Protein AF-0000000084908579 (afdb_homodimer)

Organism: Salpingoeca rosetta (strain ATCC 50818 / BSB-021) (NCBI:txid946362)

Foldseek 3Di:
DPPAAEEEEEVLQADLNLLLLVVCVVLVGAYAYEYADDDNQQNPLRDDPVSVVRYHYDHHALLPLVVLLVVCLVRVGLAYEAEWADDQVVCQVPVPVRCSRLQSSLVSNLVSQLVNCVVVVDAGQEYEYEQALQLAFFPVVDDDPPAEQPDRHDGPTSNSVSSVNSLVVQQVCCVPPVHEYEYEHEKLEEFRRQQDDLSHLLNLLLLCLLVLAADERAEWDKAAYHYSNLVSLLSVLLSQFDDGGYGYAYPLHHIDIPVVLLVLLCVLRVSSVVRYHYHHYYDRGDRGHDHVVSVVRSVVGPDDPPVPDDPPDDSSVSSNVRNVSSNVCVVVVSHDNPSGPDGD/DPPAAEEEEEVLQADLNLLLLVVCVVLVGAYAYEYADDDNQQNPLRDDPVSVVRYHYDHHALLPLVVLLVVCLVRVGLAYEAEWADDQVVCQVPVPVRCSRLQSSLVSNLVSQLVNCVVVVDAGQEYEYEQALQLAFFPVVDDDPPAEQPDRHDGPGSNSVSSVNSLVVQQVCCVPPVHEYEYEHEKLEEFRRQQDDLSHLLNLLLLCLLVLAADERAEWDKAAYHYSNLVSLLSVLLSQFDDRGYGYAYPLHHIDIPVVLLVLLCVLRVSSVVRYHYHHYYDRGDRGHDHVVSVVRSVVGPDDPPVPDDPPDDSSVSSNVRNVSSNVCVVVVSHDNPSGPDGD

InterPro domains:
  IPR001509 NAD-dependent epimerase/dehydratase [PF01370] (7-251)
  IPR036291 NAD(P)-binding domain superfamily [SSF51735] (2-329)

Secondary structure (DSSP, 8-state):
-----EEEEETTTSHHHHHHHHHHHHTT-EEEEEESS---HHHHHHS-HHHHTT-EEEE--TT-HHHHHHHHHHH--SEEEE-----HHHHHH-HHHHHIIIIIHHHHHHHHHHHHHHHH-SPPPEEEEE--GGGS--GGG-SSSSBPSS-----SSHHHHHHHHHHHHHHHHHHHH---EEEEEE-EEESTT--SSGGGHHHHHHHHHHHT--EEE--BSEEEEEEHHHHHHHHHHHHTS--SS--EEEE--EEEEHHHHHHHHHHH-TTHHHHEEE--PBP-S---B--HHHHHHHHHS---GGGGS-SSPPHHHHHHHHHHHHHHHHHTT----TTSPPP-/-----EEEEETTTSHHHHHHHHHHHHTT-EEEEEESS---HHHHHHS-HHHHTT-EEEE--TT-HHHHHHHHHHH--SEEEE-----HHHHHH-HHHHHIIIIIHHHHHHHHHHHHHHHH-SPPPEEEEE--GGGS--GGG-SSSSBPSS-----SSHHHHHHHHHHHHHHHHHHHH---EEEEEE-EEESTT--SSGGGHHHHHHHHHHHT--EEE--BSEEEEEEHHHHHHHHHHHHTS--SS--EEEE--EEEEHHHHHHHHHHH-TTHHHHEEE--PBP-S---B--HHHHHHHHTS---GGGGS-SSPPHHHHHHHHHHHHHHHHHTT----TTSPPP-

Sequence (688 aa):
MMASERVLVTGGQGFIGAWVVKQLLDEGVHPIIFDLKENNGILEQVLQPQQMLKLERHYGDISDTEHVRSLVLECKPTAIIHLAGLQIPTCKVNPVLGAQVNVIGTLNVFEAAKALREVTGGKPPMIVYASSAAVLGPPSAYTETPVPDDYYHKPGTIYGVFKLCNEGCARLYWQDHQMPSVGLRPLTCFGVGREIGLTSAPTKAIKATVLGRKYTVTCSGTTGFSYVEDVARIFVGCMRASVEGAPAFNIRGVVDTSEHFVEILKQVLPEAGQLIDIKGPSIPIMADTDESALTALLKSVPAPHDLKEPFPLPLDECIRRTAEHFKRLADEGRLHSNDLPPLEMMASERVLVTGGQGFIGAWVVKQLLDEGVHPIIFDLKENNGILEQVLQPQQMLKLERHYGDISDTEHVRSLVLECKPTAIIHLAGLQIPTCKVNPVLGAQVNVIGTLNVFEAAKALREVTGGKPPMIVYASSAAVLGPPSAYTETPVPDDYYHKPGTIYGVFKLCNEGCARLYWQDHQMPSVGLRPLTCFGVGREIGLTSAPTKAIKATVLGRKYTVTCSGTTGFSYVEDVARIFVGCMRASVEGAPAFNIRGVVDTSEHFVEILKQVLPEAGQLIDIKGPSIPIMADTDESALTALLKSVPAPHDLKEPFPLPLDECIRRTAEHFKRLADEGRLHSNDLPPLE

Solvent-accessible surface area (backbone atoms only — not comparable to full-atom values): 35584 Å² total; per-residue (Å²): 121,78,78,77,63,30,33,33,24,30,21,25,45,37,49,65,23,21,44,33,48,44,54,34,50,76,70,72,33,49,52,37,29,33,27,66,59,95,53,57,70,38,32,64,70,70,40,52,75,76,56,61,74,66,61,43,76,45,70,42,56,59,51,36,52,65,60,42,29,50,49,40,58,69,66,58,41,57,22,35,41,43,54,53,61,60,54,55,72,56,15,68,77,38,49,57,60,26,40,40,37,40,39,41,14,48,44,27,52,55,52,20,39,51,50,40,20,66,75,68,70,53,79,58,39,32,36,27,33,61,44,37,39,44,28,37,23,37,56,88,78,52,91,64,76,57,35,54,53,90,59,84,60,61,41,81,41,58,38,13,30,42,35,46,34,46,50,48,41,40,37,38,39,15,75,77,66,67,42,41,37,38,35,36,17,51,39,41,48,30,35,84,54,40,62,66,68,69,60,15,31,68,28,45,46,48,50,23,39,75,70,74,35,73,38,66,27,51,45,25,46,53,35,7,46,22,48,39,66,60,52,20,50,50,53,59,40,55,45,67,41,88,66,91,41,33,56,50,34,39,37,30,47,51,71,44,37,42,64,55,51,52,51,46,46,25,69,77,38,58,72,24,66,84,25,52,47,76,60,51,58,61,54,68,38,55,32,64,43,33,40,62,70,50,51,54,49,52,67,71,21,83,65,56,85,74,70,68,53,71,83,68,67,54,65,63,58,52,51,49,54,39,42,52,52,48,47,52,28,48,73,68,72,61,57,81,64,83,74,46,79,77,84,129,122,80,76,78,62,29,34,35,24,30,20,24,46,38,50,64,22,22,42,33,46,45,52,34,50,77,70,72,34,50,54,36,30,34,28,66,59,94,53,58,72,36,31,65,70,69,40,54,72,75,56,61,72,68,62,42,79,46,69,43,56,59,54,36,53,67,59,43,29,52,49,41,58,70,66,59,40,58,24,34,41,43,54,53,61,60,56,55,71,56,15,68,77,36,50,57,61,26,40,40,36,40,38,42,15,49,45,28,52,54,51,20,38,51,49,41,19,66,74,68,69,54,79,57,39,32,36,26,33,61,42,38,38,45,27,37,23,36,56,88,77,53,93,64,76,57,35,54,54,89,61,83,62,59,41,79,42,58,39,13,30,40,36,46,34,46,50,47,41,40,36,38,40,16,73,77,67,67,44,40,35,38,34,36,17,51,37,41,49,30,36,84,54,40,62,66,67,71,60,15,30,68,27,45,47,46,51,23,39,73,69,73,35,73,40,66,27,52,46,26,46,53,35,9,46,22,47,39,68,60,52,19,52,49,53,60,42,54,44,66,39,89,66,92,42,33,55,51,33,40,38,29,48,50,72,44,36,42,64,56,52,51,50,44,44,25,68,78,38,59,71,24,65,84,26,54,46,76,57,53,59,61,55,68,38,55,32,64,45,33,40,63,70,49,52,53,50,53,68,69,21,82,66,54,87,73,69,72,53,70,84,69,67,55,65,62,58,50,51,49,54,39,41,52,51,50,48,52,29,48,74,68,73,62,58,82,65,83,73,46,77,78,83,128

Structure (mmCIF, N/CA/C/O backbone):
data_AF-0000000084908579-model_v1
#
loop_
_entity.id
_entity.type
_entity.pdbx_description
1 polymer 'NAD-dependent epimerase/dehydratase'
#
loop_
_atom_site.group_PDB
_atom_site.id
_atom_site.type_symbol
_atom_site.label_atom_id
_atom_site.label_alt_id
_atom_site.label_comp_id
_atom_site.label_asym_id
_atom_site.label_entity_id
_atom_site.label_seq_id
_atom_site.pdbx_PDB_ins_code
_atom_site.Cartn_x
_atom_site.Cartn_y
_atom_site.Cartn_z
_atom_site.occupancy
_atom_site.B_iso_or_equiv
_atom_site.auth_seq_id
_atom_site.auth_comp_id
_atom_site.auth_asym_id
_atom_site.auth_atom_id
_atom_site.pdbx_PDB_model_num
ATOM 1 N N . MET A 1 1 ? -27.453 -25.703 -19.281 1 29.66 1 MET A N 1
ATOM 2 C CA . MET A 1 1 ? -26.031 -25.984 -19.531 1 29.66 1 MET A CA 1
ATOM 3 C C . MET A 1 1 ? -25.156 -25.203 -18.562 1 29.66 1 MET A C 1
ATOM 5 O O . MET A 1 1 ? -25.422 -24.031 -18.266 1 29.66 1 MET A O 1
ATOM 9 N N . MET A 1 2 ? -24.656 -25.734 -17.547 1 40.19 2 MET A N 1
ATOM 10 C CA . MET A 1 2 ? -23.938 -24.969 -16.516 1 40.19 2 MET A CA 1
ATOM 11 C C . MET A 1 2 ? -23.07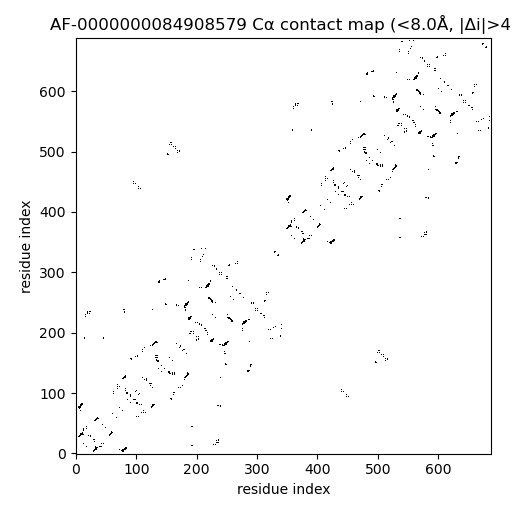8 -23.875 -17.156 1 40.19 2 MET A C 1
ATOM 13 O O . MET A 1 2 ? -22.422 -24.109 -18.172 1 40.19 2 MET A O 1
ATOM 17 N N . ALA A 1 3 ? -23.484 -22.766 -17.016 1 49.75 3 ALA A N 1
ATOM 18 C CA . ALA A 1 3 ? -22.766 -21.672 -17.688 1 49.75 3 ALA A CA 1
ATOM 19 C C . ALA A 1 3 ? -21.266 -21.969 -17.734 1 49.75 3 ALA A C 1
ATOM 21 O O . ALA A 1 3 ? -20.672 -22.391 -16.734 1 49.75 3 ALA A O 1
ATOM 22 N N . SER A 1 4 ? -20.688 -22.25 -18.859 1 76.81 4 SER A N 1
ATOM 23 C CA . SER A 1 4 ? -19.297 -22.594 -19.125 1 76.81 4 SER A CA 1
ATOM 24 C C . SER A 1 4 ? -18.344 -21.656 -18.406 1 76.81 4 SER A C 1
ATOM 26 O O . SER A 1 4 ? -18.578 -20.438 -18.359 1 76.81 4 SER A O 1
ATOM 28 N N . GLU A 1 5 ? -17.422 -22.266 -17.469 1 88.31 5 GLU A N 1
ATOM 29 C CA . GLU A 1 5 ? -16.422 -21.5 -16.719 1 88.31 5 GLU A CA 1
ATOM 30 C C . GLU A 1 5 ? -15.516 -20.703 -17.641 1 88.31 5 GLU A C 1
ATOM 32 O O . GLU A 1 5 ? -14.914 -21.266 -18.562 1 88.31 5 GLU A O 1
ATOM 37 N N . ARG A 1 6 ? -15.609 -19.344 -17.594 1 93.5 6 ARG A N 1
ATOM 38 C CA . ARG A 1 6 ? -14.711 -18.422 -18.266 1 93.5 6 ARG A CA 1
ATOM 39 C C . ARG A 1 6 ? -13.805 -17.719 -17.266 1 93.5 6 ARG A C 1
ATOM 41 O O . ARG A 1 6 ? -14.281 -17.016 -16.375 1 93.5 6 ARG A O 1
ATOM 48 N N . VAL A 1 7 ? -12.516 -17.906 -17.469 1 97.56 7 VAL A N 1
ATOM 49 C CA . VAL A 1 7 ? -11.586 -17.422 -16.453 1 97.56 7 VAL A CA 1
ATOM 50 C C . VAL A 1 7 ? -10.625 -16.406 -17.078 1 97.56 7 VAL A C 1
ATOM 52 O O . VAL A 1 7 ? -9.914 -16.734 -18.031 1 97.56 7 VAL A O 1
ATOM 55 N N . LEU A 1 8 ? -10.711 -15.148 -16.609 1 98.69 8 LEU A N 1
ATOM 56 C CA . LEU A 1 8 ? -9.711 -14.164 -17.016 1 98.69 8 LEU A CA 1
ATOM 57 C C . LEU A 1 8 ? -8.422 -14.344 -16.234 1 98.69 8 LEU A C 1
ATOM 59 O O . LEU A 1 8 ? -8.43 -14.352 -15 1 98.69 8 LEU A O 1
ATOM 63 N N . VAL A 1 9 ? -7.305 -14.578 -16.906 1 98.88 9 VAL A N 1
ATOM 64 C CA . VAL A 1 9 ? -5.988 -14.742 -16.312 1 98.88 9 VAL A CA 1
ATOM 65 C C . VAL A 1 9 ? -5.086 -13.578 -16.703 1 98.88 9 VAL A C 1
ATOM 67 O O . VAL A 1 9 ? -4.492 -13.586 -17.781 1 98.88 9 VAL A O 1
ATOM 70 N N . THR A 1 10 ? -5.004 -12.586 -15.805 1 98.94 10 THR A N 1
ATOM 71 C CA . THR A 1 10 ? -4.012 -11.555 -16.078 1 98.94 10 THR A CA 1
ATOM 72 C C . THR A 1 10 ? -2.604 -12.062 -15.789 1 98.94 10 THR A C 1
ATOM 74 O O . THR A 1 10 ? -2.393 -12.805 -14.82 1 98.94 10 THR A O 1
ATOM 77 N N . GLY A 1 11 ? -1.684 -11.664 -16.672 1 98.5 11 GLY A N 1
ATOM 78 C CA . GLY A 1 11 ? -0.352 -12.234 -16.531 1 98.5 11 GLY A CA 1
ATOM 79 C C . GLY A 1 11 ? -0.278 -13.688 -16.953 1 98.5 11 GLY A C 1
ATOM 80 O O . GLY A 1 11 ? 0.556 -14.445 -16.438 1 98.5 11 GLY A O 1
ATOM 81 N N . GLY A 1 12 ? -1.14 -14.07 -17.828 1 98.38 12 GLY A N 1
ATOM 82 C CA . GLY A 1 12 ? -1.25 -15.461 -18.219 1 98.38 12 GLY A CA 1
ATOM 83 C C . GLY A 1 12 ? -0.073 -15.945 -19.047 1 98.38 12 GLY A C 1
ATOM 84 O O . GLY A 1 12 ? 0.112 -17.156 -19.219 1 98.38 12 GLY A O 1
ATOM 85 N N . GLN A 1 13 ? 0.738 -15.016 -19.562 1 97.62 13 GLN A N 1
ATOM 86 C CA . GLN A 1 13 ? 1.897 -15.375 -20.359 1 97.62 13 GLN A CA 1
ATOM 87 C C . GLN A 1 13 ? 3.15 -15.5 -19.5 1 97.62 13 GLN A C 1
ATOM 89 O O . GLN A 1 13 ? 4.219 -15.859 -20 1 97.62 13 GLN A O 1
ATOM 94 N N . GLY A 1 14 ? 2.986 -15.219 -18.234 1 96.5 14 GLY A N 1
ATOM 95 C CA . GLY A 1 14 ? 4.121 -15.281 -17.328 1 96.5 14 GLY A CA 1
ATOM 96 C C . GLY A 1 14 ? 4.344 -16.672 -16.734 1 96.5 14 GLY A C 1
ATOM 97 O O . GLY A 1 14 ? 3.688 -17.625 -17.141 1 96.5 14 GLY A O 1
ATOM 98 N N . PHE A 1 15 ? 5.262 -16.766 -15.742 1 96.81 15 PHE A N 1
ATOM 99 C CA . PHE A 1 15 ? 5.715 -18.031 -15.164 1 96.81 15 PHE A CA 1
ATOM 100 C C . PHE A 1 15 ? 4.551 -18.781 -14.539 1 96.81 15 PHE A C 1
ATOM 102 O O . PHE A 1 15 ? 4.031 -19.734 -15.125 1 96.81 15 PHE A O 1
ATOM 109 N N . ILE A 1 16 ? 3.943 -18.25 -13.469 1 97.94 16 ILE A N 1
ATOM 110 C CA . ILE A 1 16 ? 2.826 -18.922 -12.812 1 97.94 16 ILE A CA 1
ATOM 111 C C . ILE A 1 16 ? 1.604 -18.906 -13.734 1 97.94 16 ILE A C 1
ATOM 113 O O . ILE A 1 16 ? 0.858 -19.875 -13.805 1 97.94 16 ILE A O 1
ATOM 117 N N . GLY A 1 17 ? 1.463 -17.828 -14.477 1 98.44 17 GLY A N 1
ATOM 118 C CA . GLY A 1 17 ? 0.334 -17.656 -15.383 1 98.44 17 GLY A CA 1
ATOM 119 C C . GLY A 1 17 ? 0.228 -18.75 -16.422 1 98.44 17 GLY A C 1
ATOM 120 O O . GLY A 1 17 ? -0.856 -19.281 -16.656 1 98.44 17 GLY A O 1
ATOM 121 N N . ALA A 1 18 ? 1.316 -19.125 -17.031 1 97.94 18 ALA A N 1
ATOM 122 C CA . ALA A 1 18 ? 1.318 -20.156 -18.062 1 97.94 18 ALA A CA 1
ATOM 123 C C . ALA A 1 18 ? 0.848 -21.5 -17.5 1 97.94 18 ALA A C 1
ATOM 125 O O . ALA A 1 18 ? 0.129 -22.25 -18.172 1 97.94 18 ALA A O 1
ATOM 126 N N . TRP A 1 19 ? 1.253 -21.766 -16.344 1 97.56 19 TRP A N 1
ATOM 127 C CA . TRP A 1 19 ? 0.88 -23.047 -15.719 1 97.56 19 TRP A CA 1
ATOM 128 C C . TRP A 1 19 ? -0.581 -23.016 -15.281 1 97.56 19 TRP A C 1
ATOM 130 O O . TRP A 1 19 ? -1.255 -24.047 -15.305 1 97.56 19 TRP A O 1
ATOM 140 N N . VAL A 1 20 ? -1.077 -21.875 -14.836 1 97.62 20 VAL A N 1
ATOM 141 C CA . VAL A 1 20 ? -2.498 -21.719 -14.531 1 97.62 20 VAL A CA 1
ATOM 142 C C . VAL A 1 20 ? -3.32 -21.938 -15.805 1 97.62 20 VAL A C 1
ATOM 144 O O . VAL A 1 20 ? -4.32 -22.672 -15.781 1 97.62 20 VAL A O 1
ATOM 147 N N . VAL A 1 21 ? -2.898 -21.328 -16.875 1 97.94 21 VAL A N 1
ATOM 148 C CA . VAL A 1 21 ? -3.57 -21.484 -18.172 1 97.94 21 VAL A CA 1
ATOM 149 C C . VAL A 1 21 ? -3.582 -22.953 -18.578 1 97.94 21 VAL A C 1
ATOM 151 O O . VAL A 1 21 ? -4.613 -23.469 -19 1 97.94 21 VAL A O 1
ATOM 154 N N . LYS A 1 22 ? -2.426 -23.656 -18.422 1 96.94 22 LYS A N 1
ATOM 155 C CA . LYS A 1 22 ? -2.352 -25.094 -18.734 1 96.94 22 LYS A CA 1
ATOM 156 C C . LYS A 1 22 ? -3.357 -25.875 -17.906 1 96.94 22 LYS A C 1
ATOM 158 O O . LYS A 1 22 ? -4.051 -26.75 -18.422 1 96.94 22 LYS A O 1
ATOM 163 N N . GLN A 1 23 ? -3.33 -25.594 -16.594 1 94.12 23 GLN A N 1
ATOM 164 C CA . GLN A 1 23 ? -4.234 -26.297 -15.688 1 94.12 23 GLN A CA 1
ATOM 165 C C . GLN A 1 23 ? -5.688 -26.094 -16.109 1 94.12 23 GLN A C 1
ATOM 167 O O . GLN A 1 23 ? -6.48 -27.047 -16.078 1 94.12 23 GLN A O 1
ATOM 172 N N . LEU A 1 24 ? -6.09 -24.906 -16.469 1 95.06 24 LEU A N 1
ATOM 173 C CA . LEU A 1 24 ? -7.445 -24.609 -16.906 1 95.06 24 LEU A CA 1
ATOM 174 C C . LEU A 1 24 ? -7.789 -25.375 -18.188 1 95.06 24 LEU A C 1
ATOM 176 O O . LEU A 1 24 ? -8.844 -26 -18.266 1 95.06 24 LEU A O 1
ATOM 180 N N . LEU A 1 25 ? -6.906 -25.359 -19.125 1 94.62 25 LEU A N 1
ATOM 181 C CA . LEU A 1 25 ? -7.113 -26.078 -20.391 1 94.62 25 LEU A CA 1
ATOM 182 C C . LEU A 1 25 ? -7.266 -27.562 -20.141 1 94.62 25 LEU A C 1
ATOM 184 O O . LEU A 1 25 ? -8.133 -28.219 -20.75 1 94.62 25 LEU A O 1
ATOM 188 N N . ASP A 1 26 ? -6.398 -28.078 -19.266 1 91.69 26 ASP A N 1
ATOM 189 C CA . ASP A 1 26 ? -6.453 -29.5 -18.938 1 91.69 26 ASP A CA 1
ATOM 190 C C . ASP A 1 26 ? -7.801 -29.875 -18.328 1 91.69 26 ASP A C 1
ATOM 192 O O . ASP A 1 26 ? -8.258 -31.016 -18.469 1 91.69 26 ASP A O 1
ATOM 196 N N . GLU A 1 27 ? -8.453 -28.938 -17.75 1 88.75 27 GLU A N 1
ATOM 197 C CA . GLU A 1 27 ? -9.734 -29.188 -17.094 1 88.75 27 GLU A CA 1
ATOM 198 C C . GLU A 1 27 ? -10.898 -28.828 -18.016 1 88.75 27 GLU A C 1
ATOM 200 O O . GLU A 1 27 ? -12.055 -28.891 -17.609 1 88.75 27 GLU A O 1
ATOM 205 N N . GLY A 1 28 ? -10.633 -28.406 -19.172 1 88.62 28 GLY A N 1
ATOM 206 C CA . GLY A 1 28 ? -11.656 -28.078 -20.156 1 88.62 28 GLY A CA 1
ATOM 207 C C . GLY A 1 28 ? -12.273 -26.703 -19.938 1 88.62 28 GLY A C 1
ATOM 208 O O . GLY A 1 28 ? -13.391 -26.438 -20.375 1 88.62 28 GLY A O 1
ATOM 209 N N . VAL A 1 29 ? -11.617 -25.875 -19.156 1 91.5 29 VAL A N 1
ATOM 210 C CA . VAL A 1 29 ? -12.086 -24.516 -18.891 1 91.5 29 VAL A CA 1
ATOM 211 C C . VAL A 1 29 ? -11.445 -23.547 -19.891 1 91.5 29 VAL A C 1
ATOM 213 O O . VAL A 1 29 ? -10.281 -23.719 -20.266 1 91.5 29 VAL A O 1
ATOM 216 N N . HIS A 1 30 ? -12.125 -22.531 -20.25 1 90.38 30 HIS A N 1
ATOM 217 C CA . HIS A 1 30 ? -11.656 -21.547 -21.234 1 90.38 30 HIS A CA 1
ATOM 218 C C . HIS A 1 30 ? -10.922 -20.406 -20.562 1 90.38 30 HIS A C 1
ATOM 220 O O . HIS A 1 30 ? -11.547 -19.531 -19.953 1 90.38 30 HIS A O 1
ATOM 226 N N . PRO A 1 31 ? -9.633 -20.359 -20.75 1 96.31 31 PRO A N 1
ATOM 227 C CA . PRO A 1 31 ? -8.883 -19.219 -20.203 1 96.31 31 PRO A CA 1
ATOM 228 C C . PRO A 1 31 ? -8.836 -18.031 -21.172 1 96.31 31 PRO A C 1
ATOM 230 O O . PRO A 1 31 ? -8.648 -18.219 -22.375 1 96.31 31 PRO A O 1
ATOM 233 N N . ILE A 1 32 ? -9.078 -16.875 -20.672 1 98 32 ILE A N 1
ATOM 234 C CA . ILE A 1 32 ? -8.875 -15.602 -21.375 1 98 32 ILE A CA 1
ATOM 235 C C . ILE A 1 32 ? -7.633 -14.906 -20.812 1 98 32 ILE A C 1
ATOM 237 O O . ILE A 1 32 ? -7.625 -14.453 -19.672 1 98 32 ILE A O 1
ATOM 241 N N . ILE A 1 33 ? -6.594 -14.812 -21.641 1 98.69 33 ILE A N 1
ATOM 242 C CA . ILE A 1 33 ? -5.316 -14.273 -21.188 1 98.69 33 ILE A CA 1
ATOM 243 C C . ILE A 1 33 ? -5.293 -12.758 -21.406 1 98.69 33 ILE A C 1
ATOM 245 O O . ILE A 1 33 ? -5.707 -12.266 -22.469 1 98.69 33 ILE A O 1
ATOM 249 N N . PHE A 1 34 ? -4.918 -11.984 -20.438 1 98.81 34 PHE A N 1
ATOM 250 C CA . PHE A 1 34 ? -4.621 -10.562 -20.562 1 98.81 34 PHE A CA 1
ATOM 251 C C . PHE A 1 34 ? -3.191 -10.273 -20.109 1 98.81 34 PHE A C 1
ATOM 253 O O . PHE A 1 34 ? -2.807 -10.602 -18.984 1 98.81 34 PHE A O 1
ATOM 2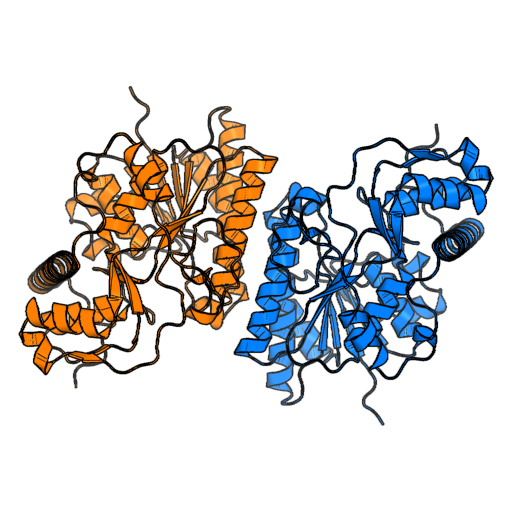60 N N . ASP A 1 35 ? -2.396 -9.758 -20.969 1 98.69 35 ASP A N 1
ATOM 261 C CA . ASP A 1 35 ? -1.002 -9.422 -20.688 1 98.69 35 ASP A CA 1
ATOM 262 C C . ASP A 1 35 ? -0.603 -8.117 -21.375 1 98.69 35 ASP A C 1
ATOM 264 O O . ASP A 1 35 ? -1.391 -7.539 -22.125 1 98.69 35 ASP A O 1
ATOM 268 N N . LEU A 1 36 ? 0.58 -7.637 -21.016 1 98.44 36 LEU A N 1
ATOM 269 C CA . LEU A 1 36 ? 1.03 -6.336 -21.5 1 98.44 36 LEU A CA 1
ATOM 270 C C . LEU A 1 36 ? 1.21 -6.352 -23 1 98.44 36 LEU A C 1
ATOM 272 O O . LEU A 1 36 ? 0.76 -5.434 -23.703 1 98.44 36 LEU A O 1
ATOM 276 N N . LYS A 1 37 ? 1.875 -7.312 -23.531 1 98.19 37 LYS A N 1
ATOM 277 C CA . LYS A 1 37 ? 2.143 -7.496 -24.953 1 98.19 37 LYS A CA 1
ATOM 278 C C . LYS A 1 37 ? 2.34 -8.969 -25.297 1 98.19 37 LYS A C 1
ATOM 280 O O . LYS A 1 37 ? 2.484 -9.805 -24.391 1 98.19 37 LYS A O 1
ATOM 285 N N . GLU A 1 38 ? 2.281 -9.273 -26.516 1 97.19 38 GLU A N 1
ATOM 286 C CA . GLU A 1 38 ? 2.457 -10.656 -26.938 1 97.19 38 GLU A CA 1
ATOM 287 C C . GLU A 1 38 ? 3.852 -11.172 -26.578 1 97.19 38 GLU A C 1
ATOM 289 O O . GLU A 1 38 ? 4.855 -10.539 -26.922 1 97.19 38 GLU A O 1
ATOM 294 N N . ASN A 1 39 ? 3.928 -12.172 -25.859 1 94.19 39 ASN A N 1
ATOM 295 C CA . ASN A 1 39 ? 5.137 -12.898 -25.5 1 94.19 39 ASN A CA 1
ATOM 296 C C . ASN A 1 39 ? 4.844 -14.383 -25.25 1 94.19 39 ASN A C 1
ATOM 298 O O . ASN A 1 39 ? 4.402 -14.758 -24.156 1 94.19 39 ASN A O 1
ATOM 302 N N . ASN A 1 40 ? 5.141 -15.234 -26.141 1 92.38 40 ASN A N 1
ATOM 303 C CA . ASN A 1 40 ? 4.758 -16.641 -26.078 1 92.38 40 ASN A CA 1
ATOM 304 C C . ASN A 1 40 ? 5.875 -17.5 -25.484 1 92.38 40 ASN A C 1
ATOM 306 O O . ASN A 1 40 ? 5.734 -18.719 -25.391 1 92.38 40 ASN A O 1
ATOM 310 N N . GLY A 1 41 ? 6.938 -16.891 -25.109 1 91.38 41 GLY A N 1
ATOM 311 C CA . GLY A 1 41 ? 8.133 -17.609 -24.703 1 91.38 41 GLY A CA 1
ATOM 312 C C . GLY A 1 41 ? 7.848 -18.688 -23.672 1 91.38 41 GLY A C 1
ATOM 313 O O . GLY A 1 41 ? 8.156 -19.859 -23.891 1 91.38 41 GLY A O 1
ATOM 314 N N . ILE A 1 42 ? 7.211 -18.359 -22.578 1 94.88 42 ILE A N 1
ATOM 315 C CA . ILE A 1 42 ? 6.969 -19.297 -21.484 1 94.88 42 ILE A CA 1
ATOM 316 C C . ILE A 1 42 ? 5.789 -20.203 -21.844 1 94.88 42 ILE A C 1
ATOM 318 O O . ILE A 1 42 ? 5.836 -21.406 -21.609 1 94.88 42 ILE A O 1
ATOM 322 N N . LEU A 1 43 ? 4.789 -19.672 -22.484 1 96.12 43 LEU A N 1
ATOM 323 C CA . LEU A 1 43 ? 3.615 -20.438 -22.875 1 96.12 43 LEU A CA 1
ATOM 324 C C . LEU A 1 43 ? 4.012 -21.609 -23.781 1 96.12 43 LEU A C 1
ATOM 326 O O . LEU A 1 43 ? 3.516 -22.719 -23.609 1 96.12 43 LEU A O 1
ATOM 330 N N . GLU A 1 44 ? 4.898 -21.375 -24.688 1 95.25 44 GLU A N 1
ATOM 331 C CA . GLU A 1 44 ? 5.309 -22.391 -25.656 1 95.25 44 GLU A CA 1
ATOM 332 C C . GLU A 1 44 ? 6.094 -23.5 -24.984 1 95.25 44 GLU A C 1
ATOM 334 O O . GLU A 1 44 ? 6.207 -24.609 -25.531 1 95.25 44 GLU A O 1
ATOM 339 N N . GLN A 1 45 ? 6.66 -23.172 -23.844 1 94.75 45 GLN A N 1
ATOM 340 C CA . GLN A 1 45 ? 7.398 -24.188 -23.109 1 94.75 45 GLN A CA 1
ATOM 341 C C . GLN A 1 45 ? 6.465 -25.031 -22.234 1 94.75 45 GLN A C 1
ATOM 343 O O . GLN A 1 45 ? 6.793 -26.156 -21.891 1 94.75 45 GLN A O 1
ATOM 348 N N . VAL A 1 46 ? 5.336 -24.469 -21.906 1 96.12 46 VAL A N 1
ATOM 349 C CA . VAL A 1 46 ? 4.465 -25.094 -20.906 1 96.12 46 VAL A CA 1
ATOM 350 C C . VAL A 1 46 ? 3.309 -25.797 -21.609 1 96.12 46 VAL A C 1
ATOM 352 O O . VAL A 1 46 ? 2.887 -26.875 -21.188 1 96.12 46 VAL A O 1
ATOM 355 N N . LEU A 1 47 ? 2.859 -25.312 -22.719 1 95.88 47 LEU A N 1
ATOM 356 C CA . LEU A 1 47 ? 1.666 -25.812 -23.391 1 95.88 47 LEU A CA 1
ATOM 357 C C . LEU A 1 47 ? 2.041 -26.656 -24.609 1 95.88 47 LEU A C 1
ATOM 359 O O . LEU A 1 47 ? 3.074 -26.422 -25.234 1 95.88 47 LEU A O 1
ATOM 363 N N . GLN A 1 48 ? 1.17 -27.594 -24.922 1 92.94 48 GLN A N 1
ATOM 364 C CA . GLN A 1 48 ? 1.269 -28.312 -26.188 1 92.94 48 GLN A CA 1
ATOM 365 C C . GLN A 1 48 ? 0.816 -27.438 -27.344 1 92.94 48 GLN A C 1
ATOM 367 O O . GLN A 1 48 ? 0.033 -26.5 -27.156 1 92.94 48 GLN A O 1
ATOM 372 N N . PRO A 1 49 ? 1.308 -27.766 -28.516 1 92.31 49 PRO A N 1
ATOM 373 C CA . PRO A 1 49 ? 0.945 -26.969 -29.688 1 92.31 49 PRO A CA 1
ATOM 374 C C . PRO A 1 49 ? -0.565 -26.859 -29.891 1 92.31 49 PRO A C 1
ATOM 376 O O . PRO A 1 49 ? -1.072 -25.797 -30.234 1 92.31 49 PRO A O 1
ATOM 379 N N . GLN A 1 50 ? -1.295 -27.938 -29.656 1 93.25 50 GLN A N 1
ATOM 380 C CA . GLN A 1 50 ? -2.742 -27.953 -29.828 1 93.25 50 GLN A CA 1
ATOM 381 C C . GLN A 1 50 ? -3.422 -27.016 -28.828 1 93.25 50 GLN A C 1
ATOM 383 O O . GLN A 1 50 ? -4.453 -26.406 -29.141 1 93.25 50 GLN A O 1
ATOM 388 N N . GLN A 1 51 ? -2.855 -26.906 -27.641 1 94.44 51 GLN A N 1
ATOM 389 C CA . GLN A 1 51 ? -3.387 -26.016 -26.609 1 94.44 51 GLN A CA 1
ATOM 390 C C . GLN A 1 51 ? -3.152 -24.562 -26.969 1 94.44 51 GLN A C 1
ATOM 392 O O . GLN A 1 51 ? -4.008 -23.703 -26.719 1 94.44 51 GLN A O 1
ATOM 397 N N . MET A 1 52 ? -2.025 -24.281 -27.562 1 94.38 52 MET A N 1
ATOM 398 C CA . MET A 1 52 ? -1.671 -22.922 -27.969 1 94.38 52 MET A CA 1
ATOM 399 C C . MET A 1 52 ? -2.697 -22.359 -28.938 1 94.38 52 MET A C 1
ATOM 401 O O . MET A 1 52 ? -3.002 -21.172 -28.922 1 94.38 52 MET A O 1
ATOM 405 N N . LEU A 1 53 ? -3.27 -23.219 -29.75 1 92.19 53 LEU A N 1
ATOM 406 C CA . LEU A 1 53 ? -4.211 -22.828 -30.781 1 92.19 53 LEU A CA 1
ATOM 407 C C . LEU A 1 53 ? -5.555 -22.438 -30.188 1 92.19 53 LEU A C 1
ATOM 409 O O . LEU A 1 53 ? -6.352 -21.75 -30.844 1 92.19 53 LEU A O 1
ATOM 413 N N . LYS A 1 54 ? -5.797 -22.75 -28.953 1 91.06 54 LYS A N 1
ATOM 414 C CA . LYS A 1 54 ? -7.086 -22.516 -28.312 1 91.06 54 LYS A CA 1
ATOM 415 C C . LYS A 1 54 ? -7.055 -21.266 -27.453 1 91.06 54 LYS A C 1
ATOM 417 O O . LYS A 1 54 ? -8.078 -20.859 -26.891 1 91.06 54 LYS A O 1
ATOM 422 N N . LEU A 1 55 ? -5.965 -20.656 -27.422 1 94.88 55 LEU A N 1
ATOM 423 C CA . LEU A 1 55 ? -5.805 -19.547 -26.484 1 94.88 55 LEU A CA 1
ATOM 424 C C . LEU A 1 55 ? -6.523 -18.297 -26.969 1 94.88 55 LEU A C 1
ATOM 426 O O . LEU A 1 55 ? -6.438 -17.953 -28.156 1 94.88 55 LEU A O 1
ATOM 430 N N . GLU A 1 56 ? -7.297 -17.688 -26.172 1 97 56 GLU A N 1
ATOM 431 C CA . GLU A 1 56 ? -7.793 -16.328 -26.344 1 97 56 GLU A CA 1
ATOM 432 C C . GLU A 1 56 ? -6.914 -15.312 -25.609 1 97 56 GLU A C 1
ATOM 434 O O . GLU A 1 56 ? -6.695 -15.445 -24.391 1 97 56 GLU A O 1
ATOM 439 N N . ARG A 1 57 ? -6.344 -14.375 -26.375 1 97.81 57 ARG A N 1
ATOM 440 C CA . ARG A 1 57 ? -5.375 -13.461 -25.781 1 97.81 57 ARG A CA 1
ATOM 441 C C . ARG A 1 57 ? -5.766 -12.008 -26.031 1 97.81 57 ARG A C 1
ATOM 443 O O . ARG A 1 57 ? -6.215 -11.664 -27.125 1 97.81 57 ARG A O 1
ATOM 450 N N . HIS A 1 58 ? -5.73 -11.211 -25.062 1 98.38 58 HIS A N 1
ATOM 451 C CA . HIS A 1 58 ? -5.859 -9.758 -25.109 1 98.38 58 HIS A CA 1
ATOM 452 C C . HIS A 1 58 ? -4.609 -9.078 -24.562 1 98.38 58 HIS A C 1
ATOM 454 O O . HIS A 1 58 ? -3.973 -9.586 -23.641 1 98.38 58 HIS A O 1
ATOM 460 N N . TYR A 1 59 ? -4.262 -7.918 -25.156 1 98.62 59 TYR A N 1
ATOM 461 C CA . TYR A 1 59 ? -3.043 -7.23 -24.734 1 98.62 59 TYR A CA 1
ATOM 462 C C . TYR A 1 59 ? -3.344 -5.797 -24.312 1 98.62 59 TYR A C 1
ATOM 464 O O . TYR A 1 59 ? -4.184 -5.125 -24.922 1 98.62 59 TYR A O 1
ATOM 472 N N . GLY A 1 60 ? -2.713 -5.371 -23.266 1 98.62 60 GLY A N 1
ATOM 473 C CA . GLY A 1 60 ? -2.848 -4.027 -22.719 1 98.62 60 GLY A CA 1
ATOM 474 C C . GLY A 1 60 ? -2.174 -3.857 -21.375 1 98.62 60 GLY A C 1
ATOM 475 O O . GLY A 1 60 ? -1.66 -4.824 -20.812 1 98.62 60 GLY A O 1
ATOM 476 N N . ASP A 1 61 ? -2.145 -2.662 -20.922 1 98.75 61 ASP A N 1
ATOM 477 C CA . ASP A 1 61 ? -1.552 -2.307 -19.641 1 98.75 61 ASP A CA 1
ATOM 478 C C . ASP A 1 61 ? -2.555 -2.494 -18.5 1 98.75 61 ASP A C 1
ATOM 480 O O . ASP A 1 61 ? -3.633 -1.896 -18.516 1 98.75 61 ASP A O 1
ATOM 484 N N . ILE A 1 62 ? -2.199 -3.357 -17.531 1 98.88 62 ILE A N 1
ATOM 485 C CA . ILE A 1 62 ? -3.088 -3.674 -16.422 1 98.88 62 ILE A CA 1
ATOM 486 C C . ILE A 1 62 ? -3.4 -2.404 -15.633 1 98.88 62 ILE A C 1
ATOM 488 O O . ILE A 1 62 ? -4.387 -2.352 -14.898 1 98.88 62 ILE A O 1
ATOM 492 N N . SER A 1 63 ? -2.547 -1.335 -15.766 1 98.62 63 SER A N 1
ATOM 493 C CA . SER A 1 63 ? -2.752 -0.085 -15.047 1 98.62 63 SER A CA 1
ATOM 494 C C . SER A 1 63 ? -3.693 0.845 -15.805 1 98.62 63 SER A C 1
ATOM 496 O O . SER A 1 63 ? -4.016 1.936 -15.32 1 98.62 63 SER A O 1
ATOM 498 N N . ASP A 1 64 ? -4.082 0.438 -16.984 1 98.69 64 ASP A N 1
ATOM 499 C CA . ASP A 1 64 ? -5.07 1.199 -17.75 1 98.69 64 ASP A CA 1
ATOM 500 C C . ASP A 1 64 ? -6.484 0.889 -17.266 1 98.69 64 ASP A C 1
ATOM 502 O O . ASP A 1 64 ? -7.09 -0.093 -17.703 1 98.69 64 ASP A O 1
ATOM 506 N N . THR A 1 65 ? -7.012 1.785 -16.516 1 98.69 65 THR A N 1
ATOM 507 C CA . THR A 1 65 ? -8.273 1.568 -15.812 1 98.69 65 THR A CA 1
ATOM 508 C C . THR A 1 65 ? -9.398 1.279 -16.797 1 98.69 65 THR A C 1
ATOM 510 O O . THR A 1 65 ? -10.133 0.303 -16.641 1 98.69 65 THR A O 1
ATOM 513 N N . GLU A 1 66 ? -9.516 2.059 -17.766 1 98.62 66 GLU A N 1
ATOM 514 C CA . GLU A 1 66 ? -10.633 1.929 -18.703 1 98.62 66 GLU A CA 1
ATOM 515 C C . GLU A 1 66 ? -10.492 0.665 -19.547 1 98.62 66 GLU A C 1
ATOM 517 O O . GLU A 1 66 ? -11.492 0.013 -19.875 1 98.62 66 GLU A O 1
ATOM 522 N N . HIS A 1 67 ? -9.297 0.387 -19.953 1 98.75 67 HIS A N 1
ATOM 523 C CA . HIS A 1 67 ? -9.07 -0.813 -20.75 1 98.75 67 HIS A CA 1
ATOM 524 C C . HIS A 1 67 ? -9.43 -2.07 -19.953 1 98.75 67 HIS A C 1
ATOM 526 O O . HIS A 1 67 ? -10.094 -2.967 -20.484 1 98.75 67 HIS A O 1
ATOM 532 N N . VAL A 1 68 ? -9.008 -2.17 -18.719 1 98.88 68 VAL A N 1
ATOM 533 C CA . VAL A 1 68 ? -9.297 -3.334 -17.891 1 98.88 68 VAL A CA 1
ATOM 534 C C . VAL A 1 68 ? -10.805 -3.447 -17.656 1 98.88 68 VAL A C 1
ATOM 536 O O . VAL A 1 68 ? -11.375 -4.535 -17.75 1 98.88 68 VAL A O 1
ATOM 539 N N . ARG A 1 69 ? -11.422 -2.348 -17.359 1 98.62 69 ARG A N 1
ATOM 540 C CA . ARG A 1 69 ? -12.867 -2.33 -17.156 1 98.62 69 ARG A CA 1
ATOM 541 C C . ARG A 1 69 ? -13.602 -2.848 -18.391 1 98.62 69 ARG A C 1
ATOM 543 O O . ARG A 1 69 ? -14.453 -3.734 -18.281 1 98.62 69 ARG A O 1
ATOM 550 N N . SER A 1 70 ? -13.258 -2.293 -19.547 1 98.69 70 SER A N 1
ATOM 551 C CA . SER A 1 70 ? -13.922 -2.678 -20.781 1 98.69 70 SER A CA 1
ATOM 552 C C . SER A 1 70 ? -13.719 -4.16 -21.078 1 98.69 70 SER A C 1
ATOM 554 O O . SER A 1 70 ? -14.641 -4.844 -21.531 1 98.69 70 SER A O 1
ATOM 556 N N . LEU A 1 71 ? -12.523 -4.621 -20.859 1 98.69 71 LEU A N 1
ATOM 557 C CA . LEU A 1 71 ? -12.203 -6.023 -21.125 1 98.69 71 LEU A CA 1
ATOM 558 C C . LEU A 1 71 ? -13.062 -6.938 -20.25 1 98.69 71 LEU A C 1
ATOM 560 O O . LEU A 1 71 ? -13.625 -7.918 -20.75 1 98.69 71 LEU A O 1
ATOM 564 N N . VAL A 1 72 ? -13.156 -6.672 -18.938 1 98.44 72 VAL A N 1
ATOM 565 C CA . VAL A 1 72 ? -13.891 -7.508 -18 1 98.44 72 VAL A CA 1
ATOM 566 C C . VAL A 1 72 ? -15.383 -7.48 -18.344 1 98.44 72 VAL A C 1
ATOM 568 O O . VAL A 1 72 ? -16.047 -8.516 -18.312 1 98.44 72 VAL A O 1
ATOM 571 N N . LEU A 1 73 ? -15.891 -6.316 -18.719 1 97.81 73 LEU A N 1
ATOM 572 C CA . LEU A 1 73 ? -17.297 -6.191 -19.062 1 97.81 73 LEU A CA 1
ATOM 573 C C . LEU A 1 73 ? -17.609 -6.938 -20.359 1 97.81 73 LEU A C 1
ATOM 575 O O . LEU A 1 73 ? -18.719 -7.461 -20.531 1 97.81 73 LEU A O 1
ATOM 579 N N . GLU A 1 74 ? -16.641 -6.961 -21.234 1 97.56 74 GLU A N 1
ATOM 580 C CA . GLU A 1 74 ? -16.828 -7.656 -22.516 1 97.56 74 GLU A CA 1
ATOM 581 C C . GLU A 1 74 ? -16.734 -9.172 -22.328 1 97.56 74 GLU A C 1
ATOM 583 O O . GLU A 1 74 ? -17.562 -9.914 -22.844 1 97.56 74 GLU A O 1
ATOM 588 N N . CYS A 1 75 ? -15.766 -9.617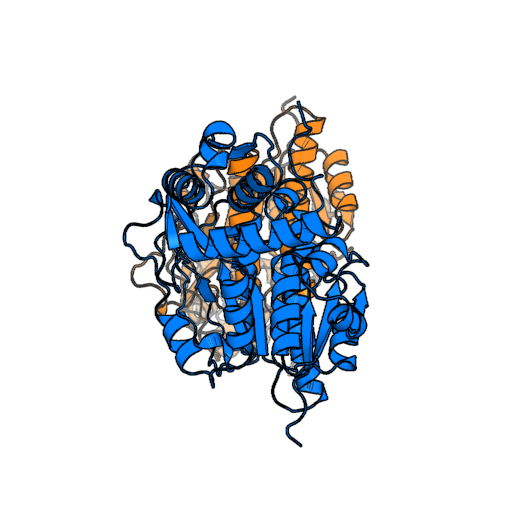 -21.594 1 95.81 75 CYS A N 1
ATOM 589 C CA . CYS A 1 75 ? -15.477 -11.039 -21.438 1 95.81 75 CYS A CA 1
ATOM 590 C C . CYS A 1 75 ? -16.453 -11.688 -20.469 1 95.81 75 CYS A C 1
ATOM 592 O O . CYS A 1 75 ? -16.703 -12.891 -20.547 1 95.81 75 CYS A O 1
ATOM 594 N N . LYS A 1 76 ? -16.906 -10.977 -19.516 1 95.81 76 LYS A N 1
ATOM 595 C CA . LYS A 1 76 ? -17.828 -11.43 -18.484 1 95.81 76 LYS A CA 1
ATOM 596 C C . LYS A 1 76 ? -17.312 -12.711 -17.812 1 95.81 76 LYS A C 1
ATOM 598 O O . LYS A 1 76 ? -18.047 -13.703 -17.734 1 95.81 76 LYS A O 1
ATOM 603 N N . PRO A 1 77 ? -16.109 -12.688 -17.297 1 96.75 77 PRO A N 1
ATOM 604 C CA . PRO A 1 77 ? -15.547 -13.883 -16.672 1 96.75 77 PRO A CA 1
ATOM 605 C C . PRO A 1 77 ? -16.312 -14.305 -15.406 1 96.75 77 PRO A C 1
ATOM 607 O O . PRO A 1 77 ? -16.828 -13.445 -14.688 1 96.75 77 PRO A O 1
ATOM 610 N N . THR A 1 78 ? -16.359 -15.625 -15.172 1 94.62 78 THR A N 1
ATOM 611 C CA . THR A 1 78 ? -16.938 -16.141 -13.93 1 94.62 78 THR A CA 1
ATOM 612 C C . THR A 1 78 ? -15.922 -16.062 -12.797 1 94.62 78 THR A C 1
ATOM 614 O O . THR A 1 78 ? -16.297 -16.062 -11.617 1 94.62 78 THR A O 1
ATOM 617 N N . ALA A 1 79 ? -14.625 -16.031 -13.109 1 96.62 79 ALA A N 1
ATOM 618 C CA . ALA A 1 79 ? -13.539 -15.859 -12.156 1 96.62 79 ALA A CA 1
ATOM 619 C C . ALA A 1 79 ? -12.375 -15.094 -12.773 1 96.62 79 ALA A C 1
ATOM 621 O O . ALA A 1 79 ? -12.227 -15.062 -14 1 96.62 79 ALA A O 1
ATOM 622 N N . ILE A 1 80 ? -11.648 -14.453 -11.969 1 98.62 80 ILE A N 1
ATOM 623 C CA . ILE A 1 80 ? -10.438 -13.758 -12.391 1 98.62 80 ILE A CA 1
ATOM 624 C C . ILE A 1 80 ? -9.242 -14.266 -11.578 1 98.62 80 ILE A C 1
ATOM 626 O O . ILE A 1 80 ? -9.266 -14.234 -10.344 1 98.62 80 ILE A O 1
ATOM 630 N N . ILE A 1 81 ? -8.273 -14.828 -12.219 1 98.81 81 ILE A N 1
ATOM 631 C CA . ILE A 1 81 ? -6.98 -15.125 -11.609 1 98.81 81 ILE A CA 1
ATOM 632 C C . ILE A 1 81 ? -5.973 -14.039 -11.984 1 98.81 81 ILE A C 1
ATOM 634 O O . ILE A 1 81 ? -5.551 -13.945 -13.141 1 98.81 81 ILE A O 1
ATOM 638 N N . HIS A 1 82 ? -5.66 -13.219 -11.008 1 98.94 82 HIS A N 1
ATOM 639 C CA . HIS A 1 82 ? -4.852 -12.023 -11.234 1 98.94 82 HIS A CA 1
ATOM 640 C C . HIS A 1 82 ? -3.391 -12.266 -10.867 1 98.94 82 HIS A C 1
ATOM 642 O O . HIS A 1 82 ? -3.029 -12.25 -9.688 1 98.94 82 HIS A O 1
ATOM 648 N N . LEU A 1 83 ? -2.543 -12.398 -11.922 1 98.81 83 LEU A N 1
ATOM 649 C CA . LEU A 1 83 ? -1.133 -12.703 -11.719 1 98.81 83 LEU A CA 1
ATOM 650 C C . LEU A 1 83 ? -0.245 -11.617 -12.312 1 98.81 83 LEU A C 1
ATOM 652 O O . LEU A 1 83 ? 0.968 -11.609 -12.094 1 98.81 83 LEU A O 1
ATOM 656 N N . ALA A 1 84 ? -0.867 -10.711 -13.078 1 98.69 84 ALA A N 1
ATOM 657 C CA . ALA A 1 84 ? -0.079 -9.625 -13.648 1 98.69 84 ALA A CA 1
ATOM 658 C C . ALA A 1 84 ? 0.607 -8.812 -12.555 1 98.69 84 ALA A C 1
ATOM 660 O O . ALA A 1 84 ? -0.023 -8.445 -11.562 1 98.69 84 ALA A O 1
ATOM 661 N N . GLY A 1 85 ? 1.776 -8.562 -12.688 1 97.62 85 GLY A N 1
ATOM 662 C CA . GLY A 1 85 ? 2.549 -7.797 -11.719 1 97.62 85 GLY A CA 1
ATOM 663 C C . GLY A 1 85 ? 4.027 -7.734 -12.055 1 97.62 85 GLY A C 1
ATOM 664 O O . GLY A 1 85 ? 4.488 -8.406 -12.984 1 97.62 85 GLY A O 1
ATOM 665 N N . LEU A 1 86 ? 4.715 -6.875 -11.43 1 97.06 86 LEU A N 1
ATOM 666 C CA . LEU A 1 86 ? 6.168 -6.758 -11.516 1 97.06 86 LEU A CA 1
ATOM 667 C C . LEU A 1 86 ? 6.828 -7.246 -10.227 1 97.06 86 LEU A C 1
ATOM 669 O O . LEU A 1 86 ? 6.312 -7.008 -9.133 1 97.06 86 LEU A O 1
ATOM 673 N N . GLN A 1 87 ? 7.898 -7.926 -10.375 1 94.81 87 GLN A N 1
ATOM 674 C CA . GLN A 1 87 ? 8.547 -8.594 -9.25 1 94.81 87 GLN A CA 1
ATOM 675 C C . GLN A 1 87 ? 9.57 -7.672 -8.578 1 94.81 87 GLN A C 1
ATOM 677 O O . GLN A 1 87 ? 9.688 -6.5 -8.945 1 94.81 87 GLN A O 1
ATOM 682 N N . ILE A 1 88 ? 10.289 -8.148 -7.605 1 94.31 88 ILE A N 1
ATOM 683 C CA . ILE A 1 88 ? 11.133 -7.422 -6.66 1 94.31 88 ILE A CA 1
ATOM 684 C C . ILE A 1 88 ? 12.164 -6.598 -7.418 1 94.31 88 ILE A C 1
ATOM 686 O O . ILE A 1 88 ? 12.312 -5.398 -7.176 1 94.31 88 ILE A O 1
ATOM 690 N N . PRO A 1 89 ? 12.922 -7.168 -8.422 1 93 89 PRO A N 1
ATOM 691 C CA . PRO A 1 89 ? 13.992 -6.383 -9.039 1 93 89 PRO A CA 1
ATOM 692 C C . PRO A 1 89 ? 13.477 -5.133 -9.75 1 93 89 PRO A C 1
ATOM 694 O O . PRO A 1 89 ? 14.062 -4.055 -9.617 1 93 89 PRO A O 1
ATOM 697 N N . THR A 1 90 ? 12.391 -5.289 -10.453 1 94.94 90 THR A N 1
ATOM 698 C CA . THR A 1 90 ? 11.836 -4.148 -11.18 1 94.94 90 THR A CA 1
ATOM 699 C C . THR A 1 90 ? 11.266 -3.117 -10.211 1 94.94 90 THR A C 1
ATOM 701 O O . THR A 1 90 ? 11.453 -1.914 -10.391 1 94.94 90 THR A O 1
ATOM 704 N N . CYS A 1 91 ? 10.586 -3.539 -9.164 1 97.12 91 CYS A N 1
ATOM 705 C CA . CYS A 1 91 ? 9.992 -2.629 -8.188 1 97.12 91 CYS A CA 1
ATOM 706 C C . CYS A 1 91 ? 11.078 -1.859 -7.441 1 97.12 91 CYS A C 1
ATOM 708 O O . CYS A 1 91 ? 10.867 -0.71 -7.047 1 97.12 91 CYS A O 1
ATOM 710 N N . LYS A 1 92 ? 12.195 -2.555 -7.227 1 95.19 92 LYS A N 1
ATOM 711 C CA . LYS A 1 92 ? 13.305 -1.902 -6.535 1 95.19 92 LYS A CA 1
ATOM 712 C C . LYS A 1 92 ? 13.898 -0.783 -7.387 1 95.19 92 LYS A C 1
ATOM 714 O O . LYS A 1 92 ? 14.172 0.307 -6.883 1 95.19 92 LYS A O 1
ATOM 719 N N . VAL A 1 93 ? 14.078 -1.05 -8.688 1 95.94 93 VAL A N 1
ATOM 720 C CA . VAL A 1 93 ? 14.727 -0.109 -9.586 1 95.94 93 VAL A CA 1
ATOM 721 C C . VAL A 1 93 ? 13.766 1.019 -9.945 1 95.94 93 VAL A C 1
ATOM 723 O O . VAL A 1 93 ? 14.18 2.166 -10.125 1 95.94 93 VAL A O 1
ATOM 726 N N . ASN A 1 94 ? 12.555 0.738 -10.086 1 98.19 94 ASN A N 1
ATOM 727 C CA . ASN A 1 94 ? 11.516 1.688 -10.461 1 98.19 94 ASN A CA 1
ATOM 728 C C . ASN A 1 94 ? 10.25 1.495 -9.625 1 98.19 94 ASN A C 1
ATOM 730 O O . ASN A 1 94 ? 9.25 0.98 -10.117 1 98.19 94 ASN A O 1
ATOM 734 N N . PRO A 1 95 ? 10.266 2.023 -8.383 1 98.75 95 PRO A N 1
ATOM 735 C CA . PRO A 1 95 ? 9.141 1.812 -7.469 1 98.75 95 PRO A CA 1
ATOM 736 C C . PRO A 1 95 ? 7.832 2.387 -8.008 1 98.75 95 PRO A C 1
ATOM 738 O O . PRO A 1 95 ? 6.758 1.839 -7.742 1 98.75 95 PRO A O 1
ATOM 741 N N . VAL A 1 96 ? 7.867 3.484 -8.742 1 98.88 96 VAL A N 1
ATOM 742 C CA . VAL A 1 96 ? 6.664 4.109 -9.289 1 98.88 96 VAL A CA 1
ATOM 743 C C . VAL A 1 96 ? 6 3.17 -10.289 1 98.88 96 VAL A C 1
ATOM 745 O O . VAL A 1 96 ? 4.793 2.924 -10.211 1 98.88 96 VAL A O 1
ATOM 748 N N . LEU A 1 97 ? 6.805 2.654 -11.203 1 98.69 97 LEU A N 1
ATOM 749 C CA . LEU A 1 97 ? 6.281 1.669 -12.141 1 98.69 97 LEU A CA 1
ATOM 750 C C . LEU A 1 97 ? 5.742 0.448 -11.406 1 98.69 97 LEU A C 1
ATOM 752 O O . LEU A 1 97 ? 4.699 -0.099 -11.781 1 98.69 97 LEU A O 1
ATOM 756 N N . GLY A 1 98 ? 6.488 -0.015 -10.406 1 98.75 98 GLY A N 1
ATOM 757 C CA . GLY A 1 98 ? 6.031 -1.124 -9.586 1 98.75 98 GLY A CA 1
ATOM 758 C C . GLY A 1 98 ? 4.652 -0.899 -9 1 98.75 98 GLY A C 1
ATOM 759 O O . GLY A 1 98 ? 3.791 -1.778 -9.07 1 98.75 98 GLY A O 1
ATOM 760 N N . ALA A 1 99 ? 4.418 0.273 -8.43 1 98.94 99 ALA A N 1
ATOM 761 C CA . ALA A 1 99 ? 3.131 0.597 -7.824 1 98.94 99 ALA A CA 1
ATOM 762 C C . ALA A 1 99 ? 2.043 0.735 -8.883 1 98.94 99 ALA A C 1
ATOM 764 O O . ALA A 1 99 ? 0.895 0.343 -8.656 1 98.94 99 ALA A O 1
ATOM 765 N N . GLN A 1 100 ? 2.391 1.34 -10 1 98.81 100 GLN A N 1
ATOM 766 C CA . GLN A 1 100 ? 1.433 1.47 -11.094 1 98.81 100 GLN A CA 1
ATOM 767 C C . GLN A 1 100 ? 0.885 0.107 -11.508 1 98.81 100 GLN A C 1
ATOM 769 O O . GLN A 1 100 ? -0.329 -0.069 -11.633 1 98.81 100 GLN A O 1
ATOM 774 N N . VAL A 1 101 ? 1.777 -0.794 -11.648 1 98.81 101 VAL A N 1
ATOM 775 C CA . VAL A 1 101 ? 1.388 -2.1 -12.172 1 98.81 101 VAL A CA 1
ATOM 776 C C . VAL A 1 101 ? 0.784 -2.945 -11.055 1 98.81 101 VAL A C 1
ATOM 778 O O . VAL A 1 101 ? -0.285 -3.537 -11.219 1 98.81 101 VAL A O 1
ATOM 781 N N . ASN A 1 102 ? 1.418 -3.035 -9.93 1 98.88 102 ASN A N 1
ATOM 782 C CA . ASN A 1 102 ? 1.019 -3.971 -8.883 1 98.88 102 ASN A CA 1
ATOM 783 C C . ASN A 1 102 ? -0.154 -3.434 -8.07 1 98.88 102 ASN A C 1
ATOM 785 O O . ASN A 1 102 ? -1.065 -4.184 -7.715 1 98.88 102 ASN A O 1
ATOM 789 N N . VAL A 1 103 ? -0.162 -2.135 -7.719 1 98.94 103 VAL A N 1
ATOM 790 C CA . VAL A 1 103 ? -1.196 -1.586 -6.844 1 98.94 103 VAL A CA 1
ATOM 791 C C . VAL A 1 103 ? -2.381 -1.11 -7.684 1 98.94 103 VAL A C 1
ATOM 793 O O . VAL A 1 103 ? -3.5 -1.607 -7.527 1 98.94 103 VAL A O 1
ATOM 796 N N . ILE A 1 104 ? -2.109 -0.177 -8.648 1 98.94 104 ILE A N 1
ATOM 797 C CA . ILE A 1 104 ? -3.182 0.344 -9.492 1 98.94 104 ILE A CA 1
ATOM 798 C C . ILE A 1 104 ? -3.785 -0.788 -10.32 1 98.94 104 ILE A C 1
ATOM 800 O O . ILE A 1 104 ? -5.008 -0.881 -10.453 1 98.94 104 ILE A O 1
ATOM 804 N N . GLY A 1 105 ? -2.904 -1.591 -10.875 1 98.94 105 GLY A N 1
ATOM 805 C CA . GLY A 1 105 ? -3.387 -2.721 -11.648 1 98.94 105 GLY A CA 1
ATOM 806 C C . GLY A 1 105 ? -4.332 -3.619 -10.875 1 98.94 105 GLY A C 1
ATOM 807 O O . GLY A 1 105 ? -5.367 -4.039 -11.398 1 98.94 105 GLY A O 1
ATOM 808 N N . THR A 1 106 ? -3.988 -3.955 -9.617 1 98.94 106 THR A N 1
ATOM 809 C CA . THR A 1 106 ? -4.836 -4.801 -8.781 1 98.94 106 THR A CA 1
ATOM 810 C C . THR A 1 106 ? -6.16 -4.109 -8.484 1 98.94 106 THR A C 1
ATOM 812 O O . THR A 1 106 ? -7.223 -4.734 -8.547 1 98.94 106 THR A O 1
ATOM 815 N N . LEU A 1 107 ? -6.117 -2.832 -8.156 1 98.94 107 LEU A N 1
ATOM 816 C CA . LEU A 1 107 ? -7.344 -2.076 -7.926 1 98.94 107 LEU A CA 1
ATOM 817 C C . LEU A 1 107 ? -8.234 -2.098 -9.164 1 98.94 107 LEU A C 1
ATOM 819 O O . LEU A 1 107 ? -9.461 -2.201 -9.047 1 98.94 107 LEU A O 1
ATOM 823 N N . ASN A 1 108 ? -7.609 -1.951 -10.336 1 98.94 108 ASN A N 1
ATOM 824 C CA . ASN A 1 108 ? -8.375 -1.985 -11.578 1 98.94 108 ASN A CA 1
ATOM 825 C C . ASN A 1 108 ? -9.133 -3.301 -11.734 1 98.94 108 ASN A C 1
ATOM 827 O O . ASN A 1 108 ? -10.273 -3.311 -12.203 1 98.94 108 ASN A O 1
ATOM 831 N N . VAL A 1 109 ? -8.5 -4.379 -11.352 1 98.94 109 VAL A N 1
ATOM 832 C CA . VAL A 1 109 ? -9.133 -5.691 -11.43 1 98.94 109 VAL A CA 1
ATOM 833 C C . VAL A 1 109 ? -10.352 -5.73 -10.516 1 98.94 109 VAL A C 1
ATOM 835 O O . VAL A 1 109 ? -11.438 -6.152 -10.93 1 98.94 109 VAL A O 1
ATOM 838 N N . PHE A 1 110 ? -10.195 -5.332 -9.281 1 98.88 110 PHE A N 1
ATOM 839 C CA . PHE A 1 110 ? -11.297 -5.34 -8.32 1 98.88 110 PHE A CA 1
ATOM 840 C C . PHE A 1 110 ? -12.414 -4.414 -8.773 1 98.88 110 PHE A C 1
ATOM 842 O O . PHE A 1 110 ? -13.594 -4.762 -8.68 1 98.88 110 PHE A O 1
ATOM 849 N N . GLU A 1 111 ? -12.062 -3.201 -9.242 1 98.69 111 GLU A N 1
ATOM 850 C CA . GLU A 1 111 ? -13.062 -2.248 -9.711 1 98.69 111 GLU A CA 1
ATOM 851 C C . GLU A 1 111 ? -13.828 -2.795 -10.906 1 98.69 111 GLU A C 1
ATOM 853 O O . GLU A 1 111 ? -15.039 -2.596 -11.016 1 98.69 111 GLU A O 1
ATOM 858 N N . ALA A 1 112 ? -13.109 -3.416 -11.82 1 98.62 112 ALA A N 1
ATOM 859 C CA . ALA A 1 112 ? -13.75 -3.996 -13 1 98.62 112 ALA A CA 1
ATOM 860 C C . ALA A 1 112 ? -14.711 -5.109 -12.609 1 98.62 112 ALA A C 1
ATOM 862 O O . ALA A 1 112 ? -15.805 -5.219 -13.172 1 98.62 112 ALA A O 1
ATOM 863 N N . ALA A 1 113 ? -14.266 -5.98 -11.695 1 98.25 113 ALA A N 1
ATOM 864 C CA . ALA A 1 113 ? -15.133 -7.047 -11.188 1 98.25 113 ALA A CA 1
ATOM 865 C C . ALA A 1 113 ? -16.391 -6.473 -10.547 1 98.25 113 ALA A C 1
ATOM 867 O O . ALA A 1 113 ? -17.484 -7 -10.742 1 98.25 113 ALA A O 1
ATOM 868 N N . LYS A 1 114 ? -16.234 -5.438 -9.703 1 97.94 114 LYS A N 1
ATOM 869 C CA . LYS A 1 114 ? -17.359 -4.758 -9.078 1 97.94 114 LYS A CA 1
ATOM 870 C C . LYS A 1 114 ? -18.328 -4.219 -10.125 1 97.94 114 LYS A C 1
ATOM 872 O O . LYS A 1 114 ? -19.547 -4.383 -10 1 97.94 114 LYS A O 1
ATOM 877 N N . ALA A 1 115 ? -17.766 -3.578 -11.156 1 97.62 115 ALA A N 1
ATOM 878 C CA . ALA A 1 115 ? -18.594 -3.039 -12.242 1 97.62 115 ALA A CA 1
ATOM 879 C C . ALA A 1 115 ? -19.375 -4.145 -12.93 1 97.62 115 ALA A C 1
ATOM 881 O O . ALA A 1 115 ? -20.547 -3.949 -13.289 1 97.62 115 ALA A O 1
ATOM 882 N N . LEU A 1 116 ? -18.719 -5.242 -13.148 1 97.75 116 LEU A N 1
ATOM 883 C CA . LEU A 1 116 ? -19.375 -6.375 -13.789 1 97.75 116 LEU A CA 1
ATOM 884 C C . LEU A 1 116 ? -20.594 -6.816 -12.977 1 97.75 116 LEU A C 1
ATOM 886 O O . LEU A 1 116 ? -21.656 -7.07 -13.539 1 97.75 116 LEU A O 1
ATOM 890 N N . ARG A 1 117 ? -20.406 -6.926 -11.672 1 96.5 117 ARG A N 1
ATOM 891 C CA . ARG A 1 117 ? -21.516 -7.293 -10.805 1 96.5 117 ARG A CA 1
ATOM 892 C C . ARG A 1 117 ? -22.656 -6.289 -10.914 1 96.5 117 ARG A C 1
ATOM 894 O O . ARG A 1 117 ? -23.828 -6.672 -10.953 1 96.5 117 ARG A O 1
ATOM 901 N N . GLU A 1 118 ? -22.328 -5.07 -10.945 1 96.19 118 GLU A N 1
ATOM 902 C CA . GLU A 1 118 ? -23.328 -4.012 -11.016 1 96.19 118 GLU A CA 1
ATOM 903 C C . GLU A 1 118 ? -24.109 -4.082 -12.32 1 96.19 118 GLU A C 1
ATOM 905 O O . GLU A 1 118 ? -25.328 -3.877 -12.32 1 96.19 118 GLU A O 1
ATOM 910 N N . VAL A 1 119 ? -23.453 -4.375 -13.359 1 95.44 119 VAL A N 1
ATOM 911 C CA . VAL A 1 119 ? -24.078 -4.391 -14.68 1 95.44 119 VAL A CA 1
ATOM 912 C C . VAL A 1 119 ? -24.906 -5.66 -14.844 1 95.44 119 VAL A C 1
ATOM 914 O O . VAL A 1 119 ? -25.984 -5.633 -15.453 1 95.44 119 VAL A O 1
ATOM 917 N N . THR A 1 120 ? -24.438 -6.738 -14.297 1 94 120 THR A N 1
ATOM 918 C CA . THR A 1 120 ? -25.094 -8.023 -14.523 1 94 120 THR A CA 1
ATOM 919 C C . THR A 1 120 ? -26.125 -8.305 -13.438 1 94 120 THR A C 1
ATOM 921 O O . THR A 1 120 ? -27.031 -9.133 -13.625 1 94 120 THR A O 1
ATOM 924 N N . GLY A 1 121 ? -26.016 -7.66 -12.273 1 91.81 121 GLY A N 1
ATOM 925 C CA . GLY A 1 121 ? -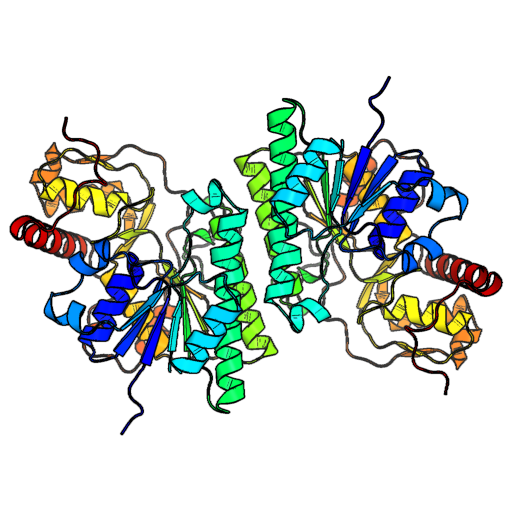26.891 -7.898 -11.148 1 91.81 121 GLY A CA 1
ATOM 926 C C . GLY A 1 121 ? -26.656 -9.234 -10.469 1 91.81 121 GLY A C 1
ATOM 927 O O . GLY A 1 121 ? -27.453 -9.656 -9.617 1 91.81 121 GLY A O 1
ATOM 928 N N . GLY A 1 122 ? -25.703 -9.938 -10.859 1 89.12 122 GLY A N 1
ATOM 929 C CA . GLY A 1 122 ? -25.422 -11.266 -10.328 1 89.12 122 GLY A CA 1
ATOM 930 C C . GLY A 1 122 ? -24.281 -11.281 -9.336 1 89.12 122 GLY A C 1
ATOM 931 O O . GLY A 1 122 ? -23.984 -10.273 -8.695 1 89.12 122 GLY A O 1
ATOM 932 N N . LYS A 1 123 ? -23.812 -12.484 -9.094 1 88.5 123 LYS A N 1
ATOM 933 C CA . LYS A 1 123 ? -22.672 -12.656 -8.211 1 88.5 123 LYS A CA 1
ATOM 934 C C . LYS A 1 123 ? -21.391 -12.117 -8.852 1 88.5 123 LYS A C 1
ATOM 936 O O . LYS A 1 123 ? -21.188 -12.258 -10.062 1 88.5 123 LYS A O 1
ATOM 941 N N . PRO A 1 124 ? -20.594 -11.477 -8.047 1 90.75 124 PRO A N 1
ATOM 942 C CA . PRO A 1 124 ? -19.297 -11.062 -8.609 1 90.75 124 PRO A CA 1
ATOM 943 C C . PRO A 1 124 ? -18.391 -12.25 -8.922 1 90.75 124 PRO A C 1
ATOM 945 O O . PRO A 1 124 ? -18.5 -13.305 -8.289 1 90.75 124 PRO A O 1
ATOM 948 N N . PRO A 1 125 ? -17.562 -12.055 -9.984 1 94.56 125 PRO A N 1
ATOM 949 C CA . PRO A 1 125 ? -16.578 -13.109 -10.195 1 94.56 125 PRO A CA 1
ATOM 950 C C . PRO A 1 125 ? -15.633 -13.281 -9.008 1 94.56 125 PRO A C 1
ATOM 952 O O . PRO A 1 125 ? -15.258 -12.297 -8.359 1 94.56 125 PRO A O 1
ATOM 955 N N . MET A 1 126 ? -15.273 -14.523 -8.727 1 95.81 126 MET A N 1
ATOM 956 C CA . MET A 1 126 ? -14.234 -14.789 -7.734 1 95.81 126 MET A CA 1
ATOM 957 C C . MET A 1 126 ? -12.883 -14.281 -8.203 1 95.81 126 MET A C 1
ATOM 959 O O . MET A 1 126 ? -12.508 -14.484 -9.359 1 95.81 126 MET A O 1
ATOM 963 N N . ILE A 1 127 ? -12.25 -13.531 -7.32 1 98.62 127 ILE A N 1
ATOM 964 C CA . ILE A 1 127 ? -10.914 -13.047 -7.645 1 98.62 127 ILE A CA 1
ATOM 965 C C . ILE A 1 127 ? -9.875 -13.812 -6.828 1 98.62 127 ILE A C 1
ATOM 967 O O . ILE A 1 127 ? -9.93 -13.828 -5.598 1 98.62 127 ILE A O 1
ATOM 971 N N . VAL A 1 128 ? -9 -14.547 -7.465 1 98.75 128 VAL A N 1
ATOM 972 C CA . VAL A 1 128 ? -7.809 -15.133 -6.859 1 98.75 128 VAL A CA 1
ATOM 973 C C . VAL A 1 128 ? -6.562 -14.398 -7.355 1 98.75 128 VAL A C 1
ATOM 975 O O . VAL A 1 128 ? -6.309 -14.344 -8.562 1 98.75 128 VAL A O 1
ATOM 978 N N . TYR A 1 129 ? -5.84 -13.805 -6.457 1 98.94 129 TYR A N 1
ATOM 979 C CA . TYR A 1 129 ? -4.723 -12.977 -6.906 1 98.94 129 TYR A CA 1
ATOM 980 C C . TYR A 1 129 ? -3.426 -13.398 -6.223 1 98.94 129 TYR A C 1
ATOM 982 O O . TYR A 1 129 ? -3.451 -13.984 -5.141 1 98.94 129 TYR A O 1
ATOM 990 N N . ALA A 1 130 ? -2.334 -13.117 -6.895 1 98.75 130 ALA A N 1
ATOM 991 C CA . ALA A 1 130 ? -1.015 -13.406 -6.336 1 98.75 130 ALA A CA 1
ATOM 992 C C . ALA A 1 130 ? -0.577 -12.297 -5.379 1 98.75 130 ALA A C 1
ATOM 994 O O . ALA A 1 130 ? -0.255 -11.188 -5.809 1 98.75 130 ALA A O 1
ATOM 995 N N . SER A 1 131 ? -0.667 -12.578 -4.16 1 98.62 131 SER A N 1
ATOM 996 C CA . SER A 1 131 ? 0.206 -11.859 -3.238 1 98.62 131 SER A CA 1
ATOM 997 C C . SER A 1 131 ? 1.636 -12.383 -3.309 1 98.62 131 SER A C 1
ATOM 999 O O . SER A 1 131 ? 2.178 -12.578 -4.398 1 98.62 131 SER A O 1
ATOM 1001 N N . SER A 1 132 ? 2.287 -12.453 -2.273 1 97.69 132 SER A N 1
ATOM 1002 C CA . SER A 1 132 ? 3.67 -12.914 -2.326 1 97.69 132 SER A CA 1
ATOM 1003 C C . SER A 1 132 ? 4.219 -13.18 -0.929 1 97.69 132 SER A C 1
ATOM 1005 O O . SER A 1 132 ? 3.865 -12.484 0.025 1 97.69 132 SER A O 1
ATOM 1007 N N . ALA A 1 133 ? 5.105 -14.18 -0.882 1 96.56 133 ALA A N 1
ATOM 1008 C CA . ALA A 1 133 ? 5.828 -14.406 0.366 1 96.56 133 ALA A CA 1
ATOM 1009 C C . ALA A 1 133 ? 6.633 -13.172 0.762 1 96.56 133 ALA A C 1
ATOM 1011 O O . ALA A 1 133 ? 7.066 -13.047 1.909 1 96.56 133 ALA A O 1
ATOM 1012 N N . ALA A 1 134 ? 6.77 -12.25 -0.157 1 96.88 134 ALA A N 1
ATOM 1013 C CA . ALA A 1 134 ? 7.512 -11.023 0.103 1 96.88 134 ALA A CA 1
ATOM 1014 C C . ALA A 1 134 ? 6.805 -10.164 1.149 1 96.88 134 ALA A C 1
ATOM 1016 O O . ALA A 1 134 ? 7.391 -9.227 1.688 1 96.88 134 ALA A O 1
ATOM 1017 N N . VAL A 1 135 ? 5.535 -10.469 1.498 1 97.94 135 VAL A N 1
ATOM 1018 C CA . VAL A 1 135 ? 4.828 -9.758 2.561 1 97.94 135 VAL A CA 1
ATOM 1019 C C . VAL A 1 135 ? 5.418 -10.148 3.918 1 97.94 135 VAL A C 1
ATOM 1021 O O . VAL A 1 135 ? 5.297 -9.398 4.891 1 97.94 135 VAL A O 1
ATOM 1024 N N . LEU A 1 136 ? 6.094 -11.312 3.906 1 96.81 136 LEU A N 1
ATOM 1025 C CA . LEU A 1 136 ? 6.719 -11.789 5.137 1 96.81 136 LEU A CA 1
ATOM 1026 C C . LEU A 1 136 ? 8.039 -11.07 5.391 1 96.81 136 LEU A C 1
ATOM 1028 O O . LEU A 1 136 ? 8.656 -10.555 4.457 1 96.81 136 LEU A O 1
ATOM 1032 N N . GLY A 1 137 ? 8.438 -10.945 6.629 1 94.19 137 GLY A N 1
ATOM 1033 C CA . GLY A 1 137 ? 9.75 -10.438 7.012 1 94.19 137 GLY A CA 1
ATOM 1034 C C . GLY A 1 137 ? 10.766 -11.539 7.223 1 94.19 137 GLY A C 1
ATOM 1035 O O . GLY A 1 137 ? 10.508 -12.703 6.914 1 94.19 137 GLY A O 1
ATOM 1036 N N . PRO A 1 138 ? 11.883 -11.117 7.625 1 94.19 138 PRO A N 1
ATOM 1037 C CA . PRO A 1 138 ? 12.914 -12.109 7.941 1 94.19 138 PRO A CA 1
ATOM 1038 C C . PRO A 1 138 ? 12.531 -13 9.125 1 94.19 138 PRO A C 1
ATOM 1040 O O . PRO A 1 138 ? 11.656 -12.641 9.914 1 94.19 138 PRO A O 1
ATOM 1043 N N . PRO A 1 139 ? 13.172 -14.156 9.195 1 93.56 139 PRO A N 1
ATOM 1044 C CA . PRO A 1 139 ? 12.852 -15.062 10.297 1 93.56 139 PRO A CA 1
ATOM 1045 C C . PRO A 1 139 ? 12.938 -14.391 11.664 1 93.56 139 PRO A C 1
ATOM 1047 O O . PRO A 1 139 ? 12.141 -14.695 12.555 1 93.56 139 PRO A O 1
ATOM 1050 N N . SER A 1 140 ? 13.82 -13.445 11.859 1 93.12 140 SER A N 1
ATOM 1051 C CA . SER A 1 140 ? 14.047 -12.781 13.141 1 93.12 140 SER A CA 1
ATOM 1052 C C . SER A 1 140 ? 12.852 -11.93 13.547 1 93.12 140 SER A C 1
ATOM 1054 O O . SER A 1 140 ? 12.742 -11.516 14.703 1 93.12 140 SER A O 1
ATOM 1056 N N . ALA A 1 141 ? 11.945 -11.664 12.633 1 92.31 141 ALA A N 1
ATOM 1057 C CA . ALA A 1 141 ? 10.781 -10.828 12.914 1 92.31 141 ALA A CA 1
ATOM 1058 C C . ALA A 1 141 ? 9.68 -11.633 13.594 1 92.31 141 ALA A C 1
ATOM 1060 O O . ALA A 1 141 ? 8.688 -11.062 14.062 1 92.31 141 ALA A O 1
ATOM 1061 N N . TYR A 1 142 ? 9.852 -12.898 13.711 1 93.81 142 TYR A N 1
ATOM 1062 C CA . TYR A 1 142 ? 8.797 -13.766 14.211 1 93.81 142 TYR A CA 1
ATOM 1063 C C . TYR A 1 142 ? 9.258 -14.531 15.445 1 93.81 142 TYR A C 1
ATOM 1065 O O . TYR A 1 142 ? 10.391 -15.008 15.5 1 93.81 142 TYR A O 1
ATOM 1073 N N . THR A 1 143 ? 8.398 -14.602 16.438 1 89.94 143 THR A N 1
ATOM 1074 C CA . THR A 1 143 ? 8.742 -15.289 17.672 1 89.94 143 THR A CA 1
ATOM 1075 C C . THR A 1 143 ? 8.117 -16.688 17.703 1 89.94 143 THR A C 1
ATOM 1077 O O . THR A 1 143 ? 8.555 -17.547 18.469 1 89.94 143 THR A O 1
ATOM 1080 N N . GLU A 1 144 ? 7.078 -16.875 16.938 1 89.88 144 GLU A N 1
ATOM 1081 C CA . GLU A 1 144 ? 6.379 -18.156 16.906 1 89.88 144 GLU A CA 1
ATOM 1082 C C . GLU A 1 144 ? 6.195 -18.641 15.469 1 89.88 144 GLU A C 1
ATOM 1084 O O . GLU A 1 144 ? 5.914 -17.859 14.57 1 89.88 144 GLU A O 1
ATOM 1089 N N . THR A 1 145 ? 6.41 -20 15.297 1 92.19 145 THR A N 1
ATOM 1090 C CA . THR A 1 145 ? 6.242 -20.656 14 1 92.19 145 THR A CA 1
ATOM 1091 C C . THR A 1 145 ? 5.398 -21.922 14.148 1 92.19 145 THR A C 1
ATOM 1093 O O . THR A 1 145 ? 5.352 -22.531 15.219 1 92.19 145 THR A O 1
ATOM 1096 N N . PRO A 1 146 ? 4.703 -22.453 13.133 1 96.56 146 PRO A N 1
ATOM 1097 C CA . PRO A 1 146 ? 4.594 -21.797 11.836 1 96.56 146 PRO A CA 1
ATOM 1098 C C . PRO A 1 146 ? 3.834 -20.469 11.898 1 96.56 146 PRO A C 1
ATOM 1100 O O . PRO A 1 146 ? 2.889 -20.328 12.68 1 96.56 146 PRO A O 1
ATOM 1103 N N . VAL A 1 147 ? 4.285 -19.484 11.086 1 97.06 147 VAL A N 1
ATOM 1104 C CA . VAL A 1 147 ? 3.646 -18.172 11.055 1 97.06 147 VAL A CA 1
ATOM 1105 C C . VAL A 1 147 ? 2.238 -18.297 10.477 1 97.06 147 VAL A C 1
ATOM 1107 O O . VAL A 1 147 ? 2.061 -18.797 9.367 1 97.06 147 VAL A O 1
ATOM 1110 N N . PRO A 1 148 ? 1.213 -17.922 11.133 1 96.31 148 PRO A N 1
ATOM 1111 C CA . PRO A 1 148 ? -0.157 -18.031 10.625 1 96.31 148 PRO A CA 1
ATOM 1112 C C . PRO A 1 148 ? -0.436 -17.094 9.453 1 96.31 148 PRO A C 1
ATOM 1114 O O . PRO A 1 148 ? 0.303 -16.125 9.242 1 96.31 148 PRO A O 1
ATOM 1117 N N . ASP A 1 149 ? -1.514 -17.422 8.703 1 96.25 149 ASP A N 1
ATOM 1118 C CA . ASP A 1 149 ? -1.893 -16.625 7.547 1 96.25 149 ASP A CA 1
ATOM 1119 C C . ASP A 1 149 ? -2.203 -15.18 7.965 1 96.25 149 ASP A C 1
ATOM 1121 O O . ASP A 1 149 ? -1.862 -14.234 7.254 1 96.25 149 ASP A O 1
ATOM 1125 N N . ASP A 1 150 ? -2.945 -15.117 9.062 1 92.5 150 ASP A N 1
ATOM 1126 C CA . ASP A 1 150 ? -3.342 -13.797 9.555 1 92.5 150 ASP A CA 1
ATOM 1127 C C . ASP A 1 150 ? -2.328 -13.258 10.562 1 92.5 150 ASP A C 1
ATOM 1129 O O . ASP A 1 150 ? -2.496 -13.43 11.773 1 92.5 150 ASP A O 1
ATOM 1133 N N . TYR A 1 151 ? -1.227 -12.797 10.117 1 92.12 151 TYR A N 1
ATOM 1134 C CA . TYR A 1 151 ? -0.157 -12.219 10.922 1 92.12 151 TYR A CA 1
ATOM 1135 C C . TYR A 1 151 ? 0.146 -10.797 10.477 1 92.12 151 TYR A C 1
ATOM 1137 O O . TYR A 1 151 ? -0.194 -10.398 9.359 1 92.12 151 TYR A O 1
ATOM 1145 N N . TYR A 1 152 ? 0.643 -10 11.438 1 87.38 152 TYR A N 1
ATOM 1146 C CA . TYR A 1 152 ? 1.114 -8.664 11.102 1 87.38 152 TYR A CA 1
ATOM 1147 C C . TYR A 1 152 ? 2.527 -8.711 10.531 1 87.38 152 TYR A C 1
ATOM 1149 O O . TYR A 1 152 ? 3.477 -9.062 11.234 1 87.38 152 TYR A O 1
ATOM 1157 N N . HIS A 1 153 ? 2.629 -8.359 9.234 1 93.31 153 HIS A N 1
ATOM 1158 C CA . HIS A 1 153 ? 3.916 -8.477 8.555 1 93.31 153 HIS A CA 1
ATOM 1159 C C . HIS A 1 153 ? 4.566 -7.113 8.359 1 93.31 153 HIS A C 1
ATOM 1161 O O . HIS A 1 153 ? 3.879 -6.094 8.328 1 93.31 153 HIS A O 1
ATOM 1167 N N . LYS A 1 154 ? 5.844 -7.09 8.398 1 93.88 154 LYS A N 1
ATOM 1168 C CA . LYS A 1 154 ? 6.676 -5.957 8.008 1 93.88 154 LYS A CA 1
ATOM 1169 C C . LYS A 1 154 ? 7.578 -6.32 6.832 1 93.88 154 LYS A C 1
ATOM 1171 O O . LYS A 1 154 ? 8.727 -6.723 7.027 1 93.88 154 LYS A O 1
ATOM 1176 N N . PRO A 1 155 ? 7.062 -6.074 5.617 1 96.94 155 PRO A N 1
ATOM 1177 C CA . PRO A 1 155 ? 7.809 -6.512 4.434 1 96.94 155 PRO A CA 1
ATOM 1178 C C . PRO A 1 155 ? 9.203 -5.902 4.355 1 96.94 155 PRO A C 1
ATOM 1180 O O . PRO A 1 155 ? 9.391 -4.73 4.695 1 96.94 155 PRO A O 1
ATOM 1183 N N . GLY A 1 156 ? 10.195 -6.68 3.807 1 96.44 156 GLY A N 1
ATOM 1184 C CA . GLY A 1 156 ? 11.57 -6.223 3.682 1 96.44 156 GLY A CA 1
ATOM 1185 C C . GLY A 1 156 ? 11.875 -5.617 2.322 1 96.44 156 GLY A C 1
ATOM 1186 O O . GLY A 1 156 ? 12.984 -5.152 2.084 1 96.44 156 GLY A O 1
ATOM 1187 N N . THR A 1 157 ? 10.906 -5.641 1.409 1 97.19 157 THR A N 1
ATOM 1188 C CA . THR A 1 157 ? 11.062 -5.07 0.077 1 97.19 157 THR A CA 1
ATOM 1189 C C . THR A 1 157 ? 9.859 -4.203 -0.283 1 97.19 157 THR A C 1
ATOM 1191 O O . THR A 1 157 ? 8.766 -4.406 0.241 1 97.19 157 THR A O 1
ATOM 1194 N N . ILE A 1 158 ? 10.086 -3.191 -1.173 1 98.5 158 ILE A N 1
ATOM 1195 C CA . ILE A 1 158 ? 9 -2.311 -1.592 1 98.5 158 ILE A CA 1
ATOM 1196 C C . ILE A 1 158 ? 7.945 -3.117 -2.348 1 98.5 158 ILE A C 1
ATOM 1198 O O . ILE A 1 158 ? 6.75 -2.826 -2.256 1 98.5 158 ILE A O 1
ATOM 1202 N N . TYR A 1 159 ? 8.406 -4.145 -3.113 1 98.12 159 TYR A N 1
ATOM 1203 C CA . TYR A 1 159 ? 7.496 -5.105 -3.727 1 98.12 159 TYR A CA 1
ATOM 1204 C C . TYR A 1 159 ? 6.578 -5.73 -2.682 1 98.12 159 TYR A C 1
ATOM 1206 O O . TYR A 1 159 ? 5.363 -5.805 -2.879 1 98.12 159 TYR A O 1
ATOM 1214 N N . GLY A 1 160 ? 7.129 -6.219 -1.565 1 98.5 160 GLY A N 1
ATOM 1215 C CA . GLY A 1 160 ? 6.34 -6.781 -0.481 1 98.5 160 GLY A CA 1
ATOM 1216 C C . GLY A 1 160 ? 5.332 -5.809 0.093 1 98.5 160 GLY A C 1
ATOM 1217 O O . GLY A 1 160 ? 4.219 -6.199 0.451 1 98.5 160 GLY A O 1
ATOM 1218 N N . VAL A 1 161 ? 5.707 -4.547 0.2 1 98.75 161 VAL A N 1
ATOM 1219 C CA . VAL A 1 161 ? 4.809 -3.508 0.693 1 98.75 161 VAL A CA 1
ATOM 1220 C C . VAL A 1 161 ? 3.613 -3.371 -0.247 1 98.75 161 VAL A C 1
ATOM 1222 O O . VAL A 1 161 ? 2.473 -3.242 0.203 1 98.75 161 VAL A O 1
ATOM 1225 N N . PHE A 1 162 ? 3.859 -3.365 -1.597 1 98.88 162 PHE A N 1
ATOM 1226 C CA . PHE A 1 162 ? 2.787 -3.264 -2.578 1 98.88 162 PHE A CA 1
ATOM 1227 C C . PHE A 1 162 ? 1.832 -4.445 -2.463 1 98.88 162 PHE A C 1
ATOM 1229 O O . PHE A 1 162 ? 0.613 -4.273 -2.52 1 98.88 162 PHE A O 1
ATOM 1236 N N . LYS A 1 163 ? 2.373 -5.633 -2.318 1 98.88 163 LYS A N 1
ATOM 1237 C CA . LYS A 1 163 ? 1.53 -6.82 -2.215 1 98.88 163 LYS A CA 1
ATOM 1238 C C . LYS A 1 163 ? 0.71 -6.801 -0.928 1 98.88 163 LYS A C 1
ATOM 1240 O O . LYS A 1 163 ? -0.448 -7.223 -0.917 1 98.88 163 LYS A O 1
ATOM 1245 N N . LEU A 1 164 ? 1.333 -6.383 0.141 1 98.69 164 LEU A N 1
ATOM 1246 C CA . LEU A 1 164 ? 0.586 -6.242 1.386 1 98.69 164 LEU A CA 1
ATOM 1247 C C . LEU A 1 164 ? -0.53 -5.211 1.236 1 98.69 164 LEU A C 1
ATOM 1249 O O . LEU A 1 164 ? -1.616 -5.383 1.794 1 98.69 164 LEU A O 1
ATOM 1253 N N . CYS A 1 165 ? -0.251 -4.148 0.552 1 98.81 165 CYS A N 1
ATOM 1254 C CA . CYS A 1 165 ? -1.265 -3.146 0.24 1 98.81 165 CYS A CA 1
ATOM 1255 C C . CYS A 1 165 ? -2.438 -3.771 -0.504 1 98.81 165 CYS A C 1
ATOM 1257 O O . CYS A 1 165 ? -3.598 -3.486 -0.196 1 98.81 165 CYS A O 1
ATOM 1259 N N . ASN A 1 166 ? -2.131 -4.645 -1.454 1 98.94 166 ASN A N 1
ATOM 1260 C CA . ASN A 1 166 ? -3.176 -5.332 -2.207 1 98.94 166 ASN A CA 1
ATOM 1261 C C . ASN A 1 166 ? -4.062 -6.172 -1.293 1 98.94 166 ASN A C 1
ATOM 1263 O O . ASN A 1 166 ? -5.281 -6.219 -1.478 1 98.94 166 ASN A O 1
ATOM 1267 N N . GLU A 1 167 ? -3.455 -6.875 -0.339 1 98.81 167 GLU A N 1
ATOM 1268 C CA . GLU A 1 167 ? -4.23 -7.672 0.607 1 98.81 167 GLU A CA 1
ATOM 1269 C C . GLU A 1 167 ? -5.18 -6.797 1.419 1 98.81 167 GLU A C 1
ATOM 1271 O O . GLU A 1 167 ? -6.328 -7.172 1.658 1 98.81 167 GLU A O 1
ATOM 1276 N N . GLY A 1 168 ? -4.641 -5.672 1.905 1 98.5 168 GLY A N 1
ATOM 1277 C CA . GLY A 1 168 ? -5.488 -4.73 2.621 1 98.5 168 GLY A CA 1
ATOM 1278 C C . GLY A 1 168 ? -6.652 -4.223 1.79 1 98.5 168 GLY A C 1
ATOM 1279 O O . GLY A 1 168 ? -7.777 -4.133 2.281 1 98.5 168 GLY A O 1
ATOM 1280 N N . CYS A 1 169 ? -6.391 -3.867 0.523 1 98.81 169 CYS A N 1
ATOM 1281 C CA . CYS A 1 169 ? -7.438 -3.398 -0.378 1 98.81 169 CYS A CA 1
ATOM 1282 C C . CYS A 1 169 ? -8.5 -4.469 -0.584 1 98.81 169 CYS A C 1
ATOM 1284 O O . CYS A 1 169 ? -9.695 -4.176 -0.566 1 98.81 169 CYS A O 1
ATOM 1286 N N . ALA A 1 170 ? -8.031 -5.711 -0.771 1 98.81 170 ALA A N 1
ATOM 1287 C CA . ALA A 1 170 ? -8.969 -6.816 -0.947 1 98.81 170 ALA A CA 1
ATOM 1288 C C . ALA A 1 170 ? -9.914 -6.934 0.251 1 98.81 170 ALA A C 1
ATOM 1290 O O . ALA A 1 170 ? -11.117 -7.105 0.086 1 98.81 170 ALA A O 1
ATOM 1291 N N . ARG A 1 171 ? -9.359 -6.867 1.405 1 97.94 171 ARG A N 1
ATOM 1292 C CA . ARG A 1 171 ? -10.156 -6.914 2.625 1 97.94 171 ARG A CA 1
ATOM 1293 C C . ARG A 1 171 ? -11.219 -5.816 2.631 1 97.94 171 ARG A C 1
ATOM 1295 O O . ARG A 1 171 ? -12.367 -6.051 3.014 1 97.94 171 ARG A O 1
ATOM 1302 N N . LEU A 1 172 ? -10.836 -4.633 2.209 1 98.31 172 LEU A N 1
ATOM 1303 C CA . LEU A 1 172 ? -11.75 -3.5 2.254 1 98.31 172 LEU A CA 1
ATOM 1304 C C . LEU A 1 172 ? -12.805 -3.607 1.157 1 98.31 172 LEU A C 1
ATOM 1306 O O . LEU A 1 172 ? -13.945 -3.16 1.335 1 98.31 172 LEU A O 1
ATOM 1310 N N . TYR A 1 173 ? -12.484 -4.188 -0.003 1 98.5 173 TYR A N 1
ATOM 1311 C CA . TYR A 1 173 ? -13.492 -4.445 -1.024 1 98.5 173 TYR A CA 1
ATOM 1312 C C . TYR A 1 173 ? -14.555 -5.414 -0.512 1 98.5 173 TYR A C 1
ATOM 1314 O O . TYR A 1 173 ? -15.727 -5.309 -0.878 1 98.5 173 TYR A O 1
ATOM 1322 N N . TRP A 1 174 ? -14.117 -6.402 0.284 1 97.81 174 TRP A N 1
ATOM 1323 C CA . TRP A 1 174 ? -15.102 -7.277 0.914 1 97.81 174 TRP A CA 1
ATOM 1324 C C . TRP A 1 174 ? -15.953 -6.508 1.92 1 97.81 174 TRP A C 1
ATOM 1326 O O . TRP A 1 174 ? -17.188 -6.574 1.884 1 97.81 174 TRP A O 1
ATOM 1336 N N . GLN A 1 175 ? -15.305 -5.77 2.768 1 96.69 175 GLN A N 1
ATOM 1337 C CA . GLN A 1 175 ? -15.969 -5.016 3.822 1 96.69 175 GLN A CA 1
ATOM 1338 C C . GLN A 1 175 ? -16.984 -4.043 3.24 1 96.69 175 GLN A C 1
ATOM 1340 O O . GLN A 1 175 ? -18.125 -3.951 3.727 1 96.69 175 GLN A O 1
ATOM 1345 N N . ASP A 1 176 ? -16.609 -3.346 2.203 1 96.56 176 ASP A N 1
ATOM 1346 C CA . ASP A 1 176 ? -17.406 -2.23 1.703 1 96.56 176 ASP A CA 1
ATOM 1347 C C . ASP A 1 176 ? -18.375 -2.691 0.617 1 96.56 176 ASP A C 1
ATOM 1349 O O . ASP A 1 176 ? -19.422 -2.082 0.418 1 96.56 176 ASP A O 1
ATOM 1353 N N . HIS A 1 177 ? -18.031 -3.783 -0.125 1 96.31 177 HIS A N 1
ATOM 1354 C CA . HIS A 1 177 ? -18.797 -4.133 -1.312 1 96.31 177 HIS A CA 1
ATOM 1355 C C . HIS A 1 177 ? -19.125 -5.625 -1.345 1 96.31 177 HIS A C 1
ATOM 1357 O O . HIS A 1 177 ? -19.734 -6.113 -2.295 1 96.31 177 HIS A O 1
ATOM 1363 N N . GLN A 1 178 ? -18.656 -6.391 -0.368 1 95.94 178 GLN A N 1
ATOM 1364 C CA . GLN A 1 178 ? -18.875 -7.832 -0.285 1 95.94 178 GLN A CA 1
ATOM 1365 C C . GLN A 1 178 ? -18.312 -8.547 -1.513 1 95.94 178 GLN A C 1
ATOM 1367 O O . GLN A 1 178 ? -18.984 -9.398 -2.1 1 95.94 178 GLN A O 1
ATOM 1372 N N . MET A 1 179 ? -17.203 -8.078 -1.997 1 96.44 179 MET A N 1
ATOM 1373 C CA . MET A 1 179 ? -16.469 -8.727 -3.08 1 96.44 179 MET A CA 1
ATOM 1374 C C . MET A 1 179 ? -15.516 -9.789 -2.533 1 96.44 179 MET A C 1
ATOM 1376 O O . MET A 1 179 ? -14.461 -9.453 -1.987 1 96.44 179 MET A O 1
ATOM 1380 N N . PRO A 1 180 ? -15.812 -11.07 -2.689 1 96 180 PRO A N 1
ATOM 1381 C CA . PRO A 1 180 ? -14.922 -12.109 -2.164 1 96 180 PRO A CA 1
ATOM 1382 C C . PRO A 1 180 ? -13.641 -12.258 -2.986 1 96 180 PRO A C 1
ATOM 1384 O O . PRO A 1 180 ? -13.664 -12.07 -4.207 1 96 180 PRO A O 1
ATOM 1387 N N . SER A 1 181 ? -12.57 -12.594 -2.348 1 98.5 181 SER A N 1
ATOM 1388 C CA . SER A 1 181 ? -11.305 -12.836 -3.02 1 98.5 181 SER A CA 1
ATOM 1389 C C . SER A 1 181 ? -10.391 -13.719 -2.174 1 98.5 181 SER A C 1
ATOM 1391 O O . SER A 1 181 ? -10.656 -13.938 -0.988 1 98.5 181 SER A O 1
ATOM 1393 N N . VAL A 1 182 ? -9.414 -14.32 -2.826 1 98.5 182 VAL A N 1
ATOM 1394 C CA . VAL A 1 182 ? -8.375 -15.102 -2.158 1 98.5 182 VAL A CA 1
ATOM 1395 C C . VAL A 1 182 ? -6.996 -14.625 -2.611 1 98.5 182 VAL A C 1
ATOM 1397 O O . VAL A 1 182 ? -6.707 -14.594 -3.811 1 98.5 182 VAL A O 1
ATOM 1400 N N . GLY A 1 183 ? -6.25 -14.156 -1.659 1 98.81 183 GLY A N 1
ATOM 1401 C CA . GLY A 1 183 ? -4.848 -13.891 -1.929 1 98.81 183 GLY A CA 1
ATOM 1402 C C . GLY A 1 183 ? -3.943 -15.07 -1.626 1 98.81 183 GLY A C 1
ATOM 1403 O O . GLY A 1 183 ? -4.141 -15.766 -0.629 1 98.81 183 GLY A O 1
ATOM 1404 N N . LEU A 1 184 ? -2.969 -15.305 -2.498 1 98.75 184 LEU A N 1
ATOM 1405 C CA . LEU A 1 184 ? -2.061 -16.438 -2.316 1 98.75 184 LEU A CA 1
ATOM 1406 C C . LEU A 1 184 ? -0.611 -15.961 -2.275 1 98.75 184 LEU A C 1
ATOM 1408 O O . LEU A 1 184 ? -0.192 -15.156 -3.111 1 98.75 184 LEU A O 1
ATOM 1412 N N . ARG A 1 185 ? 0.172 -16.422 -1.297 1 98.56 185 ARG A N 1
ATOM 1413 C CA . ARG A 1 185 ? 1.56 -16.031 -1.059 1 98.56 185 ARG A CA 1
ATOM 1414 C C . ARG A 1 185 ? 2.504 -17.203 -1.341 1 98.56 185 ARG A C 1
ATOM 1416 O O . ARG A 1 185 ? 3.043 -17.812 -0.413 1 98.56 185 ARG A O 1
ATOM 1423 N N . PRO A 1 186 ? 2.758 -17.484 -2.58 1 97.31 186 PRO A N 1
ATOM 1424 C CA . PRO A 1 186 ? 3.74 -18.547 -2.811 1 97.31 186 PRO A CA 1
ATOM 1425 C C . PRO A 1 186 ? 5.145 -18.156 -2.352 1 97.31 186 PRO A C 1
ATOM 1427 O O . PRO A 1 186 ? 5.562 -17.016 -2.525 1 97.31 186 PRO A O 1
ATOM 1430 N N . LEU A 1 187 ? 5.863 -19.047 -1.72 1 96.25 187 LEU A N 1
ATOM 1431 C CA . LEU A 1 187 ? 7.273 -18.844 -1.415 1 96.25 187 LEU A CA 1
ATOM 1432 C C . LEU A 1 187 ? 8.141 -19.062 -2.648 1 96.25 187 LEU A C 1
ATOM 1434 O O . LEU A 1 187 ? 7.816 -18.594 -3.738 1 96.25 187 LEU A O 1
ATOM 1438 N N . THR A 1 188 ? 9.219 -19.719 -2.617 1 95.19 188 THR A N 1
ATOM 1439 C CA . THR A 1 188 ? 10.125 -19.906 -3.744 1 95.19 188 THR A CA 1
ATOM 1440 C C . THR A 1 188 ? 9.516 -20.844 -4.773 1 95.19 188 THR A C 1
ATOM 1442 O O . THR A 1 188 ? 9.719 -22.062 -4.699 1 95.19 188 THR A O 1
ATOM 1445 N N . CYS A 1 189 ? 8.875 -20.266 -5.742 1 96.38 189 CYS A N 1
ATOM 1446 C CA . CYS A 1 189 ? 8.242 -21.047 -6.809 1 96.38 189 CYS A CA 1
ATOM 1447 C C . CYS A 1 189 ? 9.266 -21.453 -7.859 1 96.38 189 CYS A C 1
ATOM 1449 O O . CYS A 1 189 ? 10.055 -20.625 -8.32 1 96.38 189 CYS A O 1
ATOM 1451 N N . PHE A 1 190 ? 9.266 -22.734 -8.234 1 96.62 190 PHE A N 1
ATOM 1452 C CA . PHE A 1 190 ? 10.219 -23.188 -9.242 1 96.62 190 PHE A CA 1
ATOM 1453 C C . PHE A 1 190 ? 9.547 -24.141 -10.227 1 96.62 190 PHE A C 1
ATOM 1455 O O . PHE A 1 190 ? 8.516 -24.734 -9.914 1 96.62 190 PHE A O 1
ATOM 1462 N N . GLY A 1 191 ? 10.07 -24.25 -11.352 1 97 191 GLY A N 1
ATOM 1463 C CA . GLY A 1 191 ? 9.57 -25.047 -12.453 1 97 191 GLY A CA 1
ATOM 1464 C C . GLY A 1 191 ? 9.844 -24.422 -13.812 1 97 191 GLY A C 1
ATOM 1465 O O . GLY A 1 191 ? 10.398 -23.328 -13.898 1 97 191 GLY A O 1
ATOM 1466 N N . VAL A 1 192 ? 9.438 -25.078 -14.859 1 96.25 192 VAL A N 1
ATOM 1467 C CA . VAL A 1 192 ? 9.695 -24.656 -16.234 1 96.25 192 VAL A CA 1
ATOM 1468 C C . VAL A 1 192 ? 9.078 -23.266 -16.453 1 96.25 192 VAL A C 1
ATOM 1470 O O . VAL A 1 192 ? 7.898 -23.062 -16.156 1 96.25 192 VAL A O 1
ATOM 1473 N N . GLY A 1 193 ? 9.891 -22.344 -16.906 1 93.94 193 GLY A N 1
ATOM 1474 C CA . GLY A 1 193 ? 9.43 -21 -17.188 1 93.94 193 GLY A CA 1
ATOM 1475 C C . GLY A 1 193 ? 9.945 -19.969 -16.188 1 93.94 193 GLY A C 1
ATOM 1476 O O . GLY A 1 193 ? 9.875 -18.766 -16.453 1 93.94 193 GLY A O 1
ATOM 1477 N N . ARG A 1 194 ? 10.43 -20.422 -15.031 1 92 194 ARG A N 1
ATOM 1478 C CA . ARG A 1 194 ? 10.984 -19.5 -14.047 1 92 194 ARG A CA 1
ATOM 1479 C C . ARG A 1 194 ? 12.375 -19.031 -14.445 1 92 194 ARG A C 1
ATOM 1481 O O . ARG A 1 194 ? 13.344 -19.797 -14.359 1 92 194 ARG A O 1
ATOM 1488 N N . GLU A 1 195 ? 12.578 -17.812 -14.773 1 79.5 195 GLU A N 1
ATOM 1489 C CA . GLU A 1 195 ? 13.828 -17.469 -15.453 1 79.5 195 GLU A CA 1
ATOM 1490 C C . GLU A 1 195 ? 14.539 -16.312 -14.742 1 79.5 195 GLU A C 1
ATOM 1492 O O . GLU A 1 195 ? 15.75 -16.141 -14.906 1 79.5 195 GLU A O 1
ATOM 1497 N N . ILE A 1 196 ? 13.852 -15.594 -13.938 1 77.81 196 ILE A N 1
ATOM 1498 C CA . ILE A 1 196 ? 14.469 -14.352 -13.484 1 77.81 196 ILE A CA 1
ATOM 1499 C C . ILE A 1 196 ? 14.414 -14.266 -11.961 1 77.81 196 ILE A C 1
ATOM 1501 O O . ILE A 1 196 ? 13.453 -14.727 -11.344 1 77.81 196 ILE A O 1
ATOM 1505 N N . GLY A 1 197 ? 15.469 -13.602 -11.414 1 78.75 197 GLY A N 1
ATOM 1506 C CA . GLY A 1 197 ? 15.477 -13.273 -10 1 78.75 197 GLY A CA 1
ATOM 1507 C C . GLY A 1 197 ? 16.203 -14.305 -9.156 1 78.75 197 GLY A C 1
ATOM 1508 O O . GLY A 1 197 ? 16.516 -15.398 -9.633 1 78.75 197 GLY A O 1
ATOM 1509 N N . LEU A 1 198 ? 16.359 -13.953 -7.941 1 76.62 198 LEU A N 1
ATOM 1510 C CA . LEU A 1 198 ? 17.094 -14.773 -6.984 1 76.62 198 LEU A CA 1
ATOM 1511 C C . LEU A 1 198 ? 16.406 -16.109 -6.781 1 76.62 198 LEU A C 1
ATOM 1513 O O . LEU A 1 198 ? 17.047 -17.156 -6.766 1 76.62 198 LEU A O 1
ATOM 1517 N N . THR A 1 199 ? 15.117 -16.125 -6.766 1 83.56 199 THR A N 1
ATOM 1518 C CA . THR A 1 199 ? 14.359 -17.328 -6.445 1 83.56 199 THR A CA 1
ATOM 1519 C C . THR A 1 199 ? 14.188 -18.203 -7.688 1 83.56 199 THR A C 1
ATOM 1521 O O . THR A 1 199 ? 13.477 -19.203 -7.645 1 83.56 199 THR A O 1
ATOM 1524 N N . SER A 1 200 ? 14.867 -17.812 -8.758 1 90.69 200 SER A N 1
ATOM 1525 C CA . SER A 1 200 ? 14.844 -18.656 -9.945 1 90.69 200 SER A CA 1
ATOM 1526 C C . SER A 1 200 ? 15.953 -19.703 -9.906 1 90.69 200 SER A C 1
ATOM 1528 O O . SER A 1 200 ? 16 -20.609 -10.75 1 90.69 200 SER A O 1
ATOM 1530 N N . ALA A 1 201 ? 16.797 -19.641 -8.922 1 92.69 201 ALA A N 1
ATOM 1531 C CA . ALA A 1 201 ? 18.016 -20.438 -8.836 1 92.69 201 ALA A CA 1
ATOM 1532 C C . ALA A 1 201 ? 17.688 -21.938 -8.867 1 92.69 201 ALA A C 1
ATOM 1534 O O . ALA A 1 201 ? 18.359 -22.703 -9.562 1 92.69 201 ALA A O 1
ATOM 1535 N N . PRO A 1 202 ? 16.641 -22.344 -8.18 1 94.94 202 PRO A N 1
ATOM 1536 C CA . PRO A 1 202 ? 16.328 -23.781 -8.25 1 94.94 202 PRO A CA 1
ATOM 1537 C C . PRO A 1 202 ? 16 -24.25 -9.664 1 94.94 202 PRO A C 1
ATOM 1539 O O . PRO A 1 202 ? 16.484 -25.297 -10.102 1 94.94 202 PRO A O 1
ATOM 1542 N N . THR A 1 203 ? 15.219 -23.5 -10.344 1 96.31 203 THR A N 1
ATOM 1543 C CA . THR A 1 203 ? 14.836 -23.828 -11.711 1 96.31 203 THR A CA 1
ATOM 1544 C C . THR A 1 203 ? 16.062 -23.844 -12.625 1 96.31 203 THR A C 1
ATOM 1546 O O . THR A 1 203 ? 16.234 -24.75 -13.438 1 96.31 203 THR A O 1
ATOM 1549 N N . LYS A 1 204 ? 16.875 -22.828 -12.445 1 95.38 204 LYS A N 1
ATOM 1550 C CA . LYS A 1 204 ? 18.062 -22.672 -13.281 1 95.38 204 LYS A CA 1
ATOM 1551 C C . LYS A 1 204 ? 19.062 -23.797 -13.023 1 95.38 204 LYS A C 1
ATOM 1553 O O . LYS A 1 204 ? 19.75 -24.25 -13.938 1 95.38 204 LYS A O 1
ATOM 1558 N N . ALA A 1 205 ? 19.172 -24.203 -11.828 1 96.19 205 ALA A N 1
ATOM 1559 C CA . ALA A 1 205 ? 20.062 -25.312 -11.492 1 96.19 205 ALA A CA 1
ATOM 1560 C C . ALA A 1 205 ? 19.656 -26.594 -12.219 1 96.19 205 ALA A C 1
ATOM 1562 O O . ALA A 1 205 ? 20.5 -27.312 -12.75 1 96.19 205 ALA A O 1
ATOM 1563 N N . ILE A 1 206 ? 18.375 -26.891 -12.219 1 97.06 206 ILE A N 1
ATOM 1564 C CA . ILE A 1 206 ? 17.859 -28.078 -12.906 1 97.06 206 ILE A CA 1
ATOM 1565 C C . ILE A 1 206 ? 18.109 -27.953 -14.406 1 97.06 206 ILE A C 1
ATOM 1567 O O . ILE A 1 206 ? 18.594 -28.891 -15.047 1 97.06 206 ILE A O 1
ATOM 1571 N N . LYS A 1 207 ? 17.781 -26.781 -14.93 1 96.56 207 LYS A N 1
ATOM 1572 C CA . LYS A 1 207 ? 17.969 -26.516 -16.359 1 96.56 207 LYS A CA 1
ATOM 1573 C C . LYS A 1 207 ? 19.422 -26.688 -16.766 1 96.56 207 LYS A C 1
ATOM 1575 O O . LYS A 1 207 ? 19.719 -27.312 -17.781 1 96.56 207 LYS A O 1
ATOM 1580 N N . ALA A 1 208 ? 20.297 -26.094 -15.992 1 95.81 208 ALA A N 1
ATOM 1581 C CA . ALA A 1 208 ? 21.719 -26.188 -16.266 1 95.81 208 ALA A CA 1
ATOM 1582 C C . ALA A 1 208 ? 22.188 -27.641 -16.281 1 95.81 208 ALA A C 1
ATOM 1584 O O . ALA A 1 208 ? 22.984 -28.047 -17.125 1 95.81 208 ALA A O 1
ATOM 1585 N N . THR A 1 209 ? 21.734 -28.375 -15.328 1 96.69 209 THR A N 1
ATOM 1586 C CA . THR A 1 209 ? 22.109 -29.797 -15.242 1 96.69 209 THR A CA 1
ATOM 1587 C C . THR A 1 209 ? 21.672 -30.531 -16.5 1 96.69 209 THR A C 1
ATOM 1589 O O . THR A 1 209 ? 22.469 -31.297 -17.078 1 96.69 209 THR A O 1
ATOM 1592 N N . VAL A 1 210 ? 20.438 -30.312 -16.922 1 96.12 210 VAL A N 1
ATOM 1593 C CA . VAL A 1 210 ? 19.875 -30.969 -18.094 1 96.12 210 VAL A CA 1
ATOM 1594 C C . VAL A 1 210 ? 20.688 -30.594 -19.328 1 96.12 210 VAL A C 1
ATOM 1596 O O . VAL A 1 210 ? 20.891 -31.422 -20.234 1 96.12 210 VAL A O 1
ATOM 1599 N N . LEU A 1 211 ? 21.203 -29.406 -19.359 1 94.75 211 LEU A N 1
ATOM 1600 C CA . LEU A 1 211 ? 21.906 -28.891 -20.531 1 94.75 211 LEU A CA 1
ATOM 1601 C C . LEU A 1 211 ? 23.406 -29.172 -20.406 1 94.75 211 LEU A C 1
ATOM 1603 O O . LEU A 1 211 ? 24.172 -28.812 -21.312 1 94.75 211 LEU A O 1
ATOM 1607 N N . GLY A 1 212 ? 23.844 -29.734 -19.297 1 94.5 212 GLY A N 1
ATOM 1608 C CA . GLY A 1 212 ? 25.25 -30.016 -19.078 1 94.5 212 GLY A CA 1
ATOM 1609 C C . GLY A 1 212 ? 26.094 -28.781 -18.891 1 94.5 212 GLY A C 1
ATOM 1610 O O . GLY A 1 212 ? 27.234 -28.703 -19.344 1 94.5 212 GLY A O 1
ATOM 1611 N N . ARG A 1 213 ? 25.5 -27.781 -18.281 1 95 213 ARG A N 1
ATOM 1612 C CA . ARG A 1 213 ? 26.188 -26.516 -18.062 1 95 213 ARG A CA 1
ATOM 1613 C C . ARG A 1 213 ? 26.453 -26.297 -16.578 1 95 213 ARG A C 1
ATOM 1615 O O . ARG A 1 213 ? 25.656 -26.719 -15.727 1 95 213 ARG A O 1
ATOM 1622 N N . LYS A 1 214 ? 27.531 -25.516 -16.297 1 95.19 214 LYS A N 1
ATOM 1623 C CA . LYS A 1 214 ? 27.828 -25.141 -14.914 1 95.19 214 LYS A CA 1
ATOM 1624 C C . LYS A 1 214 ? 26.906 -24.031 -14.438 1 95.19 214 LYS A C 1
ATOM 1626 O O . LYS A 1 214 ? 26.578 -23.125 -15.203 1 95.19 214 LYS A O 1
ATOM 1631 N N . TYR A 1 215 ? 26.484 -24.125 -13.234 1 94.88 215 TYR A N 1
ATOM 1632 C CA . TYR A 1 215 ? 25.656 -23.109 -12.633 1 94.88 215 TYR A CA 1
ATOM 1633 C C . TYR A 1 215 ? 25.875 -23.031 -11.125 1 94.88 215 TYR A C 1
ATOM 1635 O O . TYR A 1 215 ? 26.031 -24.062 -10.461 1 94.88 215 TYR A O 1
ATOM 1643 N N . THR A 1 216 ? 26.047 -21.859 -10.609 1 94.69 216 THR A N 1
ATOM 1644 C CA . THR A 1 216 ? 26.141 -21.641 -9.172 1 94.69 216 THR A CA 1
ATOM 1645 C C . THR A 1 216 ? 24.812 -21.109 -8.617 1 94.69 216 THR A C 1
ATOM 1647 O O . THR A 1 216 ? 24.375 -20.016 -9.008 1 94.69 216 THR A O 1
ATOM 1650 N N . VAL A 1 217 ? 24.188 -21.891 -7.758 1 94.06 217 VAL A N 1
ATOM 1651 C CA . VAL A 1 217 ? 22.969 -21.438 -7.07 1 94.06 217 VAL A CA 1
ATOM 1652 C C . VAL A 1 217 ? 23.297 -20.234 -6.191 1 94.06 217 VAL A C 1
ATOM 1654 O O . VAL A 1 217 ? 24.156 -20.312 -5.312 1 94.06 217 VAL A O 1
ATOM 1657 N N . THR A 1 218 ? 22.5 -19.172 -6.395 1 90.44 218 THR A N 1
ATOM 1658 C CA . THR A 1 218 ? 22.875 -17.891 -5.801 1 90.44 218 THR A CA 1
ATOM 1659 C C . THR A 1 218 ? 22.031 -17.594 -4.566 1 90.44 218 THR A C 1
ATOM 1661 O O . THR A 1 218 ? 21.922 -16.438 -4.137 1 90.44 218 THR A O 1
ATOM 1664 N N . CYS A 1 219 ? 21.359 -18.453 -4.113 1 89.38 219 CYS A N 1
ATOM 1665 C CA . CYS A 1 219 ? 20.594 -18.297 -2.877 1 89.38 219 CYS A CA 1
ATOM 1666 C C . CYS A 1 219 ? 20.875 -19.438 -1.91 1 89.38 219 CYS A C 1
ATOM 1668 O O . CYS A 1 219 ? 21.062 -20.578 -2.334 1 89.38 219 CYS A O 1
ATOM 1670 N N . SER A 1 220 ? 20.969 -19.125 -0.659 1 92.81 220 SER A N 1
ATOM 1671 C CA . SER A 1 220 ? 21.234 -20.109 0.374 1 92.81 220 SER A CA 1
ATOM 1672 C C . SER A 1 220 ? 20.203 -20.031 1.503 1 92.81 220 SER A C 1
ATOM 1674 O O . SER A 1 220 ? 19.281 -19.219 1.449 1 92.81 220 SER A O 1
ATOM 1676 N N . GLY A 1 221 ? 20.312 -21.031 2.359 1 94.44 221 GLY A N 1
ATOM 1677 C CA . GLY A 1 221 ? 19.484 -21.016 3.551 1 94.44 221 GLY A CA 1
ATOM 1678 C C . GLY A 1 221 ? 18.125 -21.656 3.342 1 94.44 221 GLY A C 1
ATOM 1679 O O . GLY A 1 221 ? 17.922 -22.375 2.361 1 94.44 221 GLY A O 1
ATOM 1680 N N . THR A 1 222 ? 17.266 -21.453 4.332 1 96.25 222 THR A N 1
ATOM 1681 C CA . THR A 1 222 ? 15.969 -22.125 4.375 1 96.25 222 THR A CA 1
ATOM 1682 C C . THR A 1 222 ? 14.922 -21.344 3.594 1 96.25 222 THR A C 1
ATOM 1684 O O . THR A 1 222 ? 14.859 -20.125 3.691 1 96.25 222 THR A O 1
ATOM 1687 N N . THR A 1 223 ? 14.125 -22 2.807 1 96.19 223 THR A N 1
ATOM 1688 C CA . THR A 1 223 ? 12.977 -21.422 2.1 1 96.19 223 THR A CA 1
ATOM 1689 C C . THR A 1 223 ? 11.891 -22.469 1.908 1 96.19 223 THR A C 1
ATOM 1691 O O . THR A 1 223 ? 12.062 -23.641 2.287 1 96.19 223 THR A O 1
ATOM 1694 N N . GLY A 1 224 ? 10.719 -22.062 1.527 1 96.56 224 GLY A N 1
ATOM 1695 C CA . GLY A 1 224 ? 9.664 -22.969 1.08 1 96.56 224 GLY A CA 1
ATOM 1696 C C . GLY A 1 224 ? 9.648 -23.156 -0.424 1 96.56 224 GLY A C 1
ATOM 1697 O O . GLY A 1 224 ? 9.266 -22.25 -1.167 1 96.56 224 GLY A O 1
ATOM 1698 N N . PHE A 1 225 ? 10.047 -24.375 -0.88 1 96.75 225 PHE A N 1
ATOM 1699 C CA . PHE A 1 225 ? 10.039 -24.656 -2.311 1 96.75 225 PHE A CA 1
ATOM 1700 C C . PHE A 1 225 ? 8.633 -25 -2.791 1 96.75 225 PHE A C 1
ATOM 1702 O O . PHE A 1 225 ? 8.055 -26 -2.375 1 96.75 225 PHE A O 1
ATOM 1709 N N . SER A 1 226 ? 8.102 -24.141 -3.652 1 96.25 226 SER A N 1
ATOM 1710 C CA . SER A 1 226 ? 6.766 -24.328 -4.207 1 96.25 226 SER A CA 1
ATOM 1711 C C . SER A 1 226 ? 6.824 -24.703 -5.684 1 96.25 226 SER A C 1
ATOM 1713 O O . SER A 1 226 ? 7.137 -23.875 -6.531 1 96.25 226 SER A O 1
ATOM 1715 N N . TYR A 1 227 ? 6.496 -25.984 -5.902 1 96.38 227 TYR A N 1
ATOM 1716 C CA . TYR A 1 227 ? 6.492 -26.453 -7.281 1 96.38 227 TYR A CA 1
ATOM 1717 C C . TYR A 1 227 ? 5.367 -25.797 -8.078 1 96.38 227 TYR A C 1
ATOM 1719 O O . TYR A 1 227 ? 4.215 -25.781 -7.641 1 96.38 227 TYR A O 1
ATOM 1727 N N . VAL A 1 228 ? 5.664 -25.266 -9.273 1 97.12 228 VAL A N 1
ATOM 1728 C CA . VAL A 1 228 ? 4.777 -24.375 -10.008 1 97.12 228 VAL A CA 1
ATOM 1729 C C . VAL A 1 228 ? 3.48 -25.109 -10.359 1 97.12 228 VAL A C 1
ATOM 1731 O O . VAL A 1 228 ? 2.408 -24.5 -10.391 1 97.12 228 VAL A O 1
ATOM 1734 N N . GLU A 1 229 ? 3.504 -26.375 -10.68 1 95 229 GLU A N 1
ATOM 1735 C CA . GLU A 1 229 ? 2.277 -27.094 -10.984 1 95 229 GLU A CA 1
ATOM 1736 C C . GLU A 1 229 ? 1.343 -27.141 -9.781 1 95 229 GLU A C 1
ATOM 1738 O O . GLU A 1 229 ? 0.125 -27.016 -9.93 1 95 229 GLU A O 1
ATOM 1743 N N . ASP A 1 230 ? 1.948 -27.375 -8.602 1 93.88 230 ASP A N 1
ATOM 1744 C CA . ASP A 1 230 ? 1.157 -27.328 -7.375 1 93.88 230 ASP A CA 1
ATOM 1745 C C . ASP A 1 230 ? 0.541 -25.938 -7.188 1 93.88 230 ASP A C 1
ATOM 1747 O O . ASP A 1 230 ? -0.634 -25.812 -6.832 1 93.88 230 ASP A O 1
ATOM 1751 N N . VAL A 1 231 ? 1.324 -24.891 -7.387 1 96.19 231 VAL A N 1
ATOM 1752 C CA . VAL A 1 231 ? 0.87 -23.516 -7.223 1 96.19 231 VAL A CA 1
ATOM 1753 C C . VAL A 1 231 ? -0.287 -23.234 -8.18 1 96.19 231 VAL A C 1
ATOM 1755 O O . VAL A 1 231 ? -1.293 -22.641 -7.789 1 96.19 231 VAL A O 1
ATOM 1758 N N . ALA A 1 232 ? -0.137 -23.688 -9.414 1 96.19 232 ALA A N 1
ATOM 1759 C CA . ALA A 1 232 ? -1.187 -23.484 -10.414 1 96.19 232 ALA A CA 1
ATOM 1760 C C . ALA A 1 232 ? -2.48 -24.172 -9.984 1 96.19 232 ALA A C 1
ATOM 1762 O O . ALA A 1 232 ? -3.564 -23.594 -10.094 1 96.19 232 ALA A O 1
ATOM 1763 N N . ARG A 1 233 ? -2.355 -25.406 -9.508 1 93.31 233 ARG A N 1
ATOM 1764 C CA . ARG A 1 233 ? -3.518 -26.156 -9.039 1 93.31 233 ARG A CA 1
ATOM 1765 C C . ARG A 1 233 ? -4.211 -25.422 -7.895 1 93.31 233 ARG A C 1
ATOM 1767 O O . ARG A 1 233 ? -5.441 -25.422 -7.801 1 93.31 233 ARG A O 1
ATOM 1774 N N . ILE A 1 234 ? -3.434 -24.859 -7.02 1 95 234 ILE A N 1
ATOM 1775 C CA . ILE A 1 234 ? -3.967 -24.125 -5.875 1 95 234 ILE A CA 1
ATOM 1776 C C . ILE A 1 234 ? -4.742 -22.906 -6.359 1 95 234 ILE A C 1
ATOM 1778 O O . ILE A 1 234 ? -5.859 -22.656 -5.898 1 95 234 ILE A O 1
ATOM 1782 N N . PHE A 1 235 ? -4.199 -22.109 -7.32 1 96.5 235 PHE A N 1
ATOM 1783 C CA . PHE A 1 235 ? -4.895 -20.938 -7.863 1 96.5 235 PHE A CA 1
ATOM 1784 C C . PHE A 1 235 ? -6.234 -21.344 -8.469 1 96.5 235 PHE A C 1
ATOM 1786 O O . PHE A 1 235 ? -7.262 -20.734 -8.188 1 96.5 235 PHE A O 1
ATOM 1793 N N . VAL A 1 236 ? -6.23 -22.391 -9.258 1 95.19 236 VAL A N 1
ATOM 1794 C CA . VAL A 1 236 ? -7.434 -22.844 -9.945 1 95.19 236 VAL A CA 1
ATOM 1795 C C . VAL A 1 236 ? -8.43 -23.391 -8.93 1 95.19 236 VAL A C 1
ATOM 1797 O O . VAL A 1 236 ? -9.641 -23.156 -9.047 1 95.19 236 VAL A O 1
ATOM 1800 N N . GLY A 1 237 ? -7.914 -24.156 -7.941 1 92.5 237 GLY A N 1
ATOM 1801 C CA . GLY A 1 237 ? -8.781 -24.656 -6.887 1 92.5 237 GLY A CA 1
ATOM 1802 C C . GLY A 1 237 ? -9.469 -23.547 -6.105 1 92.5 237 GLY A C 1
ATOM 1803 O O . GLY A 1 237 ? -10.664 -23.625 -5.816 1 92.5 237 GLY A O 1
ATOM 1804 N N . CYS A 1 238 ? -8.75 -22.516 -5.77 1 94.75 238 CYS A N 1
ATOM 1805 C CA . CYS A 1 238 ? -9.266 -21.422 -4.949 1 94.75 238 CYS A CA 1
ATOM 1806 C C . CYS A 1 238 ? -10.328 -20.641 -5.699 1 94.75 238 CYS A C 1
ATOM 1808 O O . CYS A 1 238 ? -11.234 -20.062 -5.086 1 94.75 238 CYS A O 1
ATOM 1810 N N . MET A 1 239 ? -10.25 -20.562 -7.031 1 93.69 239 MET A N 1
ATOM 1811 C CA . MET A 1 239 ? -11.242 -19.797 -7.781 1 93.69 239 MET A CA 1
ATOM 1812 C C . MET A 1 239 ? -12.625 -20.453 -7.668 1 93.69 239 MET A C 1
ATOM 1814 O O . MET A 1 239 ? -13.641 -19.797 -7.906 1 93.69 239 MET A O 1
ATOM 1818 N N . ARG A 1 240 ? -12.648 -21.75 -7.305 1 91.38 240 ARG A N 1
ATOM 1819 C CA . ARG A 1 240 ? -13.891 -22.5 -7.219 1 91.38 240 ARG A CA 1
ATOM 1820 C C . ARG A 1 240 ? -14.398 -22.562 -5.781 1 91.38 240 ARG A C 1
ATOM 1822 O O . ARG A 1 240 ? -15.453 -23.141 -5.516 1 91.38 240 ARG A O 1
ATOM 1829 N N . ALA A 1 241 ? -13.602 -22.062 -4.871 1 89.81 241 ALA A N 1
ATOM 1830 C CA . ALA A 1 241 ? -13.953 -22.109 -3.455 1 89.81 241 ALA A CA 1
ATOM 1831 C C . ALA A 1 241 ? -14.992 -21.047 -3.111 1 89.81 241 ALA A C 1
ATOM 1833 O O . ALA A 1 241 ? -15.094 -20.031 -3.789 1 89.81 241 ALA A O 1
ATOM 1834 N N . SER A 1 242 ? -15.828 -21.391 -2.166 1 88.69 242 SER A N 1
ATOM 1835 C CA . SER A 1 242 ? -16.703 -20.391 -1.562 1 88.69 242 SER A CA 1
ATOM 1836 C C . SER A 1 242 ? -16.062 -19.766 -0.32 1 88.69 242 SER A C 1
ATOM 1838 O O . SER A 1 242 ? -15.789 -20.469 0.656 1 88.69 242 SER A O 1
ATOM 1840 N N . VAL A 1 243 ? -15.742 -18.547 -0.45 1 92.81 243 VAL A N 1
ATOM 1841 C CA . VAL A 1 243 ? -15.109 -17.906 0.696 1 92.81 243 VAL A CA 1
ATOM 1842 C C . VAL A 1 243 ? -15.961 -16.719 1.149 1 92.81 243 VAL A C 1
ATOM 1844 O O . VAL A 1 243 ? -16.609 -16.062 0.331 1 92.81 243 VAL A O 1
ATOM 1847 N N . GLU A 1 244 ? -16.094 -16.594 2.455 1 90.75 244 GLU A N 1
ATOM 1848 C CA . GLU A 1 244 ? -16.625 -15.383 3.072 1 90.75 244 GLU A CA 1
ATOM 1849 C C . GLU A 1 244 ? -15.5 -14.461 3.527 1 90.75 244 GLU A C 1
ATOM 1851 O O . GLU A 1 244 ? -14.734 -14.797 4.434 1 90.75 244 GLU A O 1
ATOM 1856 N N . GLY A 1 245 ? -15.266 -13.352 2.807 1 96.06 245 GLY A N 1
ATOM 1857 C CA . GLY A 1 245 ? -14.195 -12.43 3.139 1 96.06 245 GLY A CA 1
ATOM 1858 C C . GLY A 1 245 ? -13.141 -12.328 2.051 1 96.06 245 GLY A C 1
ATOM 1859 O O . GLY A 1 245 ? -13.445 -12.477 0.866 1 96.06 245 GLY A O 1
ATOM 1860 N N . ALA A 1 246 ? -12.008 -11.961 2.389 1 97.88 246 ALA A N 1
ATOM 1861 C CA . ALA A 1 246 ? -10.852 -11.828 1.508 1 97.88 246 ALA A CA 1
ATOM 1862 C C . ALA A 1 246 ? -9.586 -12.367 2.176 1 97.88 246 ALA A C 1
ATOM 1864 O O . ALA A 1 246 ? -8.617 -11.633 2.361 1 97.88 246 ALA A O 1
ATOM 1865 N N . PRO A 1 247 ? -9.609 -13.703 2.449 1 98.06 247 PRO A N 1
ATOM 1866 C CA . PRO A 1 247 ? -8.43 -14.25 3.121 1 98.06 247 PRO A CA 1
ATOM 1867 C C . PRO A 1 247 ? -7.191 -14.258 2.225 1 98.06 247 PRO A C 1
ATOM 1869 O O . PRO A 1 247 ? -7.316 -14.32 0.998 1 98.06 247 PRO A O 1
ATOM 1872 N N . ALA A 1 248 ? -6.066 -14.117 2.812 1 98.12 248 ALA A N 1
ATOM 1873 C CA . ALA A 1 248 ? -4.773 -14.383 2.182 1 98.12 248 ALA A CA 1
ATOM 1874 C C . ALA A 1 248 ? -4.094 -15.594 2.809 1 98.12 248 ALA A C 1
ATOM 1876 O O . ALA A 1 248 ? -4.043 -15.727 4.035 1 98.12 248 ALA A O 1
ATOM 1877 N N . PHE A 1 249 ? -3.609 -16.516 1.966 1 98.06 249 PHE A N 1
ATOM 1878 C CA . PHE A 1 249 ? -3.039 -17.766 2.463 1 98.06 249 PHE A CA 1
ATOM 1879 C C . PHE A 1 249 ? -1.583 -17.906 2.037 1 98.06 249 PHE A C 1
ATOM 1881 O O . PHE A 1 249 ? -1.222 -17.547 0.917 1 98.06 249 PHE A O 1
ATOM 1888 N N . ASN A 1 250 ? -0.803 -18.438 2.934 1 97.81 250 ASN A N 1
ATOM 1889 C CA . ASN A 1 250 ? 0.55 -18.859 2.59 1 97.81 250 ASN A CA 1
ATOM 1890 C C . ASN A 1 250 ? 0.543 -20.156 1.784 1 97.81 250 ASN A C 1
ATOM 1892 O O . ASN A 1 250 ? -0.226 -21.078 2.082 1 97.81 250 ASN A O 1
ATOM 1896 N N . ILE A 1 251 ? 1.26 -20.156 0.72 1 97.06 251 ILE A N 1
ATOM 1897 C CA . ILE A 1 251 ? 1.664 -21.406 0.097 1 97.06 251 ILE A CA 1
ATOM 1898 C C . ILE A 1 251 ? 3.066 -21.797 0.565 1 97.06 251 ILE A C 1
ATOM 1900 O O . ILE A 1 251 ? 4.062 -21.328 -0 1 97.06 251 ILE A O 1
ATOM 1904 N N . ARG A 1 252 ? 3.109 -22.625 1.53 1 95.19 252 ARG A N 1
ATOM 1905 C CA . ARG A 1 252 ? 4.32 -22.969 2.266 1 95.19 252 ARG A CA 1
ATOM 1906 C C . ARG A 1 252 ? 5.281 -23.781 1.397 1 95.19 252 ARG A C 1
ATOM 1908 O O . ARG A 1 252 ? 6.492 -23.547 1.422 1 95.19 252 ARG A O 1
ATOM 1915 N N . GLY A 1 253 ? 4.734 -24.672 0.541 1 94.94 253 GLY A N 1
ATOM 1916 C CA . GLY A 1 253 ? 5.566 -25.609 -0.207 1 94.94 253 GLY A CA 1
ATOM 1917 C C . GLY A 1 253 ? 6.348 -26.547 0.682 1 94.94 253 GLY A C 1
ATOM 1918 O O . GLY A 1 253 ? 5.887 -26.922 1.761 1 94.94 253 GLY A O 1
ATOM 1919 N N . VAL A 1 254 ? 7.477 -27.109 0.204 1 96.19 254 VAL A N 1
ATOM 1920 C CA . VAL A 1 254 ? 8.367 -27.953 0.985 1 96.19 254 VAL A CA 1
ATOM 1921 C C . VAL A 1 254 ? 9.453 -27.109 1.641 1 96.19 254 VAL A C 1
ATOM 1923 O O . VAL A 1 254 ? 10.344 -26.594 0.959 1 96.19 254 VAL A O 1
ATOM 1926 N N . VAL A 1 255 ? 9.383 -27 2.955 1 96.56 255 VAL A N 1
ATOM 1927 C CA . VAL A 1 255 ? 10.375 -26.219 3.68 1 96.56 255 VAL A CA 1
ATOM 1928 C C . VAL A 1 255 ? 11.672 -27.016 3.803 1 96.56 255 VAL A C 1
ATOM 1930 O O . VAL A 1 255 ? 11.68 -28.109 4.371 1 96.56 255 VAL A O 1
ATOM 1933 N N . ASP A 1 256 ? 12.703 -26.484 3.211 1 96.81 256 ASP A N 1
ATOM 1934 C CA . ASP A 1 256 ? 14.023 -27.109 3.209 1 96.81 256 ASP A CA 1
ATOM 1935 C C . ASP A 1 256 ? 15.117 -26.078 2.934 1 96.81 256 ASP A C 1
ATOM 1937 O O . ASP A 1 256 ? 14.828 -24.906 2.713 1 96.81 256 ASP A O 1
ATOM 1941 N N . THR A 1 257 ? 16.344 -26.453 3.023 1 96.81 257 THR A N 1
ATOM 1942 C CA . THR A 1 257 ? 17.438 -25.547 2.699 1 96.81 257 THR A CA 1
ATOM 1943 C C . THR A 1 257 ? 17.797 -25.641 1.22 1 96.81 257 THR A C 1
ATOM 1945 O O . THR A 1 257 ? 17.578 -26.688 0.59 1 96.81 257 THR A O 1
ATOM 1948 N N . SER A 1 258 ? 18.312 -24.516 0.681 1 96.5 258 SER A N 1
ATOM 1949 C CA . SER A 1 258 ? 18.812 -24.531 -0.688 1 96.5 258 SER A CA 1
ATOM 1950 C C . SER A 1 258 ? 19.906 -25.578 -0.856 1 96.5 258 SER A C 1
ATOM 1952 O O . SER A 1 258 ? 20.016 -26.203 -1.912 1 96.5 258 SER A O 1
ATOM 1954 N N . GLU A 1 259 ? 20.734 -25.781 0.158 1 96.69 259 GLU A N 1
ATOM 1955 C CA . GLU A 1 259 ? 21.797 -26.797 0.148 1 96.69 259 GLU A CA 1
ATOM 1956 C C . GLU A 1 259 ? 21.219 -28.188 -0.012 1 96.69 259 GLU A C 1
ATOM 1958 O O . GLU A 1 259 ? 21.703 -28.984 -0.821 1 96.69 259 GLU A O 1
ATOM 1963 N N . HIS A 1 260 ? 20.203 -28.469 0.764 1 97.88 260 HIS A N 1
ATOM 1964 C CA . HIS A 1 260 ? 19.594 -29.797 0.666 1 97.88 260 HIS A CA 1
ATOM 1965 C C . HIS A 1 260 ? 18.891 -29.969 -0.682 1 97.88 260 HIS A C 1
ATOM 1967 O O . HIS A 1 260 ? 18.891 -31.078 -1.233 1 97.88 260 HIS A O 1
ATOM 1973 N N . PHE A 1 261 ? 18.234 -28.906 -1.229 1 97.44 261 PHE A N 1
ATOM 1974 C CA . PHE A 1 261 ? 17.672 -28.953 -2.568 1 97.44 261 PHE A CA 1
ATOM 1975 C C . PHE A 1 261 ? 18.703 -29.406 -3.588 1 97.44 261 PHE A C 1
ATOM 1977 O O . PHE A 1 261 ? 18.422 -30.281 -4.422 1 97.44 261 PHE A O 1
ATOM 1984 N N . VAL A 1 262 ? 19.891 -28.812 -3.5 1 97.62 262 VAL A N 1
ATOM 1985 C CA . VAL A 1 262 ? 20.969 -29.156 -4.426 1 97.62 262 VAL A CA 1
ATOM 1986 C C . VAL A 1 262 ? 21.391 -30.609 -4.234 1 97.62 262 VAL A C 1
ATOM 1988 O O . VAL A 1 262 ? 21.688 -31.312 -5.207 1 97.62 262 VAL A O 1
ATOM 1991 N N . GLU A 1 263 ? 21.406 -31.062 -3.016 1 98.06 263 GLU A N 1
ATOM 1992 C CA . GLU A 1 263 ? 21.719 -32.469 -2.744 1 98.06 263 GLU A CA 1
ATOM 1993 C C . GLU A 1 263 ? 20.688 -33.406 -3.385 1 98.06 263 GLU A C 1
ATOM 1995 O O . GLU A 1 263 ? 21.047 -34.406 -3.961 1 98.06 263 GLU A O 1
ATOM 2000 N N . ILE A 1 264 ? 19.422 -33.062 -3.215 1 98.44 264 ILE A N 1
ATOM 2001 C CA . ILE A 1 264 ? 18.359 -33.844 -3.828 1 98.44 264 ILE A CA 1
ATOM 2002 C C . ILE A 1 264 ? 18.516 -33.844 -5.348 1 98.44 264 ILE A C 1
ATOM 2004 O O . ILE A 1 264 ? 18.344 -34.844 -6.008 1 98.44 264 ILE A O 1
ATOM 2008 N N . LEU A 1 265 ? 18.812 -32.656 -5.887 1 98.5 265 LEU A N 1
ATOM 2009 C CA . LEU A 1 265 ? 19.047 -32.531 -7.32 1 98.5 265 LEU A CA 1
ATOM 2010 C C . LEU A 1 265 ? 20.141 -33.5 -7.781 1 98.5 265 LEU A C 1
ATOM 2012 O O . LEU A 1 265 ? 19.984 -34.188 -8.789 1 98.5 265 LEU A O 1
ATOM 2016 N N . LYS A 1 266 ? 21.234 -33.594 -7.023 1 98.25 266 LYS A N 1
ATOM 2017 C CA . LYS A 1 266 ? 22.359 -34.469 -7.355 1 98.25 266 LYS A CA 1
ATOM 2018 C C . LYS A 1 266 ? 21.953 -35.938 -7.285 1 98.25 266 LYS A C 1
ATOM 2020 O O . LYS A 1 266 ? 22.453 -36.781 -8.039 1 98.25 266 LYS A O 1
ATOM 2025 N N . GLN A 1 267 ? 21.062 -36.219 -6.418 1 98.25 267 GLN A N 1
ATOM 2026 C CA . GLN A 1 267 ? 20.547 -37.594 -6.301 1 98.25 267 GLN A CA 1
ATOM 2027 C C . GLN A 1 267 ? 19.672 -37.938 -7.492 1 98.25 267 GLN A C 1
ATOM 2029 O O . GLN A 1 267 ? 19.734 -39.062 -8.008 1 98.25 267 GLN A O 1
ATOM 2034 N N . VAL A 1 268 ? 18.828 -37.031 -7.898 1 98.19 268 VAL A N 1
ATOM 2035 C CA . VAL A 1 268 ? 17.891 -37.25 -8.992 1 98.19 268 VAL A CA 1
ATOM 2036 C C . VAL A 1 268 ? 18.625 -37.219 -10.328 1 98.19 268 VAL A C 1
ATOM 2038 O O . VAL A 1 268 ? 18.328 -38 -11.227 1 98.19 268 VAL A O 1
ATOM 2041 N N . LEU A 1 269 ? 19.562 -36.312 -10.445 1 98.19 269 LEU A N 1
ATOM 2042 C CA . LEU A 1 269 ? 20.406 -36.156 -11.625 1 98.19 269 LEU A CA 1
ATOM 2043 C C . LEU A 1 269 ? 21.891 -36.156 -11.234 1 98.19 269 LEU A C 1
ATOM 2045 O O . LEU A 1 269 ? 22.484 -35.094 -11.047 1 98.19 269 LEU A O 1
ATOM 2049 N N . PRO A 1 270 ? 22.469 -37.188 -11.266 1 97.56 270 PRO A N 1
ATOM 2050 C CA . PRO A 1 270 ? 23.828 -37.312 -10.766 1 97.56 270 PRO A CA 1
ATOM 2051 C C . PRO A 1 270 ? 24.812 -36.375 -11.477 1 97.56 270 PRO A C 1
ATOM 2053 O O . PRO A 1 270 ? 25.812 -35.969 -10.891 1 97.56 270 PRO A O 1
ATOM 2056 N N . GLU A 1 271 ? 24.609 -36.031 -12.711 1 96.31 271 GLU A N 1
ATOM 2057 C CA . GLU A 1 271 ? 25.453 -35.125 -13.453 1 96.31 271 GLU A CA 1
ATOM 2058 C C . GLU A 1 271 ? 25.578 -33.781 -12.75 1 96.31 271 GLU A C 1
ATOM 2060 O O . GLU A 1 271 ? 26.547 -33.031 -12.945 1 96.31 271 GLU A O 1
ATOM 2065 N N . ALA A 1 272 ? 24.609 -33.438 -11.922 1 97.44 272 ALA A N 1
ATOM 2066 C CA . ALA A 1 272 ? 24.594 -32.188 -11.195 1 97.44 272 ALA A CA 1
ATOM 2067 C C . ALA A 1 272 ? 25.797 -32.094 -10.25 1 97.44 272 ALA A C 1
ATOM 2069 O O . ALA A 1 272 ? 26.219 -30.984 -9.891 1 97.44 272 ALA A O 1
ATOM 2070 N N . GLY A 1 273 ? 26.281 -33.156 -9.773 1 96.94 273 GLY A N 1
ATOM 2071 C CA . GLY A 1 273 ? 27.406 -33.188 -8.852 1 96.94 273 GLY A CA 1
ATOM 2072 C C . GLY A 1 273 ? 28.594 -32.375 -9.328 1 96.94 273 GLY A C 1
ATOM 2073 O O . GLY A 1 273 ? 29.266 -31.703 -8.531 1 96.94 273 GLY A O 1
ATOM 2074 N N . GLN A 1 274 ? 28.875 -32.375 -10.602 1 96.56 274 GLN A N 1
ATOM 2075 C CA . GLN A 1 274 ? 30.031 -31.688 -11.156 1 96.56 274 GLN A CA 1
ATOM 2076 C C . GLN A 1 274 ? 29.625 -30.344 -11.742 1 96.56 274 GLN A C 1
ATOM 2078 O O . GLN A 1 274 ? 30.484 -29.516 -12.07 1 96.56 274 GLN A O 1
ATOM 2083 N N . LEU A 1 275 ? 28.391 -30.094 -11.789 1 96.88 275 LEU A N 1
ATOM 2084 C CA . LEU A 1 275 ? 27.922 -28.953 -12.555 1 96.88 275 LEU A CA 1
ATOM 2085 C C . LEU A 1 275 ? 27.391 -27.859 -11.633 1 96.88 275 LEU A C 1
ATOM 2087 O O . LEU A 1 275 ? 27.453 -26.672 -11.969 1 96.88 275 LEU A O 1
ATOM 2091 N N . ILE A 1 276 ? 26.844 -28.25 -10.484 1 97.44 276 ILE A N 1
ATOM 2092 C CA . ILE A 1 276 ? 26.078 -27.297 -9.688 1 97.44 276 ILE A CA 1
ATOM 2093 C C . ILE A 1 276 ? 26.812 -27 -8.383 1 97.44 276 ILE A C 1
ATOM 2095 O O . ILE A 1 276 ? 27.156 -27.922 -7.641 1 97.44 276 ILE A O 1
ATOM 2099 N N . ASP A 1 277 ? 27.031 -25.75 -8.125 1 95.81 277 ASP A N 1
ATOM 2100 C CA . ASP A 1 277 ? 27.562 -25.25 -6.863 1 95.81 277 ASP A CA 1
ATOM 2101 C C . ASP A 1 277 ? 26.547 -24.328 -6.176 1 95.81 277 ASP A C 1
ATOM 2103 O O . ASP A 1 277 ? 25.531 -23.969 -6.766 1 95.81 277 ASP A O 1
ATOM 2107 N N . ILE A 1 278 ? 26.812 -24.047 -4.953 1 95 278 ILE A N 1
ATOM 2108 C CA . ILE A 1 278 ? 25.938 -23.141 -4.227 1 95 278 ILE A CA 1
ATOM 2109 C C . ILE A 1 278 ? 26.766 -22.109 -3.461 1 95 278 ILE A C 1
ATOM 2111 O O . ILE A 1 278 ? 27.719 -22.469 -2.756 1 95 278 ILE A O 1
ATOM 2115 N N . LYS A 1 279 ? 26.578 -20.859 -3.754 1 90.94 279 LYS A N 1
ATOM 2116 C CA . LYS A 1 279 ? 27.203 -19.719 -3.086 1 90.94 279 LYS A CA 1
ATOM 2117 C C . LYS A 1 279 ? 26.312 -18.484 -3.156 1 90.94 279 LYS A C 1
ATOM 2119 O O . LYS A 1 279 ? 25.922 -18.047 -4.242 1 90.94 279 LYS A O 1
ATOM 2124 N N . GLY A 1 280 ? 25.922 -18.016 -2.098 1 89.44 280 GLY A N 1
ATOM 2125 C CA . GLY A 1 280 ? 25.094 -16.812 -2.055 1 89.44 280 GLY A CA 1
ATOM 2126 C C . GLY A 1 280 ? 24.516 -16.547 -0.682 1 89.44 280 GLY A C 1
ATOM 2127 O O . GLY A 1 280 ? 24.672 -17.344 0.239 1 89.44 280 GLY A O 1
ATOM 2128 N N . PRO A 1 281 ? 23.922 -15.391 -0.539 1 89.25 281 PRO A N 1
ATOM 2129 C CA . PRO A 1 281 ? 23.312 -15.047 0.752 1 89.25 281 PRO A CA 1
ATOM 2130 C C . PRO A 1 281 ? 22.047 -15.844 1.047 1 89.25 281 PRO A C 1
ATOM 2132 O O . PRO A 1 281 ? 21.469 -16.438 0.14 1 89.25 281 PRO A O 1
ATOM 2135 N N . SER A 1 282 ? 21.734 -15.836 2.344 1 92.12 282 SER A N 1
ATOM 2136 C CA . SER A 1 282 ? 20.484 -16.469 2.742 1 92.12 282 SER A CA 1
ATOM 2137 C C . SER A 1 282 ? 19.281 -15.648 2.311 1 92.12 282 SER A C 1
ATOM 2139 O O . SER A 1 282 ? 19.312 -14.414 2.379 1 92.12 282 SER A O 1
ATOM 2141 N N . ILE A 1 283 ? 18.234 -16.359 1.887 1 89.25 283 ILE A N 1
ATOM 2142 C CA . ILE A 1 283 ? 16.984 -15.688 1.569 1 89.25 283 ILE A CA 1
ATOM 2143 C C . ILE A 1 283 ? 16.359 -15.117 2.844 1 89.25 283 ILE A C 1
ATOM 2145 O O . ILE A 1 283 ? 16.078 -15.859 3.791 1 89.25 283 ILE A O 1
ATOM 2149 N N . PRO A 1 284 ? 16.141 -13.812 2.902 1 91.19 284 PRO A N 1
ATOM 2150 C CA . PRO A 1 284 ? 15.703 -13.172 4.145 1 91.19 284 PRO A CA 1
ATOM 2151 C C . PRO A 1 284 ? 14.18 -13.164 4.293 1 91.19 284 PRO A C 1
ATOM 2153 O O . PRO A 1 284 ? 13.602 -12.125 4.633 1 91.19 284 PRO A O 1
ATOM 2156 N N . ILE A 1 285 ? 13.531 -14.266 4.055 1 95 285 ILE A N 1
ATOM 2157 C CA . ILE A 1 285 ? 12.086 -14.398 4.16 1 95 285 ILE A CA 1
ATOM 2158 C C . ILE A 1 285 ? 11.734 -15.617 5.012 1 95 285 ILE A C 1
ATOM 2160 O O . ILE A 1 285 ? 12.297 -16.703 4.816 1 95 285 ILE A O 1
ATOM 2164 N N . MET A 1 286 ? 10.867 -15.453 5.965 1 96.44 286 MET A N 1
ATOM 2165 C CA . MET A 1 286 ? 10.422 -16.547 6.816 1 96.44 286 MET A CA 1
ATOM 2166 C C . MET A 1 286 ? 9.789 -17.656 5.988 1 96.44 286 MET A C 1
ATOM 2168 O O . MET A 1 286 ? 8.867 -17.422 5.215 1 96.44 286 MET A O 1
ATOM 2172 N N . ALA A 1 287 ? 10.273 -18.875 6.141 1 96.25 287 ALA A N 1
ATOM 2173 C CA . ALA A 1 287 ? 9.812 -20 5.336 1 96.25 287 ALA A CA 1
ATOM 2174 C C . ALA A 1 287 ? 8.781 -20.828 6.09 1 96.25 287 ALA A C 1
ATOM 2176 O O . ALA A 1 287 ? 7.898 -21.438 5.48 1 96.25 287 ALA A O 1
ATOM 2177 N N . ASP A 1 288 ? 8.914 -20.938 7.383 1 96.44 288 ASP A N 1
ATOM 2178 C CA . ASP A 1 288 ? 8.039 -21.781 8.188 1 96.44 288 ASP A CA 1
ATOM 2179 C C . ASP A 1 288 ? 6.691 -21.094 8.422 1 96.44 288 ASP A C 1
ATOM 2181 O O . ASP A 1 288 ? 6.469 -20.5 9.477 1 96.44 288 ASP A O 1
ATOM 2185 N N . THR A 1 289 ? 5.773 -21.219 7.52 1 97.56 289 THR A N 1
ATOM 2186 C CA . THR A 1 289 ? 4.457 -20.594 7.559 1 97.56 289 THR A CA 1
ATOM 2187 C C . THR A 1 289 ? 3.357 -21.656 7.641 1 97.56 289 THR A C 1
ATOM 2189 O O . THR A 1 289 ? 3.584 -22.812 7.316 1 97.56 289 THR A O 1
ATOM 2192 N N . ASP A 1 290 ? 2.232 -21.281 8.195 1 97.25 290 ASP A N 1
ATOM 2193 C CA . ASP A 1 290 ? 1.073 -22.156 8.32 1 97.25 290 ASP A CA 1
ATOM 2194 C C . ASP A 1 290 ? 0.296 -22.234 7.004 1 97.25 290 ASP A C 1
ATOM 2196 O O . ASP A 1 290 ? 0.123 -21.219 6.324 1 97.25 290 ASP A O 1
ATOM 2200 N N . GLU A 1 291 ? -0.092 -23.422 6.602 1 95.5 291 GLU A N 1
ATOM 2201 C CA . GLU A 1 291 ? -0.849 -23.641 5.371 1 95.5 291 GLU A CA 1
ATOM 2202 C C . GLU A 1 291 ? -2.135 -24.406 5.637 1 95.5 291 GLU A C 1
ATOM 2204 O O . GLU A 1 291 ? -2.742 -24.953 4.715 1 95.5 291 GLU A O 1
ATOM 2209 N N . SER A 1 292 ? -2.541 -24.547 6.879 1 95.06 292 SER A N 1
ATOM 2210 C CA . SER A 1 292 ? -3.66 -25.406 7.273 1 95.06 292 SER A CA 1
ATOM 2211 C C . SER A 1 292 ? -4.98 -24.875 6.719 1 95.06 292 SER A C 1
ATOM 2213 O O . SER A 1 292 ? -5.809 -25.641 6.234 1 95.06 292 SER A O 1
ATOM 2215 N N . ALA A 1 293 ? -5.223 -23.562 6.84 1 95.12 293 ALA A N 1
ATOM 2216 C CA . ALA A 1 293 ? -6.473 -22.984 6.359 1 95.12 293 ALA A CA 1
ATOM 2217 C C . ALA A 1 293 ? -6.613 -23.156 4.848 1 95.12 293 ALA A C 1
ATOM 2219 O O . ALA A 1 293 ? -7.707 -23.406 4.344 1 95.12 293 ALA A O 1
ATOM 2220 N N . LEU A 1 294 ? -5.535 -22.953 4.129 1 94.5 294 LEU A N 1
ATOM 2221 C CA . LEU A 1 294 ? -5.535 -23.172 2.686 1 94.5 294 LEU A CA 1
ATOM 2222 C C . LEU A 1 294 ? -5.887 -24.609 2.35 1 94.5 294 LEU A C 1
ATOM 2224 O O . LEU A 1 294 ? -6.703 -24.859 1.461 1 94.5 294 LEU A O 1
ATOM 2228 N N . THR A 1 295 ? -5.238 -25.547 3.014 1 92.44 295 THR A N 1
ATOM 2229 C CA . THR A 1 295 ? -5.492 -26.953 2.801 1 92.44 295 THR A CA 1
ATOM 2230 C C . THR A 1 295 ? -6.961 -27.297 3.051 1 92.44 295 THR A C 1
ATOM 2232 O O . THR A 1 295 ? -7.578 -28.031 2.277 1 92.44 295 THR A O 1
ATOM 2235 N N . ALA A 1 296 ? -7.492 -26.766 4.113 1 92.12 296 ALA A N 1
ATOM 2236 C CA . ALA A 1 296 ? -8.898 -26.969 4.434 1 92.12 296 ALA A CA 1
ATOM 2237 C C . ALA A 1 296 ? -9.805 -26.422 3.332 1 92.12 296 ALA A C 1
ATOM 2239 O O . ALA A 1 296 ? -10.789 -27.062 2.951 1 92.12 296 ALA A O 1
ATOM 2240 N N . LEU A 1 297 ? -9.492 -25.266 2.857 1 92.75 297 LEU A N 1
ATOM 2241 C CA . LEU A 1 297 ? -10.273 -24.641 1.79 1 92.75 297 LEU A CA 1
ATOM 2242 C C . LEU A 1 297 ? -10.25 -25.5 0.531 1 92.75 297 LEU A C 1
ATOM 2244 O O . LEU A 1 297 ? -11.289 -25.734 -0.09 1 92.75 297 LEU A O 1
ATOM 2248 N N . LEU A 1 298 ? -9.086 -25.969 0.171 1 90.75 298 LEU A N 1
ATOM 2249 C CA . LEU A 1 298 ? -8.93 -26.75 -1.047 1 90.75 298 LEU A CA 1
ATOM 2250 C C . LEU A 1 298 ? -9.68 -28.078 -0.939 1 90.75 298 LEU A C 1
ATOM 2252 O O . LEU A 1 298 ? -10.195 -28.594 -1.938 1 90.75 298 LEU A O 1
ATOM 2256 N N . LYS A 1 299 ? -9.758 -28.594 0.239 1 88.31 299 LYS A N 1
ATOM 2257 C CA . LYS A 1 299 ? -10.5 -29.828 0.461 1 88.31 299 LYS A CA 1
ATOM 2258 C C . LYS A 1 299 ? -12 -29.625 0.286 1 88.31 299 LYS A C 1
ATOM 2260 O O . LYS A 1 299 ? -12.734 -30.562 0 1 88.31 299 LYS A O 1
ATOM 2265 N N . SER A 1 300 ? -12.406 -28.422 0.466 1 86.06 300 SER A N 1
ATOM 2266 C CA . SER A 1 300 ? -13.828 -28.109 0.396 1 86.06 300 SER A CA 1
ATOM 2267 C C . SER A 1 300 ? -14.289 -27.922 -1.047 1 86.06 300 SER A C 1
ATOM 2269 O O . SER A 1 300 ? -15.484 -27.875 -1.325 1 86.06 300 SER A O 1
ATOM 2271 N N . VAL A 1 301 ? -13.383 -27.781 -1.977 1 85.88 301 VAL A N 1
ATOM 2272 C CA . VAL A 1 301 ? -13.719 -27.547 -3.377 1 85.88 301 VAL A CA 1
ATOM 2273 C C . VAL A 1 301 ? -13.875 -28.875 -4.105 1 85.88 301 VAL A C 1
ATOM 2275 O O . VAL A 1 301 ? -13.18 -29.844 -3.793 1 85.88 301 VAL A O 1
ATOM 2278 N N . PRO A 1 302 ? -15.047 -28.953 -4.852 1 69.38 302 PRO A N 1
ATOM 2279 C CA . PRO A 1 302 ? -15.172 -30.203 -5.605 1 69.38 302 PRO A CA 1
ATOM 2280 C C . PRO A 1 302 ? -13.945 -30.5 -6.465 1 69.38 302 PRO A C 1
ATOM 2282 O O . PRO A 1 302 ? -13.398 -29.594 -7.094 1 69.38 302 PRO A O 1
ATOM 2285 N N . ALA A 1 303 ? -13.211 -31.375 -5.941 1 57.66 303 ALA A N 1
ATOM 2286 C CA . ALA A 1 303 ? -11.891 -31.703 -6.457 1 57.66 303 ALA A CA 1
ATOM 2287 C C . ALA A 1 303 ? -11.914 -31.844 -7.977 1 57.66 303 ALA A C 1
ATOM 2289 O O . ALA A 1 303 ? -12.742 -32.562 -8.531 1 57.66 303 ALA A O 1
ATOM 2290 N N . PRO A 1 304 ? -11.461 -30.781 -8.648 1 54.19 304 PRO A N 1
ATOM 2291 C CA . PRO A 1 304 ? -11.18 -31.312 -9.984 1 54.19 304 PRO A CA 1
ATOM 2292 C C . PRO A 1 304 ? -10.336 -32.594 -9.953 1 54.19 304 PRO A C 1
ATOM 2294 O O . PRO A 1 304 ? -9.688 -32.875 -8.945 1 54.19 304 PRO A O 1
ATOM 2297 N N . HIS A 1 305 ? -10.406 -33.438 -10.914 1 47.16 305 HIS A N 1
ATOM 2298 C CA . HIS A 1 305 ? -9.688 -34.719 -11.031 1 47.16 305 HIS A CA 1
ATOM 2299 C C . HIS A 1 305 ? -8.281 -34.594 -10.469 1 47.16 305 HIS A C 1
ATOM 2301 O O . HIS A 1 305 ? -7.801 -35.531 -9.797 1 47.16 305 HIS A O 1
ATOM 2307 N N . ASP A 1 306 ? -7.504 -33.5 -10.68 1 51.25 306 ASP A N 1
ATOM 2308 C CA . ASP A 1 306 ? -6.055 -33.5 -10.523 1 51.25 306 ASP A CA 1
ATOM 2309 C C . ASP A 1 306 ? -5.641 -32.906 -9.18 1 51.25 306 ASP A C 1
ATOM 2311 O O . ASP A 1 306 ? -4.453 -32.875 -8.844 1 51.25 306 ASP A O 1
ATOM 2315 N N . LEU A 1 307 ? -6.594 -32.25 -8.406 1 56.88 307 LEU A N 1
ATOM 2316 C CA . LEU A 1 307 ? -6.191 -31.875 -7.055 1 56.88 307 LEU A CA 1
ATOM 2317 C C . LEU A 1 307 ? -6.074 -33.094 -6.172 1 56.88 307 LEU A C 1
ATOM 2319 O O . LEU A 1 307 ? -5.871 -33 -4.961 1 56.88 307 LEU A O 1
ATOM 2323 N N . LYS A 1 308 ? -6.062 -34.188 -6.766 1 57.78 308 LYS A N 1
ATOM 2324 C CA . LYS A 1 308 ? -6.059 -35.5 -6.09 1 57.78 308 LYS A CA 1
ATOM 2325 C C . LYS A 1 308 ? -4.645 -35.906 -5.684 1 57.78 308 LYS A C 1
ATOM 2327 O O . LYS A 1 308 ? -4.461 -36.812 -4.895 1 57.78 308 LYS A O 1
ATOM 2332 N N . GLU A 1 309 ? -3.703 -35.188 -6.316 1 65.38 309 GLU A N 1
ATOM 2333 C CA . GLU A 1 309 ? -2.352 -35.531 -5.879 1 65.38 309 GLU A CA 1
ATOM 2334 C C . GLU A 1 309 ? -2.033 -34.875 -4.535 1 65.38 309 GLU A C 1
ATOM 2336 O O . GLU A 1 309 ? -2.639 -33.875 -4.168 1 65.38 309 GLU A O 1
ATOM 2341 N N . PRO A 1 310 ? -1.174 -35.625 -3.85 1 72.69 310 PRO A N 1
ATOM 2342 C CA . PRO A 1 310 ? -0.731 -35.031 -2.592 1 72.69 310 PRO A CA 1
ATOM 2343 C C . PRO A 1 310 ? -0.195 -33.594 -2.777 1 72.69 310 PRO A C 1
ATOM 2345 O O . PRO A 1 310 ? 0.398 -33.281 -3.814 1 72.69 310 PRO A O 1
ATOM 2348 N N . PHE A 1 311 ? -0.635 -32.781 -2.031 1 79.62 311 PHE A N 1
ATOM 2349 C CA . PHE A 1 311 ? -0.12 -31.406 -1.96 1 79.62 311 PHE A CA 1
ATOM 2350 C C . PHE A 1 311 ? 0.542 -31.156 -0.612 1 79.62 311 PHE A C 1
ATOM 2352 O O . PHE A 1 311 ? -0.056 -31.406 0.437 1 79.62 311 PHE A O 1
ATOM 2359 N N . PRO A 1 312 ? 1.957 -30.688 -0.661 1 88.69 312 PRO A N 1
ATOM 2360 C CA . PRO A 1 312 ? 2.861 -30.516 -1.803 1 88.69 312 PRO A CA 1
ATOM 2361 C C . PRO A 1 312 ? 3.459 -31.844 -2.273 1 88.69 312 PRO A C 1
ATOM 2363 O O . PRO A 1 312 ? 3.576 -32.781 -1.485 1 88.69 312 PRO A O 1
ATOM 2366 N N . LEU A 1 313 ? 3.799 -31.938 -3.555 1 91.75 313 LEU A N 1
ATOM 2367 C CA . LEU A 1 313 ? 4.578 -33.062 -4.059 1 91.75 313 LEU A CA 1
ATOM 2368 C C . LEU A 1 313 ? 5.977 -33.062 -3.445 1 91.75 313 LEU A C 1
ATOM 2370 O O . LEU A 1 313 ? 6.535 -32.031 -3.141 1 91.75 313 LEU A O 1
ATOM 2374 N N . PRO A 1 314 ? 6.531 -34.281 -3.279 1 94.06 314 PRO A N 1
ATOM 2375 C CA . PRO A 1 314 ? 7.898 -34.375 -2.766 1 94.06 314 PRO A CA 1
ATOM 2376 C C . PRO A 1 314 ? 8.914 -33.688 -3.689 1 94.06 314 PRO A C 1
ATOM 2378 O O . PRO A 1 314 ? 8.781 -33.75 -4.914 1 94.06 314 PRO A O 1
ATOM 2381 N N . LEU A 1 315 ? 9.961 -33.156 -3.111 1 96.69 315 LEU A N 1
ATOM 2382 C CA . LEU A 1 315 ? 10.906 -32.344 -3.863 1 96.69 315 LEU A CA 1
ATOM 2383 C C . LEU A 1 315 ? 11.586 -33.156 -4.957 1 96.69 315 LEU A C 1
ATOM 2385 O O . LEU A 1 315 ? 11.836 -32.656 -6.051 1 96.69 315 LEU A O 1
ATOM 2389 N N . ASP A 1 316 ? 11.93 -34.375 -4.59 1 97.69 316 ASP A N 1
ATOM 2390 C CA . ASP A 1 316 ? 12.602 -35.219 -5.582 1 97.69 316 ASP A CA 1
ATOM 2391 C C . ASP A 1 316 ? 11.711 -35.438 -6.801 1 97.69 316 ASP A C 1
ATOM 2393 O O . ASP A 1 316 ? 12.188 -35.406 -7.938 1 97.69 316 ASP A O 1
ATOM 2397 N N . GLU A 1 317 ? 10.391 -35.656 -6.539 1 96.62 317 GLU A N 1
ATOM 2398 C CA . GLU A 1 317 ? 9.438 -35.812 -7.633 1 96.62 317 GLU A CA 1
ATOM 2399 C C . GLU A 1 317 ? 9.312 -34.531 -8.445 1 96.62 317 GLU A C 1
ATOM 2401 O O . GLU A 1 317 ? 9.242 -34.562 -9.672 1 96.62 317 GLU A O 1
ATOM 2406 N N . CYS A 1 318 ? 9.242 -33.375 -7.781 1 97.38 318 CYS A N 1
ATOM 2407 C CA . CYS A 1 318 ? 9.148 -32.094 -8.445 1 97.38 318 CYS A CA 1
ATOM 2408 C C . CYS A 1 318 ? 10.359 -31.844 -9.336 1 97.38 318 CYS A C 1
ATOM 2410 O O . CYS A 1 318 ? 10.227 -31.359 -10.461 1 97.38 318 CYS A O 1
ATOM 2412 N N . ILE A 1 319 ? 11.555 -32.156 -8.82 1 98.06 319 ILE A N 1
ATOM 2413 C CA . ILE A 1 319 ? 12.805 -31.984 -9.562 1 98.06 319 ILE A CA 1
ATOM 2414 C C . ILE A 1 319 ? 12.805 -32.906 -10.781 1 98.06 319 ILE A C 1
ATOM 2416 O O . ILE A 1 319 ? 13.148 -32.469 -11.883 1 98.06 319 ILE A O 1
ATOM 2420 N N . ARG A 1 320 ? 12.383 -34.156 -10.57 1 98.25 320 ARG A N 1
ATOM 2421 C CA . ARG A 1 320 ? 12.328 -35.125 -11.664 1 98.25 320 ARG A CA 1
ATOM 2422 C C . ARG A 1 320 ? 11.398 -34.625 -12.773 1 98.25 320 ARG A C 1
ATOM 2424 O O . ARG A 1 320 ? 11.766 -34.656 -13.953 1 98.25 320 ARG A O 1
ATOM 2431 N N . ARG A 1 321 ? 10.188 -34.188 -12.375 1 97.25 321 ARG A N 1
ATOM 2432 C CA . ARG A 1 321 ? 9.211 -33.719 -13.352 1 97.25 321 ARG A CA 1
ATOM 2433 C C . ARG A 1 321 ? 9.734 -32.531 -14.117 1 97.25 321 ARG A C 1
ATOM 2435 O O . ARG A 1 321 ? 9.539 -32.406 -15.328 1 97.25 321 ARG A O 1
ATOM 2442 N N . THR A 1 322 ? 10.359 -31.594 -13.438 1 98 322 THR A N 1
ATOM 2443 C CA . THR A 1 322 ? 10.922 -30.406 -14.055 1 98 322 THR A CA 1
ATOM 2444 C C . THR A 1 322 ? 12.031 -30.781 -15.031 1 98 322 THR A C 1
ATOM 2446 O O . THR A 1 322 ? 12.078 -30.266 -16.156 1 98 322 THR A O 1
ATOM 2449 N N . ALA A 1 323 ? 12.93 -31.719 -14.609 1 98 323 ALA A N 1
ATOM 2450 C CA . ALA A 1 323 ? 14.039 -32.188 -15.453 1 98 323 ALA A CA 1
ATOM 2451 C C . ALA A 1 323 ? 13.523 -32.875 -16.719 1 98 323 ALA A C 1
ATOM 2453 O O . ALA A 1 323 ? 14.039 -32.625 -17.812 1 98 323 ALA A O 1
ATOM 2454 N N . GLU A 1 324 ? 12.539 -33.719 -16.547 1 98.06 324 GLU A N 1
ATOM 2455 C CA . GLU A 1 324 ? 11.953 -34.438 -17.688 1 98.06 324 GLU A CA 1
ATOM 2456 C C . GLU A 1 324 ? 11.336 -33.438 -18.688 1 98.06 324 GLU A C 1
ATOM 2458 O O . GLU A 1 324 ? 11.445 -33.625 -19.891 1 98.06 324 GLU A O 1
ATOM 2463 N N . HIS A 1 325 ? 10.664 -32.469 -18.125 1 97.44 325 HIS A N 1
ATOM 2464 C CA . HIS A 1 325 ? 10.094 -31.406 -18.969 1 97.44 325 HIS A CA 1
ATOM 2465 C C . HIS A 1 325 ? 11.18 -30.672 -19.734 1 97.44 325 HIS A C 1
ATOM 2467 O O . HIS A 1 325 ? 11.047 -30.469 -20.953 1 97.44 325 HIS A O 1
ATOM 2473 N N . PHE A 1 326 ? 12.273 -30.297 -19.109 1 96.56 326 PHE A N 1
ATOM 2474 C CA . PHE A 1 326 ? 13.375 -29.609 -19.766 1 96.56 326 PHE A CA 1
ATOM 2475 C C . PHE A 1 326 ? 14.023 -30.5 -20.812 1 96.56 326 PHE A C 1
ATOM 2477 O O . PHE A 1 326 ? 14.391 -30.031 -21.891 1 96.56 326 PHE A O 1
ATOM 2484 N N . LYS A 1 327 ? 14.18 -31.781 -20.5 1 96.88 327 LYS A N 1
ATOM 2485 C CA . LYS A 1 327 ? 14.766 -32.719 -21.453 1 96.88 327 LYS A CA 1
ATOM 2486 C C . LYS A 1 327 ? 13.914 -32.812 -22.719 1 96.88 327 LYS A C 1
ATOM 2488 O O . LYS A 1 327 ? 14.453 -32.844 -23.828 1 96.88 327 LYS A O 1
ATOM 2493 N N . ARG A 1 328 ? 12.625 -32.906 -22.5 1 95.94 328 ARG A N 1
ATOM 2494 C CA . ARG A 1 328 ? 11.719 -32.938 -23.641 1 95.94 328 ARG A CA 1
ATOM 2495 C C . ARG A 1 328 ? 11.859 -31.703 -24.5 1 95.94 328 ARG A C 1
ATOM 2497 O O . ARG A 1 328 ? 11.922 -31.781 -25.719 1 95.94 328 ARG A O 1
ATOM 2504 N N . LEU A 1 329 ? 11.875 -30.547 -23.875 1 95 329 LEU A N 1
ATOM 2505 C CA . LEU A 1 329 ? 12.031 -29.281 -24.609 1 95 329 LEU A CA 1
ATOM 2506 C C . LEU A 1 329 ? 13.359 -29.25 -25.344 1 95 329 LEU A C 1
ATOM 2508 O O . LEU A 1 329 ? 13.422 -28.75 -26.484 1 95 329 LEU A O 1
ATOM 2512 N N . ALA A 1 330 ? 14.383 -29.719 -24.672 1 93.88 330 ALA A N 1
ATOM 2513 C CA . ALA A 1 330 ? 15.703 -29.766 -25.297 1 93.88 330 ALA A CA 1
ATOM 2514 C C . ALA A 1 330 ? 15.695 -30.656 -26.531 1 93.88 330 ALA A C 1
ATOM 2516 O O . ALA A 1 330 ? 16.25 -30.297 -27.578 1 93.88 330 ALA A O 1
ATOM 2517 N N . ASP A 1 331 ? 15.07 -31.781 -26.375 1 94.38 331 ASP A N 1
ATOM 2518 C CA . ASP A 1 331 ? 14.977 -32.719 -27.469 1 94.38 331 ASP A CA 1
ATOM 2519 C C . ASP A 1 331 ? 14.211 -32.156 -28.656 1 94.38 331 ASP A C 1
ATOM 2521 O O . ASP A 1 331 ? 14.508 -32.469 -29.812 1 94.38 331 ASP A O 1
ATOM 2525 N N . GLU A 1 332 ? 13.297 -31.328 -28.344 1 91.81 332 GLU A N 1
ATOM 2526 C CA . GLU A 1 332 ? 12.453 -30.734 -29.375 1 91.81 332 GLU A CA 1
ATOM 2527 C C . GLU A 1 332 ? 13.086 -29.438 -29.906 1 91.81 332 GLU A C 1
ATOM 2529 O O . GLU A 1 332 ? 12.539 -28.812 -30.828 1 91.81 332 GLU A O 1
ATOM 2534 N N . GLY A 1 333 ? 14.211 -28.984 -29.406 1 87.69 333 GLY A N 1
ATOM 2535 C CA . GLY A 1 333 ? 14.867 -27.766 -29.812 1 87.69 333 GLY A CA 1
ATOM 2536 C C . GLY A 1 333 ? 14.133 -26.516 -29.375 1 87.69 333 GLY A C 1
ATOM 2537 O O . GLY A 1 333 ? 14.234 -25.469 -30.016 1 87.69 333 GLY A O 1
ATOM 2538 N N . ARG A 1 334 ? 13.383 -26.641 -28.219 1 88.25 334 ARG A N 1
ATOM 2539 C CA . ARG A 1 334 ? 12.523 -25.547 -27.766 1 88.25 334 ARG A CA 1
ATOM 2540 C C . ARG A 1 334 ? 13.008 -24.984 -26.438 1 88.25 334 ARG A C 1
ATOM 2542 O O . ARG A 1 334 ? 12.406 -24.047 -25.891 1 88.25 334 ARG A O 1
ATOM 2549 N N . LEU A 1 335 ? 14.039 -25.562 -25.938 1 88.12 335 LEU A N 1
ATOM 2550 C CA . LEU A 1 335 ? 14.523 -25.094 -24.641 1 88.12 335 LEU A CA 1
ATOM 2551 C C . LEU A 1 335 ? 15.445 -23.891 -24.812 1 88.12 335 LEU A C 1
ATOM 2553 O O . LEU A 1 335 ? 16.453 -23.969 -25.516 1 88.12 335 LEU A O 1
ATOM 2557 N N . HIS A 1 336 ? 14.977 -22.812 -24.312 1 79.12 336 HIS A N 1
ATOM 2558 C CA . HIS A 1 336 ? 15.797 -21.594 -24.312 1 79.12 336 HIS A CA 1
ATOM 2559 C C . HIS A 1 336 ? 16.75 -21.578 -23.125 1 79.12 336 HIS A C 1
ATOM 2561 O O . HIS A 1 336 ? 16.406 -22.031 -22.031 1 79.12 336 HIS A O 1
ATOM 2567 N N . SER A 1 337 ? 18.062 -21.125 -23.375 1 76.75 337 SER A N 1
ATOM 2568 C CA . SER A 1 337 ? 19.047 -21.141 -22.297 1 76.75 337 SER A CA 1
ATOM 2569 C C . SER A 1 337 ? 19.641 -19.766 -22.078 1 76.75 337 SER A C 1
ATOM 2571 O O . SER A 1 337 ? 20.734 -19.625 -21.531 1 76.75 337 SER A O 1
ATOM 2573 N N . ASN A 1 338 ? 18.922 -18.719 -22.5 1 71.31 338 ASN A N 1
ATOM 2574 C CA . ASN A 1 338 ? 19.453 -17.359 -22.406 1 71.31 338 ASN A CA 1
ATOM 2575 C C . ASN A 1 338 ? 19.5 -16.875 -20.969 1 71.31 338 ASN A C 1
ATOM 2577 O O . ASN A 1 338 ? 20.203 -15.906 -20.656 1 71.31 338 ASN A O 1
ATOM 2581 N N . ASP A 1 339 ? 18.828 -17.5 -20.078 1 73.56 339 ASP A N 1
ATOM 2582 C CA . ASP A 1 339 ? 18.766 -17.078 -18.688 1 73.56 339 ASP A CA 1
ATOM 2583 C C . ASP A 1 339 ? 19.906 -17.688 -17.875 1 73.56 339 ASP A C 1
ATOM 2585 O O . ASP A 1 339 ? 20.078 -17.375 -16.688 1 73.56 339 ASP A O 1
ATOM 2589 N N . LEU A 1 340 ? 20.688 -18.516 -18.469 1 75.81 340 LEU A N 1
ATOM 2590 C CA . LEU A 1 340 ? 21.844 -19.141 -17.812 1 75.81 340 LEU A CA 1
ATOM 2591 C C . LEU A 1 340 ? 23.125 -18.406 -18.188 1 75.81 340 LEU A C 1
ATOM 2593 O O . LEU A 1 340 ? 23.203 -17.75 -19.234 1 75.81 340 LEU A O 1
ATOM 2597 N N . PRO A 1 341 ? 24.031 -18.297 -17.234 1 66.44 341 PRO A N 1
ATOM 2598 C CA . PRO A 1 341 ? 25.328 -17.703 -17.609 1 66.44 341 PRO A CA 1
ATOM 2599 C C . PRO A 1 341 ? 25.906 -18.312 -18.875 1 66.44 341 PRO A C 1
ATOM 2601 O O . PRO A 1 341 ? 25.625 -19.469 -19.203 1 66.44 341 PRO A O 1
ATOM 2604 N N . PRO A 1 342 ? 26.516 -17.328 -19.672 1 54.22 342 PRO A N 1
ATOM 2605 C CA . PRO A 1 342 ? 27.125 -17.828 -20.891 1 54.22 342 PRO A CA 1
ATOM 2606 C C . PRO A 1 342 ? 28.078 -19 -20.641 1 54.22 342 PRO A C 1
ATOM 2608 O O . PRO A 1 342 ? 28.641 -19.125 -19.562 1 54.22 342 PRO A O 1
ATOM 2611 N N . LEU A 1 343 ? 28.062 -20.109 -21.625 1 50.53 343 LEU A N 1
ATOM 2612 C CA . LEU A 1 343 ? 29 -21.234 -21.625 1 50.53 343 LEU A CA 1
ATOM 2613 C C . LEU A 1 343 ? 30.438 -20.734 -21.531 1 50.53 343 LEU A C 1
ATOM 2615 O O . LEU A 1 343 ? 30.781 -19.734 -22.156 1 50.53 343 LEU A O 1
ATOM 2619 N N . GLU A 1 344 ? 31.109 -21.125 -20.422 1 38.22 344 GLU A N 1
ATOM 2620 C CA . GLU A 1 344 ? 32.531 -20.906 -20.547 1 38.22 344 GLU A CA 1
ATOM 2621 C C . GLU A 1 344 ? 33.125 -21.672 -21.719 1 38.22 344 GLU A C 1
ATOM 2623 O O . GLU A 1 344 ? 32.688 -22.781 -22.016 1 38.22 344 GLU A O 1
ATOM 2628 N N . MET B 1 1 ? 26.5 32.281 4.293 1 32.34 1 MET B N 1
ATOM 2629 C CA . MET B 1 1 ? 25.125 32.594 4.625 1 32.34 1 MET B CA 1
ATOM 2630 C C . MET B 1 1 ? 24.297 31.344 4.805 1 32.34 1 MET B C 1
ATOM 2632 O O . MET B 1 1 ? 24.453 30.375 4.051 1 32.34 1 MET B O 1
ATOM 2636 N N . MET B 1 2 ? 23.953 30.906 6.004 1 39.91 2 MET B N 1
ATOM 2637 C CA . MET B 1 2 ? 23.266 29.656 6.273 1 39.91 2 MET B CA 1
ATOM 2638 C C . MET B 1 2 ? 22.219 29.359 5.203 1 39.91 2 MET B C 1
ATOM 2640 O O . MET B 1 2 ? 21.453 30.234 4.824 1 39.91 2 MET B O 1
ATOM 2644 N N . ALA B 1 3 ? 22.578 28.562 4.312 1 50.56 3 ALA B N 1
ATOM 2645 C CA . ALA B 1 3 ? 21.734 28.344 3.145 1 50.56 3 ALA B CA 1
ATOM 2646 C C . ALA B 1 3 ? 20.25 28.484 3.504 1 50.56 3 ALA B C 1
ATOM 2648 O O . ALA B 1 3 ? 19.797 27.953 4.52 1 50.56 3 ALA B O 1
ATOM 2649 N N . SER B 1 4 ? 19.516 29.484 3.072 1 77.62 4 SER B N 1
ATOM 2650 C CA . SER B 1 4 ? 18.125 29.812 3.357 1 77.62 4 SER B CA 1
ATOM 2651 C C . SER B 1 4 ? 17.234 28.594 3.191 1 77.62 4 SER B C 1
ATOM 2653 O O . SER B 1 4 ? 17.422 27.797 2.27 1 77.62 4 SER B O 1
ATOM 2655 N N . GLU B 1 5 ? 16.516 28.172 4.379 1 88.88 5 GLU B N 1
ATOM 2656 C CA . GLU B 1 5 ? 15.562 27.062 4.367 1 88.88 5 GLU B CA 1
ATOM 2657 C C . GLU B 1 5 ? 14.508 27.25 3.283 1 88.88 5 GLU B C 1
ATOM 2659 O O . GLU B 1 5 ? 13.844 28.281 3.23 1 88.88 5 GLU B O 1
ATOM 2664 N N . ARG B 1 6 ? 14.531 26.391 2.258 1 93.94 6 ARG B N 1
ATOM 2665 C CA . ARG B 1 6 ? 13.5 26.297 1.229 1 93.94 6 ARG B CA 1
ATOM 2666 C C . ARG B 1 6 ? 12.688 25.016 1.392 1 93.94 6 ARG B C 1
ATOM 2668 O O . ARG B 1 6 ? 13.227 23.906 1.32 1 93.94 6 ARG B O 1
ATOM 2675 N N . VAL B 1 7 ? 11.398 25.203 1.594 1 97.69 7 VAL B N 1
ATOM 2676 C CA . VAL B 1 7 ? 10.578 24.062 1.939 1 97.69 7 VAL B CA 1
ATOM 2677 C C . VAL B 1 7 ? 9.492 23.859 0.882 1 97.69 7 VAL B C 1
ATOM 2679 O O . VAL B 1 7 ? 8.688 24.766 0.629 1 97.69 7 VAL B O 1
ATOM 2682 N N . LEU B 1 8 ? 9.555 22.719 0.177 1 98.69 8 LEU B N 1
ATOM 2683 C CA . LEU B 1 8 ? 8.461 22.344 -0.72 1 98.69 8 LEU B CA 1
ATOM 2684 C C . LEU B 1 8 ? 7.285 21.781 0.062 1 98.69 8 LEU B C 1
ATOM 2686 O O . LEU B 1 8 ? 7.449 20.812 0.819 1 98.69 8 LEU B O 1
ATOM 2690 N N . VAL B 1 9 ? 6.109 22.391 -0.036 1 98.88 9 VAL B N 1
ATOM 2691 C CA . VAL B 1 9 ? 4.891 21.938 0.627 1 98.88 9 VAL B CA 1
ATOM 2692 C C . VAL B 1 9 ? 3.877 21.469 -0.415 1 98.88 9 VAL B C 1
ATOM 2694 O O . VAL B 1 9 ? 3.154 22.281 -0.996 1 98.88 9 VAL B O 1
ATOM 2697 N N . THR B 1 10 ? 3.85 20.156 -0.629 1 98.94 10 THR B N 1
ATOM 2698 C CA . THR B 1 10 ? 2.775 19.656 -1.484 1 98.94 10 THR B CA 1
ATOM 2699 C C . THR B 1 10 ? 1.445 19.656 -0.735 1 98.94 10 THR B C 1
ATOM 2701 O O . THR B 1 10 ? 1.398 19.344 0.458 1 98.94 10 THR B O 1
ATOM 2704 N N . GLY B 1 11 ? 0.4 20.047 -1.476 1 98.5 11 GLY B N 1
ATOM 2705 C CA . GLY B 1 11 ? -0.869 20.219 -0.784 1 98.5 11 GLY B CA 1
ATOM 2706 C C . GLY B 1 11 ? -0.909 21.438 0.108 1 98.5 11 GLY B C 1
ATOM 2707 O O . GLY B 1 11 ? -1.631 21.469 1.107 1 98.5 11 GLY B O 1
ATOM 2708 N N . GLY B 1 12 ? -0.136 22.422 -0.249 1 98.38 12 GLY B N 1
ATOM 2709 C CA . GLY B 1 12 ? 0.005 23.594 0.587 1 98.38 12 GLY B CA 1
ATOM 2710 C C . GLY B 1 12 ? -1.234 24.469 0.6 1 98.38 12 GLY B C 1
ATOM 2711 O O . GLY B 1 12 ? -1.372 25.344 1.452 1 98.38 12 GLY B O 1
ATOM 2712 N N . GLN B 1 13 ? -2.158 24.234 -0.339 1 97.56 13 GLN B N 1
ATOM 2713 C CA . GLN B 1 13 ? -3.387 25.016 -0.41 1 97.56 13 GLN B CA 1
ATOM 2714 C C . GLN B 1 13 ? -4.512 24.344 0.371 1 97.56 13 GLN B C 1
ATOM 2716 O O . GLN B 1 13 ? -5.613 24.891 0.473 1 97.56 13 GLN B O 1
ATOM 2721 N N . GLY B 1 14 ? -4.207 23.188 0.911 1 96.44 14 GLY B N 1
ATOM 2722 C CA . GLY B 1 14 ? -5.215 22.438 1.655 1 96.44 14 GLY B CA 1
ATOM 2723 C C . GLY B 1 14 ? -5.285 22.844 3.117 1 96.44 14 GLY B C 1
ATOM 2724 O O . GLY B 1 14 ? -4.637 23.797 3.537 1 96.44 14 GLY B O 1
ATOM 2725 N N . PHE B 1 15 ? -6.074 22.078 3.924 1 96.81 15 PHE B N 1
ATOM 2726 C CA . PHE B 1 15 ? -6.379 22.375 5.316 1 96.81 15 PHE B CA 1
ATOM 2727 C C . PHE B 1 15 ? -5.105 22.438 6.152 1 96.81 15 PHE B C 1
ATOM 2729 O O . PHE B 1 15 ? -4.613 23.516 6.473 1 96.81 15 PHE B O 1
ATOM 2736 N N . ILE B 1 16 ? -4.387 21.312 6.316 1 97.88 16 ILE B N 1
ATOM 2737 C CA . ILE B 1 16 ? -3.162 21.297 7.109 1 97.88 16 ILE B CA 1
ATOM 2738 C C . ILE B 1 16 ? -2.066 22.062 6.379 1 97.88 16 ILE B C 1
ATOM 2740 O O . ILE B 1 16 ? -1.283 22.781 7.004 1 97.88 16 ILE B O 1
ATOM 2744 N N . GLY B 1 17 ? -2.084 21.984 5.062 1 98.38 17 GLY B N 1
ATOM 2745 C CA . GLY B 1 17 ? -1.087 22.656 4.234 1 98.38 17 GLY B CA 1
ATOM 2746 C C . GLY B 1 17 ? -1.048 24.156 4.43 1 98.38 17 GLY B C 1
ATOM 2747 O O . GLY B 1 17 ? 0.029 24.734 4.57 1 98.38 17 GLY B O 1
ATOM 2748 N N . ALA B 1 18 ? -2.172 24.797 4.492 1 97.88 18 ALA B N 1
ATOM 2749 C CA . ALA B 1 18 ? -2.242 26.25 4.656 1 97.88 18 ALA B CA 1
ATOM 2750 C C . ALA B 1 18 ? -1.63 26.688 5.988 1 97.88 18 ALA B C 1
ATOM 2752 O O . ALA B 1 18 ? -0.958 27.719 6.066 1 97.88 18 ALA B O 1
ATOM 2753 N N . TRP B 1 19 ? -1.875 25.922 6.969 1 97.62 19 TRP B N 1
ATOM 2754 C CA . TRP B 1 19 ? -1.355 26.25 8.289 1 97.62 19 TRP B CA 1
ATOM 2755 C C . TRP B 1 19 ? 0.144 25.984 8.367 1 97.62 19 TRP B C 1
ATOM 2757 O O . TRP B 1 19 ? 0.869 26.688 9.07 1 97.62 19 TRP B O 1
ATOM 2767 N N . VAL B 1 20 ? 0.627 24.953 7.684 1 97.69 20 VAL B N 1
ATOM 2768 C CA . VAL B 1 20 ? 2.062 24.703 7.578 1 97.69 20 VAL B CA 1
ATOM 2769 C C . VAL B 1 20 ? 2.734 25.875 6.867 1 97.69 20 VAL B C 1
ATOM 2771 O O . VAL B 1 20 ? 3.77 26.375 7.32 1 97.69 20 VAL B O 1
ATOM 2774 N N . VAL B 1 21 ? 2.143 26.297 5.777 1 98 21 VAL B N 1
ATOM 2775 C CA . VAL B 1 21 ? 2.658 27.438 5.02 1 98 21 VAL B CA 1
ATOM 2776 C C . VAL B 1 21 ? 2.707 28.672 5.914 1 98 21 VAL B C 1
ATOM 2778 O O . VAL B 1 21 ? 3.709 29.391 5.934 1 98 21 VAL B O 1
ATOM 2781 N N . LYS B 1 22 ? 1.619 28.953 6.699 1 97 22 LYS B N 1
ATOM 2782 C CA . LYS B 1 22 ? 1.59 30.078 7.629 1 97 22 LYS B CA 1
ATOM 2783 C C . LYS B 1 22 ? 2.732 29.984 8.633 1 97 22 LYS B C 1
ATOM 2785 O O . LYS B 1 22 ? 3.406 30.984 8.914 1 97 22 LYS B O 1
ATOM 2790 N N . GLN B 1 23 ? 2.855 28.781 9.227 1 94.12 23 GLN B N 1
ATOM 2791 C CA . GLN B 1 23 ? 3.906 28.562 10.211 1 94.12 23 GLN B CA 1
ATOM 2792 C C . GLN B 1 23 ? 5.285 28.859 9.625 1 94.12 23 GLN B C 1
ATOM 2794 O O . GLN B 1 23 ? 6.125 29.484 10.281 1 94.12 23 GLN B O 1
ATOM 2799 N N . LEU B 1 24 ? 5.562 28.422 8.422 1 95.12 24 LEU B N 1
ATOM 2800 C CA . LEU B 1 24 ? 6.836 28.656 7.75 1 95.12 24 LEU B CA 1
ATOM 2801 C C . LEU B 1 24 ? 7.062 30.141 7.516 1 95.12 24 LEU B C 1
ATOM 2803 O O . LEU B 1 24 ? 8.133 30.672 7.824 1 95.12 24 LEU B O 1
ATOM 2807 N N . LEU B 1 25 ? 6.074 30.828 7.035 1 94.69 25 LEU B N 1
ATOM 2808 C CA . LEU B 1 25 ? 6.164 32.25 6.785 1 94.69 25 LEU B CA 1
ATOM 2809 C C . LEU B 1 25 ? 6.438 33.031 8.078 1 94.69 25 LEU B C 1
ATOM 2811 O O . LEU B 1 25 ? 7.254 33.938 8.102 1 94.69 25 LEU B O 1
ATOM 2815 N N . ASP B 1 26 ? 5.711 32.594 9.125 1 91.75 26 ASP B N 1
ATOM 2816 C CA . ASP B 1 26 ? 5.887 33.25 10.43 1 91.75 26 ASP B CA 1
ATOM 2817 C C . ASP B 1 26 ? 7.32 33.094 10.93 1 91.75 26 ASP B C 1
ATOM 2819 O O . ASP B 1 26 ? 7.82 33.938 11.672 1 91.75 26 ASP B O 1
ATOM 2823 N N . GLU B 1 27 ? 7.992 32.094 10.492 1 88.88 27 GLU B N 1
ATOM 2824 C CA . GLU B 1 27 ? 9.359 31.812 10.93 1 88.88 27 GLU B CA 1
ATOM 2825 C C . GLU B 1 27 ? 10.375 32.344 9.938 1 88.88 27 GLU B C 1
ATOM 2827 O O . GLU B 1 27 ? 11.586 32.156 10.109 1 88.88 27 GLU B O 1
ATOM 2832 N N . GLY B 1 28 ? 9.953 32.969 8.922 1 88.88 28 GLY B N 1
ATOM 2833 C CA . GLY B 1 28 ? 10.836 33.594 7.941 1 88.88 28 GLY B CA 1
ATOM 2834 C C . GLY B 1 28 ? 11.391 32.594 6.945 1 88.88 28 GLY B C 1
ATOM 2835 O O . GLY B 1 28 ? 12.43 32.844 6.328 1 88.88 28 GLY B O 1
ATOM 2836 N N . VAL B 1 29 ? 10.789 31.438 6.855 1 91.75 29 VAL B N 1
ATOM 2837 C CA . VAL B 1 29 ? 11.211 30.406 5.914 1 91.75 29 VAL B CA 1
ATOM 2838 C C . VAL B 1 29 ? 10.414 30.531 4.617 1 91.75 29 VAL B C 1
ATOM 2840 O O . VAL B 1 29 ? 9.234 30.891 4.637 1 91.75 29 VAL B O 1
ATOM 2843 N N . HIS B 1 30 ? 10.992 30.203 3.516 1 90.69 30 HIS B N 1
ATOM 2844 C CA . HIS B 1 30 ? 10.375 30.328 2.201 1 90.69 30 HIS B CA 1
ATOM 2845 C C . HIS B 1 30 ? 9.648 29.047 1.811 1 90.69 30 HIS B C 1
ATOM 2847 O O . HIS B 1 30 ? 10.273 28.062 1.403 1 90.69 30 HIS B O 1
ATOM 2853 N N . PRO B 1 31 ? 8.344 29.094 1.83 1 96.5 31 PRO B N 1
ATOM 2854 C CA . PRO B 1 31 ? 7.578 27.938 1.369 1 96.5 31 PRO B CA 1
ATOM 2855 C C . PRO B 1 31 ? 7.344 27.953 -0.139 1 96.5 31 PRO B C 1
ATOM 2857 O O . PRO B 1 31 ? 7.023 28.984 -0.71 1 96.5 31 PRO B O 1
ATOM 2860 N N . ILE B 1 32 ? 7.551 26.859 -0.78 1 98.06 32 ILE B N 1
ATOM 2861 C CA . ILE B 1 32 ? 7.188 26.594 -2.168 1 98.06 32 ILE B CA 1
ATOM 2862 C C . ILE B 1 32 ? 5.98 25.656 -2.219 1 98.06 32 ILE B C 1
ATOM 2864 O O . ILE B 1 32 ? 6.09 24.484 -1.878 1 98.06 32 ILE B O 1
ATOM 2868 N N . ILE B 1 33 ? 4.84 26.188 -2.664 1 98.69 33 ILE B N 1
ATOM 2869 C CA . ILE B 1 33 ? 3.6 25.422 -2.652 1 98.69 33 ILE B CA 1
ATOM 2870 C C . ILE B 1 33 ? 3.459 24.656 -3.963 1 98.69 33 ILE B C 1
ATOM 2872 O O . ILE B 1 33 ? 3.713 25.188 -5.039 1 98.69 33 ILE B O 1
ATOM 2876 N N . PHE B 1 34 ? 3.16 23.391 -3.928 1 98.81 34 PHE B N 1
ATOM 2877 C CA . PHE B 1 34 ? 2.766 22.578 -5.07 1 98.81 34 PHE B CA 1
ATOM 2878 C C . PHE B 1 34 ? 1.389 21.969 -4.848 1 98.81 34 PHE B C 1
ATOM 2880 O O . PHE B 1 34 ? 1.167 21.266 -3.857 1 98.81 34 PHE B O 1
ATOM 2887 N N . ASP B 1 35 ? 0.468 22.266 -5.684 1 98.69 35 ASP B N 1
ATOM 2888 C CA . ASP B 1 35 ? -0.897 21.75 -5.605 1 98.69 35 ASP B CA 1
ATOM 2889 C C . ASP B 1 35 ? -1.454 21.453 -6.996 1 98.69 35 ASP B C 1
ATOM 2891 O O . ASP B 1 35 ? -0.8 21.719 -8 1 98.69 35 ASP B O 1
ATOM 2895 N N . LEU B 1 36 ? -2.607 20.797 -7.004 1 98.44 36 LEU B N 1
ATOM 2896 C CA . LEU B 1 36 ? -3.189 20.328 -8.258 1 98.44 36 LEU B CA 1
ATOM 2897 C C . LEU B 1 36 ? -3.549 21.516 -9.156 1 98.44 36 LEU B C 1
ATOM 2899 O O . LEU B 1 36 ? -3.238 21.516 -10.352 1 98.44 36 LEU B O 1
ATOM 2903 N N . LYS B 1 37 ? -4.207 22.484 -8.648 1 98.19 37 LYS B N 1
ATOM 2904 C CA . LYS B 1 37 ? -4.633 23.703 -9.344 1 98.19 37 LYS B CA 1
ATOM 2905 C C . LYS B 1 37 ? -4.785 24.875 -8.375 1 98.19 37 LYS B C 1
ATOM 2907 O O . LYS B 1 37 ? -4.773 24.672 -7.16 1 98.19 37 LYS B O 1
ATOM 2912 N N . GLU B 1 38 ? -4.875 26 -8.906 1 97.12 38 GLU B N 1
ATOM 2913 C CA . GLU B 1 38 ? -5.023 27.188 -8.055 1 97.12 38 GLU B CA 1
ATOM 2914 C C . GLU B 1 38 ? -6.332 27.141 -7.273 1 97.12 38 GLU B C 1
ATOM 2916 O O . GLU B 1 38 ? -7.402 26.938 -7.852 1 97.12 38 GLU B O 1
ATOM 2921 N N . ASN B 1 39 ? -6.262 27.203 -6.039 1 94.19 39 ASN B N 1
ATOM 2922 C CA . ASN B 1 39 ? -7.367 27.297 -5.094 1 94.19 39 ASN B CA 1
ATOM 2923 C C . ASN B 1 39 ? -6.961 28.047 -3.826 1 94.19 39 ASN B C 1
ATOM 2925 O O . ASN B 1 39 ? -6.359 27.469 -2.922 1 94.19 39 ASN B O 1
ATOM 2929 N N . ASN B 1 40 ? -7.328 29.25 -3.662 1 92.38 40 ASN B N 1
ATOM 2930 C CA . ASN B 1 40 ? -6.867 30.109 -2.57 1 92.38 40 ASN B CA 1
ATOM 2931 C C . ASN B 1 40 ? -7.855 30.109 -1.408 1 92.38 40 ASN B C 1
ATOM 2933 O O . ASN B 1 40 ? -7.633 30.781 -0.403 1 92.38 40 ASN B O 1
ATOM 2937 N N . GLY B 1 41 ? -8.891 29.359 -1.522 1 91.31 41 GLY B N 1
ATOM 2938 C CA . GLY B 1 41 ? -9.977 29.422 -0.56 1 91.31 41 GLY B CA 1
ATOM 2939 C C . GLY B 1 41 ? -9.508 29.297 0.878 1 91.31 41 GLY B C 1
ATOM 2940 O O . GLY B 1 41 ? -9.773 30.188 1.694 1 91.31 41 GLY B O 1
ATOM 2941 N N . ILE B 1 42 ? -8.766 28.281 1.203 1 94.75 42 ILE B N 1
ATOM 2942 C CA . ILE B 1 42 ? -8.328 28.047 2.574 1 94.75 42 ILE B CA 1
ATOM 2943 C C . ILE B 1 42 ? -7.156 28.953 2.918 1 94.75 42 ILE B C 1
ATOM 2945 O O . ILE B 1 42 ? -7.105 29.531 4.012 1 94.75 42 ILE B O 1
ATOM 2949 N N . LEU B 1 43 ? -6.27 29.172 1.985 1 96.06 43 LEU B N 1
ATOM 2950 C CA . LEU B 1 43 ? -5.113 30.031 2.205 1 96.06 43 LEU B CA 1
ATOM 2951 C C . LEU B 1 43 ? -5.555 31.438 2.607 1 96.06 43 LEU B C 1
ATOM 2953 O O . LEU B 1 43 ? -4.977 32.031 3.518 1 96.06 43 LEU B O 1
ATOM 2957 N N . GLU B 1 44 ? -6.562 31.953 1.973 1 95.12 44 GLU B N 1
ATOM 2958 C CA . GLU B 1 44 ? -7.031 33.312 2.219 1 95.12 44 GLU B CA 1
ATOM 2959 C C . GLU B 1 44 ? -7.66 33.438 3.604 1 95.12 44 GLU B C 1
ATOM 2961 O O . GLU B 1 44 ? -7.777 34.562 4.141 1 95.12 44 GLU B O 1
ATOM 2966 N N . GLN B 1 45 ? -8.102 32.312 4.113 1 94.69 45 GLN B N 1
ATOM 2967 C CA . GLN B 1 45 ? -8.68 32.312 5.449 1 94.69 45 GLN B CA 1
ATOM 2968 C C . GLN B 1 45 ? -7.594 32.219 6.52 1 94.69 45 GLN B C 1
ATOM 2970 O O . GLN B 1 45 ? -7.801 32.625 7.664 1 94.69 45 GLN B O 1
ATOM 2975 N N . VAL B 1 46 ? -6.453 31.688 6.152 1 96.06 46 VAL B N 1
ATOM 2976 C CA . VAL B 1 46 ? -5.43 31.359 7.137 1 96.06 46 VAL B CA 1
ATOM 2977 C C . VAL B 1 46 ? -4.332 32.406 7.117 1 96.06 46 VAL B C 1
ATOM 2979 O O . VAL B 1 46 ? -3.797 32.781 8.164 1 96.06 46 VAL B O 1
ATOM 2982 N N . LEU B 1 47 ? -4.059 33 5.996 1 95.75 47 LEU B N 1
ATOM 2983 C CA . LEU B 1 47 ? -2.93 33.906 5.824 1 95.75 47 LEU B CA 1
ATOM 2984 C C . LEU B 1 47 ? -3.404 35.375 5.781 1 95.75 47 LEU B C 1
ATOM 2986 O O . LEU B 1 47 ? -4.52 35.656 5.332 1 95.75 47 LEU B O 1
ATOM 2990 N N . GLN B 1 48 ? -2.527 36.25 6.227 1 92.75 48 GLN B N 1
ATOM 2991 C CA . GLN B 1 48 ? -2.74 37.688 6.02 1 92.75 48 GLN B CA 1
ATOM 2992 C C . GLN B 1 48 ? -2.486 38.062 4.566 1 92.75 48 GLN B C 1
ATOM 2994 O O . GLN B 1 48 ? -1.741 37.375 3.857 1 92.75 48 GLN B O 1
ATOM 2999 N N . PRO B 1 49 ? -3.102 39.125 4.164 1 92.06 49 PRO B N 1
ATOM 3000 C CA . PRO B 1 49 ? -2.934 39.594 2.779 1 92.06 49 PRO B CA 1
ATOM 3001 C C . PRO B 1 49 ? -1.467 39.75 2.391 1 92.06 49 PRO B C 1
ATOM 3003 O O . PRO B 1 49 ? -1.07 39.406 1.281 1 92.06 49 PRO B O 1
ATOM 3006 N N . GLN B 1 50 ? -0.647 40.312 3.287 1 93.12 50 GLN B N 1
ATOM 3007 C CA . GLN B 1 50 ? 0.766 40.531 3.004 1 93.12 50 GLN B CA 1
ATOM 3008 C C . GLN B 1 50 ? 1.508 39.219 2.814 1 93.12 50 GLN B C 1
ATOM 3010 O O . GLN B 1 50 ? 2.455 39.125 2.029 1 93.12 50 GLN B O 1
ATOM 3015 N N . GLN B 1 51 ? 1.095 38.188 3.533 1 94.31 51 GLN B N 1
ATOM 3016 C CA . GLN B 1 51 ? 1.694 36.844 3.408 1 94.31 51 GLN B CA 1
ATOM 3017 C C . GLN B 1 51 ? 1.332 36.219 2.072 1 94.31 51 GLN B C 1
ATOM 3019 O O . GLN B 1 51 ? 2.158 35.531 1.458 1 94.31 51 GLN B O 1
ATOM 3024 N N . MET B 1 52 ? 0.129 36.438 1.63 1 94.38 52 MET B N 1
ATOM 3025 C CA . MET B 1 52 ? -0.35 35.875 0.364 1 94.38 52 MET B CA 1
ATOM 3026 C C . MET B 1 52 ? 0.516 36.375 -0.797 1 94.38 52 MET B C 1
ATOM 3028 O O . MET B 1 52 ? 0.75 35.625 -1.75 1 94.38 52 MET B O 1
ATOM 3032 N N . LEU B 1 53 ? 1.038 37.562 -0.681 1 92.25 53 LEU B N 1
ATOM 3033 C CA . LEU B 1 53 ? 1.82 38.188 -1.742 1 92.25 53 LEU B CA 1
ATOM 3034 C C . LEU B 1 53 ? 3.201 37.531 -1.847 1 92.25 53 LEU B C 1
ATOM 3036 O O . LEU B 1 53 ? 3.875 37.688 -2.871 1 92.25 53 LEU B O 1
ATOM 3040 N N . LYS B 1 54 ? 3.615 36.781 -0.866 1 91.12 54 LYS B N 1
ATOM 3041 C CA . LYS B 1 54 ? 4.957 36.219 -0.799 1 91.12 54 LYS B CA 1
ATOM 3042 C C . LYS B 1 54 ? 4.953 34.75 -1.254 1 91.12 54 LYS B C 1
ATOM 3044 O O . LYS B 1 54 ? 6.008 34.125 -1.35 1 91.12 54 LYS B O 1
ATOM 3049 N N . LEU B 1 55 ? 3.834 34.312 -1.586 1 95.12 55 LEU B N 1
ATOM 3050 C CA . LEU B 1 55 ? 3.723 32.875 -1.85 1 95.12 55 LEU B CA 1
ATOM 3051 C C . LEU B 1 55 ? 4.312 32.531 -3.211 1 95.12 55 LEU B C 1
ATOM 3053 O O . LEU B 1 55 ? 4.074 33.219 -4.195 1 95.12 55 LEU B O 1
ATOM 3057 N N . GLU B 1 56 ? 5.133 31.562 -3.287 1 97.12 56 GLU B N 1
ATOM 3058 C CA . GLU B 1 56 ? 5.535 30.875 -4.508 1 97.12 56 GLU B CA 1
ATOM 3059 C C . GLU B 1 56 ? 4.699 29.609 -4.73 1 97.12 56 GLU B C 1
ATOM 3061 O O . GLU B 1 56 ? 4.641 28.734 -3.865 1 97.12 56 GLU B O 1
ATOM 3066 N N . ARG B 1 57 ? 3.982 29.594 -5.875 1 97.88 57 ARG B N 1
ATOM 3067 C CA . ARG B 1 57 ? 3.045 28.5 -6.109 1 97.88 57 ARG B CA 1
ATOM 3068 C C . ARG B 1 57 ? 3.316 27.828 -7.449 1 97.88 57 ARG B C 1
ATOM 3070 O O . ARG B 1 57 ? 3.602 28.5 -8.445 1 97.88 57 ARG B O 1
ATOM 3077 N N . HIS B 1 58 ? 3.357 26.562 -7.469 1 98.38 58 HIS B N 1
ATOM 3078 C CA . HIS B 1 58 ? 3.393 25.703 -8.648 1 98.38 58 HIS B CA 1
ATOM 3079 C C . HIS B 1 58 ? 2.184 24.781 -8.688 1 98.38 58 HIS B C 1
ATOM 3081 O O . HIS B 1 58 ? 1.701 24.328 -7.648 1 98.38 58 HIS B O 1
ATOM 3087 N N . TYR B 1 59 ? 1.691 24.5 -9.922 1 98.62 59 TYR B N 1
ATOM 3088 C CA . TYR B 1 59 ? 0.498 23.672 -10.055 1 98.62 59 TYR B CA 1
ATOM 3089 C C . TYR B 1 59 ? 0.767 22.469 -10.945 1 98.62 59 TYR B C 1
ATOM 3091 O O . TYR B 1 59 ? 1.486 22.578 -11.945 1 98.62 59 TYR B O 1
ATOM 3099 N N . GLY B 1 60 ? 0.251 21.344 -10.555 1 98.62 60 GLY B N 1
ATOM 3100 C CA . GLY B 1 60 ? 0.375 20.094 -11.281 1 98.62 60 GLY B CA 1
ATOM 3101 C C . GLY B 1 60 ? -0.138 18.891 -10.508 1 98.62 60 GLY B C 1
ATOM 3102 O O . GLY B 1 60 ? -0.525 19.016 -9.344 1 98.62 60 GLY B O 1
ATOM 3103 N N . ASP B 1 61 ? -0.179 17.797 -11.156 1 98.75 61 ASP B N 1
ATOM 3104 C CA . ASP B 1 61 ? -0.629 16.531 -10.57 1 98.75 61 ASP B CA 1
ATOM 3105 C C . ASP B 1 61 ? 0.515 15.82 -9.852 1 98.75 61 ASP B C 1
ATOM 3107 O O . ASP B 1 61 ? 1.546 15.523 -10.453 1 98.75 61 ASP B O 1
ATOM 3111 N N . ILE B 1 62 ? 0.338 15.602 -8.539 1 98.88 62 ILE B N 1
ATOM 3112 C CA . ILE B 1 62 ? 1.375 14.984 -7.719 1 98.88 62 ILE B CA 1
ATOM 3113 C C . ILE B 1 62 ? 1.7 13.594 -8.266 1 98.88 62 ILE B C 1
ATOM 3115 O O . ILE B 1 62 ? 2.764 13.039 -7.973 1 98.88 62 ILE B O 1
ATOM 3119 N N . SER B 1 63 ? 0.773 12.977 -9.078 1 98.62 63 SER B N 1
ATOM 3120 C CA . SER B 1 63 ? 0.988 11.648 -9.633 1 98.62 63 SER B CA 1
ATOM 3121 C C . SER B 1 63 ? 1.768 11.719 -10.945 1 98.62 63 SER B C 1
ATOM 3123 O O . SER B 1 63 ? 2.078 10.688 -11.547 1 98.62 63 SER B O 1
ATOM 3125 N N . ASP B 1 64 ? 2.025 12.93 -11.398 1 98.69 64 ASP B N 1
ATOM 3126 C CA . ASP B 1 64 ? 2.865 13.102 -12.578 1 98.69 64 ASP B CA 1
ATOM 3127 C C . ASP B 1 64 ? 4.348 13.008 -12.219 1 98.69 64 ASP B C 1
ATOM 3129 O O . ASP B 1 64 ? 4.953 13.992 -11.789 1 98.69 64 ASP B O 1
ATOM 3133 N N . THR B 1 65 ? 4.91 11.883 -12.523 1 98.69 65 THR B N 1
ATOM 3134 C CA . THR B 1 65 ? 6.258 11.539 -12.078 1 98.69 65 THR B CA 1
ATOM 3135 C C . THR B 1 65 ? 7.273 12.555 -12.602 1 98.69 65 THR B C 1
ATOM 3137 O O . THR B 1 65 ? 8.078 13.086 -11.828 1 98.69 65 THR B O 1
ATOM 3140 N N . GLU B 1 66 ? 7.223 12.836 -13.812 1 98.62 66 GLU B N 1
ATOM 3141 C CA . GLU B 1 66 ? 8.219 13.711 -14.422 1 98.62 66 GLU B CA 1
ATOM 3142 C C . GLU B 1 66 ? 8.055 15.156 -13.945 1 98.62 66 GLU B C 1
ATOM 3144 O O . GLU B 1 66 ? 9.047 15.859 -13.75 1 98.62 66 GLU B O 1
ATOM 3149 N N . HIS B 1 67 ? 6.84 15.57 -13.812 1 98.75 67 HIS B N 1
ATOM 3150 C CA . HIS B 1 67 ? 6.598 16.922 -13.344 1 98.75 67 HIS B CA 1
ATOM 3151 C C . HIS B 1 67 ? 7.129 17.125 -11.93 1 98.75 67 HIS B C 1
ATOM 3153 O O . HIS B 1 67 ? 7.777 18.125 -11.633 1 98.75 67 HIS B O 1
ATOM 3159 N N . VAL B 1 68 ? 6.859 16.188 -11.039 1 98.88 68 VAL B N 1
ATOM 3160 C CA . VAL B 1 68 ? 7.316 16.281 -9.656 1 98.88 68 VAL B CA 1
ATOM 3161 C C . VAL B 1 68 ? 8.844 16.266 -9.609 1 98.88 68 VAL B C 1
ATOM 3163 O O . VAL B 1 68 ? 9.461 17.047 -8.883 1 98.88 68 VAL B O 1
ATOM 3166 N N . ARG B 1 69 ? 9.422 15.391 -10.359 1 98.62 69 ARG B N 1
ATOM 3167 C CA . ARG B 1 69 ? 10.875 15.305 -10.422 1 98.62 69 ARG B CA 1
ATOM 3168 C C . ARG B 1 69 ? 11.484 16.625 -10.867 1 98.62 69 ARG B C 1
ATOM 3170 O O . ARG B 1 69 ? 12.391 17.141 -10.211 1 98.62 69 ARG B O 1
ATOM 3177 N N . SER B 1 70 ? 10.969 17.156 -11.969 1 98.69 70 SER B N 1
ATOM 3178 C CA . SER B 1 70 ? 11.5 18.406 -12.508 1 98.69 70 SER B CA 1
ATOM 3179 C C . SER B 1 70 ? 11.344 19.547 -11.516 1 98.69 70 SER B C 1
ATOM 3181 O O . SER B 1 70 ? 12.25 20.375 -11.367 1 98.69 70 SER B O 1
ATOM 3183 N N . LEU B 1 71 ? 10.219 19.609 -10.867 1 98.69 71 LEU B N 1
ATOM 3184 C CA . LEU B 1 71 ? 9.961 20.656 -9.898 1 98.69 71 LEU B CA 1
ATOM 3185 C C . LEU B 1 71 ? 10.969 20.594 -8.75 1 98.69 71 LEU B C 1
ATOM 3187 O O . LEU B 1 71 ? 11.523 21.625 -8.359 1 98.69 71 LEU B O 1
ATOM 3191 N N . VAL B 1 72 ? 11.203 19.422 -8.172 1 98.5 72 VAL B N 1
ATOM 3192 C CA . VAL B 1 72 ? 12.102 19.25 -7.031 1 98.5 72 VAL B CA 1
ATOM 3193 C C . VAL B 1 72 ? 13.531 19.594 -7.445 1 98.5 72 VAL B C 1
ATOM 3195 O O . VAL B 1 72 ? 14.258 20.25 -6.695 1 98.5 72 VAL B O 1
ATOM 3198 N N . LEU B 1 73 ? 13.922 19.188 -8.648 1 97.88 73 LEU B N 1
ATOM 3199 C CA . LEU B 1 73 ? 15.273 19.453 -9.125 1 97.88 73 LEU B CA 1
ATOM 3200 C C . LEU B 1 73 ? 15.469 20.953 -9.375 1 97.88 73 LEU B C 1
ATOM 3202 O O . LEU B 1 73 ? 16.562 21.469 -9.203 1 97.88 73 LEU B O 1
ATOM 3206 N N . GLU B 1 74 ? 14.398 21.578 -9.781 1 97.62 74 GLU B N 1
ATOM 3207 C CA . GLU B 1 74 ? 14.461 23.016 -10.039 1 97.62 74 GLU B CA 1
ATOM 3208 C C . GLU B 1 74 ? 14.484 23.812 -8.742 1 97.62 74 GLU B C 1
ATOM 3210 O O . GLU B 1 74 ? 15.289 24.734 -8.578 1 97.62 74 GLU B O 1
ATOM 3215 N N . CYS B 1 75 ? 13.633 23.469 -7.816 1 95.94 75 CYS B N 1
ATOM 3216 C CA . CYS B 1 75 ? 13.453 24.219 -6.578 1 95.94 75 CYS B CA 1
ATOM 3217 C C . CYS B 1 75 ? 14.578 23.922 -5.594 1 95.94 75 CYS B C 1
ATOM 3219 O O . CYS B 1 75 ? 14.891 24.75 -4.738 1 95.94 75 CYS B O 1
ATOM 3221 N N . LYS B 1 76 ? 15.102 22.75 -5.617 1 96 76 LYS B N 1
ATOM 3222 C CA . LYS B 1 76 ? 16.172 22.297 -4.734 1 96 76 LYS B CA 1
ATOM 3223 C C . LYS B 1 76 ? 15.82 22.547 -3.27 1 96 76 LYS B C 1
ATOM 3225 O O . LYS B 1 76 ? 16.609 23.141 -2.533 1 96 76 LYS B O 1
ATOM 3230 N N . PRO B 1 77 ? 14.672 22.047 -2.82 1 96.88 77 PRO B N 1
ATOM 3231 C CA . PRO B 1 77 ? 14.266 22.281 -1.433 1 96.88 77 PRO B CA 1
ATOM 3232 C C . PRO B 1 77 ? 15.195 21.594 -0.427 1 96.88 77 PRO B C 1
ATOM 3234 O O . PRO B 1 77 ? 15.758 20.531 -0.716 1 96.88 77 PRO B O 1
ATOM 3237 N N . THR B 1 78 ? 15.352 22.234 0.746 1 94.81 78 THR B N 1
ATOM 3238 C CA . THR B 1 78 ? 16.109 21.625 1.841 1 94.81 78 THR B CA 1
ATOM 3239 C C . THR B 1 78 ? 15.234 20.625 2.602 1 94.81 78 THR B C 1
ATOM 3241 O O . THR B 1 78 ? 15.758 19.75 3.283 1 94.81 78 THR B O 1
ATOM 3244 N N . ALA B 1 79 ? 13.914 20.781 2.529 1 96.75 79 ALA B N 1
ATOM 3245 C CA . ALA B 1 79 ? 12.945 19.859 3.119 1 96.75 79 ALA B CA 1
ATOM 3246 C C . ALA B 1 79 ? 11.672 19.797 2.285 1 96.75 79 ALA B C 1
ATOM 3248 O O . ALA B 1 79 ? 11.375 20.719 1.527 1 96.75 79 ALA B O 1
ATOM 3249 N N . ILE B 1 80 ? 11.016 18.719 2.383 1 98.62 80 ILE B N 1
ATOM 3250 C CA . ILE B 1 80 ? 9.719 18.547 1.73 1 98.62 80 ILE B CA 1
ATOM 3251 C C . ILE B 1 80 ? 8.672 18.156 2.768 1 98.62 80 ILE B C 1
ATOM 3253 O O . ILE B 1 80 ? 8.844 17.172 3.5 1 98.62 80 ILE B O 1
ATOM 3257 N N . ILE B 1 81 ? 7.656 18.938 2.926 1 98.88 81 ILE B N 1
ATOM 3258 C CA . ILE B 1 81 ? 6.469 18.578 3.688 1 98.88 81 ILE B CA 1
ATOM 3259 C C . ILE B 1 81 ? 5.359 18.141 2.736 1 98.88 81 ILE B C 1
ATOM 3261 O O . ILE B 1 81 ? 4.793 18.953 2.01 1 98.88 81 ILE B O 1
ATOM 3265 N N . HIS B 1 82 ? 5.121 16.844 2.732 1 98.94 82 HIS B N 1
ATOM 3266 C CA . HIS B 1 82 ? 4.227 16.219 1.761 1 98.94 82 HIS B CA 1
ATOM 3267 C C . HIS B 1 82 ? 2.838 16 2.354 1 98.94 82 HIS B C 1
ATOM 3269 O O . HIS B 1 82 ? 2.623 15.047 3.105 1 98.94 82 HIS B O 1
ATOM 3275 N N . LEU B 1 83 ? 1.871 16.859 1.911 1 98.81 83 LEU B N 1
ATOM 3276 C CA . LEU B 1 83 ? 0.517 16.797 2.451 1 98.81 83 LEU B CA 1
ATOM 3277 C C . LEU B 1 83 ? -0.498 16.531 1.343 1 98.81 83 LEU B C 1
ATOM 3279 O O . LEU B 1 83 ? -1.672 16.281 1.62 1 98.81 83 LEU B O 1
ATOM 3283 N N . ALA B 1 84 ? -0.024 16.609 0.088 1 98.69 84 ALA B N 1
ATOM 3284 C CA . ALA B 1 84 ? -0.937 16.328 -1.016 1 98.69 84 ALA B CA 1
ATOM 3285 C C . ALA B 1 84 ? -1.529 14.922 -0.892 1 98.69 84 ALA B C 1
ATOM 3287 O O . ALA B 1 84 ? -0.805 13.953 -0.643 1 98.69 84 ALA B O 1
ATOM 3288 N N . GLY B 1 85 ? -2.725 14.797 -1.027 1 97.56 85 GLY B N 1
ATOM 3289 C CA . GLY B 1 85 ? -3.418 13.523 -0.937 1 97.56 85 GLY B CA 1
ATOM 3290 C C . GLY B 1 85 ? -4.926 13.656 -1.014 1 97.56 85 GLY B C 1
ATOM 3291 O O . GLY B 1 85 ? -5.457 14.773 -1.009 1 97.56 85 GLY B O 1
ATOM 3292 N N . LEU B 1 86 ? -5.578 12.594 -1.213 1 97.06 86 LEU B N 1
ATOM 3293 C CA . LEU B 1 86 ? -7.035 12.492 -1.18 1 97.06 86 LEU B CA 1
ATOM 3294 C C . LEU B 1 86 ? -7.5 11.758 0.07 1 97.06 86 LEU B C 1
ATOM 3296 O O . LEU B 1 86 ? -6.871 10.789 0.496 1 97.06 86 LEU B O 1
ATOM 3300 N N . GLN B 1 87 ? -8.531 12.234 0.647 1 94.75 87 GLN B N 1
ATOM 3301 C CA . GLN B 1 87 ? -9 11.727 1.933 1 94.75 87 GLN B CA 1
ATOM 3302 C C . GLN B 1 87 ? -9.992 10.578 1.744 1 94.75 87 GLN B C 1
ATOM 3304 O O . GLN B 1 87 ? -10.227 10.133 0.619 1 94.75 87 GLN B O 1
ATOM 3309 N N . ILE B 1 88 ? -10.57 10.07 2.799 1 94.25 88 ILE B N 1
ATOM 3310 C CA . ILE B 1 88 ? -11.328 8.836 2.906 1 94.25 88 ILE B CA 1
ATOM 3311 C C . ILE B 1 88 ? -12.492 8.852 1.92 1 94.25 88 ILE B C 1
ATOM 3313 O O . ILE B 1 88 ? -12.68 7.91 1.147 1 94.25 88 ILE B O 1
ATOM 3317 N N . PRO B 1 89 ? -13.328 9.945 1.845 1 92.88 89 PRO B N 1
ATOM 3318 C CA . PRO B 1 89 ? -14.508 9.875 0.98 1 92.88 89 PRO B CA 1
ATOM 3319 C C . PRO B 1 89 ? -14.156 9.688 -0.492 1 92.88 89 PRO B C 1
ATOM 3321 O O . PRO B 1 89 ? -14.781 8.875 -1.184 1 92.88 89 PRO B O 1
ATOM 3324 N N . THR B 1 90 ? -13.156 10.398 -0.938 1 94.88 90 THR B N 1
ATOM 3325 C CA . THR B 1 90 ? -12.758 10.289 -2.338 1 94.88 90 THR B CA 1
ATOM 3326 C C . THR B 1 90 ? -12.133 8.922 -2.617 1 94.88 90 THR B C 1
ATOM 3328 O O . THR B 1 90 ? -12.414 8.305 -3.648 1 94.88 90 THR B O 1
ATOM 3331 N N . CYS B 1 91 ? -11.312 8.414 -1.726 1 97.12 91 CYS B N 1
ATOM 3332 C CA . CYS B 1 91 ? -10.664 7.117 -1.909 1 97.12 91 CYS B CA 1
ATOM 3333 C C . CYS B 1 91 ? -11.688 5.992 -1.923 1 97.12 91 CYS B C 1
ATOM 3335 O O . CYS B 1 91 ? -11.5 4.984 -2.609 1 97.12 91 CYS B O 1
ATOM 3337 N N . LYS B 1 92 ? -12.719 6.191 -1.115 1 95.12 92 LYS B N 1
ATOM 3338 C CA . LYS B 1 92 ? -13.773 5.18 -1.069 1 95.12 92 LYS B CA 1
ATOM 3339 C C . LYS B 1 92 ? -14.531 5.117 -2.393 1 95.12 92 LYS B C 1
ATOM 3341 O O . LYS B 1 92 ? -14.805 4.027 -2.904 1 95.12 92 LYS B O 1
ATOM 3346 N N . VAL B 1 93 ? -14.859 6.289 -2.955 1 95.88 93 VAL B N 1
ATOM 3347 C CA . VAL B 1 93 ? -15.672 6.375 -4.164 1 95.88 93 VAL B CA 1
ATOM 3348 C C . VAL B 1 93 ? -14.828 6.008 -5.383 1 95.88 93 VAL B C 1
ATOM 3350 O O . VAL B 1 93 ? -15.328 5.406 -6.336 1 95.88 93 VAL B O 1
ATOM 3353 N N . ASN B 1 94 ? -13.617 6.355 -5.395 1 98.12 94 ASN B N 1
ATOM 3354 C CA . ASN B 1 94 ? -12.688 6.117 -6.492 1 98.12 94 ASN B CA 1
ATOM 3355 C C . ASN B 1 94 ? -11.328 5.66 -5.984 1 98.12 94 ASN B C 1
ATOM 3357 O O . ASN B 1 94 ? -10.359 6.422 -6.004 1 98.12 94 ASN B O 1
ATOM 3361 N N . PRO B 1 95 ? -11.227 4.359 -5.625 1 98.75 95 PRO B N 1
ATOM 3362 C CA . PRO B 1 95 ? -9.984 3.846 -5.039 1 98.75 95 PRO B CA 1
ATOM 3363 C C . PRO B 1 95 ? -8.789 3.982 -5.973 1 98.75 95 PRO B C 1
ATOM 3365 O O . PRO B 1 95 ? -7.664 4.188 -5.516 1 98.75 95 PRO B O 1
ATOM 3368 N N . VAL B 1 96 ? -8.977 3.875 -7.277 1 98.88 96 VAL B N 1
ATOM 3369 C CA . VAL B 1 96 ? -7.887 3.977 -8.242 1 98.88 96 VAL B CA 1
ATOM 3370 C C . VAL B 1 96 ? -7.293 5.383 -8.203 1 98.88 96 VAL B C 1
ATOM 3372 O O . VAL B 1 96 ? -6.074 5.547 -8.117 1 98.88 96 VAL B O 1
ATOM 3375 N N . LEU B 1 97 ? -8.172 6.379 -8.273 1 98.69 97 LEU B N 1
ATOM 3376 C CA . LEU B 1 97 ? -7.707 7.754 -8.141 1 98.69 97 LEU B CA 1
ATOM 3377 C C . LEU B 1 97 ? -7.012 7.969 -6.801 1 98.69 97 LEU B C 1
ATOM 3379 O O . LEU B 1 97 ? -5.996 8.664 -6.73 1 98.69 97 LEU B O 1
ATOM 3383 N N . GLY B 1 98 ? -7.605 7.43 -5.734 1 98.75 98 GLY B N 1
ATOM 3384 C CA . GLY B 1 98 ? -6.984 7.504 -4.422 1 98.75 98 GLY B CA 1
ATOM 3385 C C . GLY B 1 98 ? -5.562 6.988 -4.402 1 98.75 98 GLY B C 1
ATOM 3386 O O . GLY B 1 98 ? -4.664 7.637 -3.857 1 98.75 98 GLY B O 1
ATOM 3387 N N . ALA B 1 99 ? -5.332 5.832 -5 1 98.94 99 ALA B N 1
ATOM 3388 C CA . ALA B 1 99 ? -4 5.23 -5.035 1 98.94 99 ALA B CA 1
ATOM 3389 C C . ALA B 1 99 ? -3.057 6.035 -5.922 1 98.94 99 ALA B C 1
ATOM 3391 O O . ALA B 1 99 ? -1.87 6.172 -5.617 1 98.94 99 ALA B O 1
ATOM 3392 N N . GLN B 1 100 ? -3.576 6.512 -7.039 1 98.81 100 GLN B N 1
ATOM 3393 C CA . GLN B 1 100 ? -2.768 7.34 -7.926 1 98.81 100 GLN B CA 1
ATOM 3394 C C . GLN B 1 100 ? -2.193 8.547 -7.184 1 98.81 100 GLN B C 1
ATOM 3396 O O . GLN B 1 100 ? -0.996 8.82 -7.27 1 98.81 100 GLN B O 1
ATOM 3401 N N . VAL B 1 101 ? -3.037 9.164 -6.453 1 98.81 101 VAL B N 1
ATOM 3402 C CA . VAL B 1 101 ? -2.639 10.406 -5.805 1 98.81 101 VAL B CA 1
ATOM 3403 C C . VAL B 1 101 ? -1.859 10.094 -4.527 1 98.81 101 VAL B C 1
ATOM 3405 O O . VAL B 1 101 ? -0.788 10.664 -4.293 1 98.81 101 VAL B O 1
ATOM 3408 N N . ASN B 1 102 ? -2.348 9.234 -3.695 1 98.88 102 ASN B N 1
ATOM 3409 C CA . ASN B 1 102 ? -1.772 9.016 -2.371 1 98.88 102 ASN B CA 1
ATOM 3410 C C . ASN B 1 102 ? -0.542 8.117 -2.436 1 98.88 102 ASN B C 1
ATOM 3412 O O . ASN B 1 102 ? 0.448 8.359 -1.742 1 98.88 102 ASN B O 1
ATOM 3416 N N . VAL B 1 103 ? -0.563 7.035 -3.238 1 98.94 103 VAL B N 1
ATOM 3417 C CA . VAL B 1 103 ? 0.537 6.078 -3.258 1 98.94 103 VAL B CA 1
ATOM 3418 C C . VAL B 1 103 ? 1.58 6.512 -4.285 1 98.94 103 VAL B C 1
ATOM 3420 O O . VAL B 1 103 ? 2.736 6.766 -3.938 1 98.94 103 VAL B O 1
ATOM 3423 N N . ILE B 1 104 ? 1.136 6.668 -5.582 1 98.94 104 ILE B N 1
ATOM 3424 C CA . ILE B 1 104 ? 2.064 7.062 -6.633 1 98.94 104 ILE B CA 1
ATOM 3425 C C . ILE B 1 104 ? 2.627 8.453 -6.332 1 98.94 104 ILE B C 1
ATOM 3427 O O . ILE B 1 104 ? 3.826 8.688 -6.496 1 98.94 104 ILE B O 1
ATOM 3431 N N . GLY B 1 105 ? 1.734 9.328 -5.938 1 98.94 105 GLY B N 1
ATOM 3432 C CA . GLY B 1 105 ? 2.184 10.672 -5.594 1 98.94 105 GLY B CA 1
ATOM 3433 C C . GLY B 1 105 ? 3.264 10.688 -4.527 1 98.94 105 GLY B C 1
ATOM 3434 O O . GLY B 1 105 ? 4.246 11.422 -4.641 1 98.94 105 GLY B O 1
ATOM 3435 N N . THR B 1 106 ? 3.102 9.891 -3.447 1 98.94 106 THR B N 1
ATOM 3436 C CA . THR B 1 106 ? 4.09 9.82 -2.377 1 98.94 106 THR B CA 1
ATOM 3437 C C . THR B 1 106 ? 5.402 9.234 -2.891 1 98.94 106 THR B C 1
ATOM 3439 O O . THR B 1 106 ? 6.48 9.727 -2.564 1 98.94 106 THR B O 1
ATOM 3442 N N . LEU B 1 107 ? 5.324 8.18 -3.688 1 98.94 107 LEU B N 1
ATOM 3443 C CA . LEU B 1 107 ? 6.523 7.598 -4.285 1 98.94 107 LEU B CA 1
ATOM 3444 C C . LEU B 1 107 ? 7.258 8.633 -5.133 1 98.94 107 LEU B C 1
ATOM 3446 O O . LEU B 1 107 ? 8.492 8.672 -5.129 1 98.94 107 LEU B O 1
ATOM 3450 N N . ASN B 1 108 ? 6.484 9.414 -5.887 1 98.94 108 ASN B N 1
ATOM 3451 C CA . ASN B 1 108 ? 7.09 10.453 -6.719 1 98.94 108 ASN B CA 1
ATOM 3452 C C . ASN B 1 108 ? 7.902 11.438 -5.883 1 98.94 108 ASN B C 1
ATOM 3454 O O . ASN B 1 108 ? 8.977 11.883 -6.301 1 98.94 108 ASN B O 1
ATOM 3458 N N . VAL B 1 109 ? 7.383 11.781 -4.727 1 98.94 109 VAL B N 1
ATOM 3459 C CA . VAL B 1 109 ? 8.078 12.695 -3.828 1 98.94 109 VAL B CA 1
ATOM 3460 C C . VAL B 1 109 ? 9.406 12.078 -3.385 1 98.94 109 VAL B C 1
ATOM 3462 O O . VAL B 1 109 ? 10.453 12.727 -3.445 1 98.94 109 VAL B O 1
ATOM 3465 N N . PHE B 1 110 ? 9.375 10.859 -2.926 1 98.88 110 PHE B N 1
ATOM 3466 C CA . PHE B 1 110 ? 10.586 10.18 -2.465 1 98.88 110 PHE B CA 1
ATOM 3467 C C . PHE B 1 110 ? 11.586 10.023 -3.602 1 98.88 110 PHE B C 1
ATOM 3469 O O . PHE B 1 110 ? 12.781 10.227 -3.414 1 98.88 110 PHE B O 1
ATOM 3476 N N . GLU B 1 111 ? 11.102 9.609 -4.789 1 98.69 111 GLU B N 1
ATOM 3477 C CA . GLU B 1 111 ? 11.977 9.438 -5.945 1 98.69 111 GLU B CA 1
ATOM 3478 C C . GLU B 1 111 ? 12.625 10.758 -6.348 1 98.69 111 GLU B C 1
ATOM 3480 O O . GLU B 1 111 ? 13.797 10.797 -6.719 1 98.69 111 GLU B O 1
ATOM 3485 N N . ALA B 1 112 ? 11.836 11.82 -6.332 1 98.62 112 ALA B N 1
ATOM 3486 C CA . ALA B 1 112 ? 12.359 13.141 -6.68 1 98.62 112 ALA B CA 1
ATOM 3487 C C . ALA B 1 112 ? 13.43 13.586 -5.688 1 98.62 112 ALA B C 1
ATOM 3489 O O . ALA B 1 112 ? 14.453 14.156 -6.082 1 98.62 112 ALA B O 1
ATOM 3490 N N . ALA B 1 113 ? 13.156 13.383 -4.395 1 98.25 113 ALA B N 1
ATOM 3491 C CA . ALA B 1 113 ? 14.133 13.703 -3.357 1 98.25 113 ALA B CA 1
ATOM 3492 C C . ALA B 1 113 ? 15.43 12.922 -3.564 1 98.25 113 ALA B C 1
ATOM 3494 O O . ALA B 1 113 ? 16.516 13.469 -3.412 1 98.25 113 ALA B O 1
ATOM 3495 N N . LYS B 1 114 ? 15.312 11.609 -3.836 1 98 114 LYS B N 1
ATOM 3496 C CA . LYS B 1 114 ? 16.469 10.766 -4.121 1 98 114 LYS B CA 1
ATOM 3497 C C . LYS B 1 114 ? 17.266 11.305 -5.305 1 98 114 LYS B C 1
ATOM 3499 O O . LYS B 1 114 ? 18.5 11.375 -5.25 1 98 114 LYS B O 1
ATOM 3504 N N . ALA B 1 115 ? 16.547 11.688 -6.363 1 97.69 115 ALA B N 1
ATOM 3505 C CA . ALA B 1 115 ? 17.188 12.242 -7.551 1 97.69 115 ALA B CA 1
ATOM 3506 C C . ALA B 1 115 ? 17.953 13.516 -7.211 1 97.69 115 ALA B C 1
ATOM 3508 O O . ALA B 1 115 ? 19.062 13.742 -7.723 1 97.69 115 ALA B O 1
ATOM 3509 N N . LEU B 1 116 ? 17.344 14.336 -6.406 1 97.81 116 LEU B N 1
ATOM 3510 C CA . LEU B 1 116 ? 17.984 15.578 -5.996 1 97.81 116 LEU B CA 1
ATOM 3511 C C . LEU B 1 116 ? 19.312 15.289 -5.301 1 97.81 116 LEU B C 1
ATOM 3513 O O . LEU B 1 116 ? 20.312 15.953 -5.578 1 97.81 116 LEU B O 1
ATOM 3517 N N . ARG B 1 117 ? 19.297 14.336 -4.387 1 96.56 117 ARG B N 1
ATOM 3518 C CA . ARG B 1 117 ? 20.516 13.953 -3.699 1 96.56 117 ARG B CA 1
ATOM 3519 C C . ARG B 1 117 ? 21.578 13.477 -4.691 1 96.56 117 ARG B C 1
ATOM 3521 O O . ARG B 1 117 ? 22.75 13.82 -4.562 1 96.56 117 ARG B O 1
ATOM 3528 N N . GLU B 1 118 ? 21.172 12.727 -5.629 1 96.25 118 GLU B N 1
ATOM 3529 C CA . GLU B 1 118 ? 22.094 12.18 -6.617 1 96.25 118 GLU B CA 1
ATOM 3530 C C . GLU B 1 118 ? 22.719 13.289 -7.457 1 96.25 118 GLU B C 1
ATOM 3532 O O . GLU B 1 118 ? 23.906 13.234 -7.77 1 96.25 118 GLU B O 1
ATOM 3537 N N . VAL B 1 119 ? 21.953 14.234 -7.793 1 95.5 119 VAL B N 1
ATOM 3538 C CA . VAL B 1 119 ? 22.406 15.312 -8.672 1 95.5 119 VAL B CA 1
ATOM 3539 C C . VAL B 1 119 ? 23.297 16.281 -7.883 1 95.5 119 VAL B C 1
ATOM 3541 O O . VAL B 1 119 ? 24.281 16.797 -8.406 1 95.5 119 VAL B O 1
ATOM 3544 N N . THR B 1 120 ? 22.953 16.5 -6.645 1 94 120 THR B N 1
ATOM 3545 C CA . THR B 1 120 ? 23.656 17.516 -5.863 1 94 120 THR B CA 1
ATOM 3546 C C . THR B 1 120 ? 24.828 16.906 -5.098 1 94 120 THR B C 1
ATOM 3548 O O . THR B 1 120 ? 25.734 17.625 -4.684 1 94 120 THR B O 1
ATOM 3551 N N . GLY B 1 121 ? 24.812 15.594 -4.867 1 91.88 121 GLY B N 1
ATOM 3552 C CA . GLY B 1 121 ? 25.844 14.914 -4.098 1 91.88 121 GLY B CA 1
ATOM 3553 C C . GLY B 1 121 ? 25.766 15.203 -2.611 1 91.88 121 GLY B C 1
ATOM 3554 O O . GLY B 1 121 ? 26.672 14.852 -1.857 1 91.88 121 GLY B O 1
ATOM 3555 N N . GLY B 1 122 ? 24.797 15.875 -2.172 1 89.12 122 GLY B N 1
ATOM 3556 C CA . GLY B 1 122 ? 24.672 16.266 -0.777 1 89.12 122 GLY B CA 1
ATOM 3557 C C . GLY B 1 122 ? 23.656 15.43 -0.019 1 89.12 122 GLY B C 1
ATOM 3558 O O . GLY B 1 122 ? 23.375 14.281 -0.386 1 89.12 122 GLY B O 1
ATOM 3559 N N . LYS B 1 123 ? 23.281 15.961 1.114 1 88.5 123 LYS B N 1
ATOM 3560 C CA . LYS B 1 123 ? 22.266 15.312 1.926 1 88.5 123 LYS B CA 1
ATOM 3561 C C . LYS B 1 123 ? 20.891 15.406 1.258 1 88.5 123 LYS B C 1
ATOM 3563 O O . LYS B 1 123 ? 20.562 16.422 0.652 1 88.5 123 LYS B O 1
ATOM 3568 N N . PRO B 1 124 ? 20.156 14.328 1.347 1 90.69 124 PRO B N 1
ATOM 3569 C CA . PRO B 1 124 ? 18.781 14.445 0.838 1 90.69 124 PRO B CA 1
ATOM 3570 C C . PRO B 1 124 ? 17.922 15.375 1.687 1 90.69 124 PRO B C 1
ATOM 3572 O O . PRO B 1 124 ? 18.172 15.531 2.885 1 90.69 124 PRO B O 1
ATOM 3575 N N . PRO B 1 125 ? 16.969 16.047 0.983 1 94.62 125 PRO B N 1
ATOM 3576 C CA . PRO B 1 125 ? 16.016 16.812 1.801 1 94.62 125 PRO B CA 1
ATOM 3577 C C . PRO B 1 125 ? 15.25 15.93 2.783 1 94.62 125 PRO B C 1
ATOM 3579 O O . PRO B 1 125 ? 14.898 14.789 2.459 1 94.62 125 PRO B O 1
ATOM 3582 N N . MET B 1 126 ? 15 16.453 3.969 1 95.88 126 MET B N 1
ATOM 3583 C CA . MET B 1 126 ? 14.117 15.781 4.91 1 95.88 126 MET B CA 1
ATOM 3584 C C . MET B 1 126 ? 12.688 15.75 4.387 1 95.88 126 MET B C 1
ATOM 3586 O O . MET B 1 126 ? 12.188 16.75 3.875 1 95.88 126 MET B O 1
ATOM 3590 N N . ILE B 1 127 ? 12.125 14.562 4.434 1 98.62 127 ILE B N 1
ATOM 3591 C CA . ILE B 1 127 ? 10.734 14.43 4.02 1 98.62 127 ILE B CA 1
ATOM 3592 C C . ILE B 1 127 ? 9.852 14.203 5.242 1 98.62 127 ILE B C 1
ATOM 3594 O O . ILE B 1 127 ? 10.055 13.258 6.004 1 98.62 127 ILE B O 1
ATOM 3598 N N . VAL B 1 128 ? 8.945 15.094 5.527 1 98.81 128 VAL B N 1
ATOM 3599 C CA . VAL B 1 128 ? 7.871 14.914 6.5 1 98.81 128 VAL B CA 1
ATOM 3600 C C . VAL B 1 128 ? 6.535 14.773 5.773 1 98.81 128 VAL B C 1
ATOM 3602 O O . VAL B 1 128 ? 6.137 15.664 5.016 1 98.81 128 VAL B O 1
ATOM 3605 N N . TYR B 1 129 ? 5.887 13.664 5.953 1 98.94 129 TYR B N 1
ATOM 3606 C CA . TYR B 1 129 ? 4.68 13.43 5.168 1 98.94 129 TYR B CA 1
ATOM 3607 C C . TYR B 1 129 ? 3.504 13.07 6.07 1 98.94 129 TYR B C 1
ATOM 3609 O O . TYR B 1 129 ? 3.695 12.594 7.191 1 98.94 129 TYR B O 1
ATOM 3617 N N . ALA B 1 130 ? 2.33 13.375 5.578 1 98.75 130 ALA B N 1
ATOM 3618 C CA . ALA B 1 130 ? 1.108 13.039 6.301 1 98.75 130 ALA B CA 1
ATOM 3619 C C . ALA B 1 130 ? 0.726 11.578 6.078 1 98.75 130 ALA B C 1
ATOM 3621 O O . ALA B 1 130 ? 0.301 11.195 4.984 1 98.75 130 ALA B O 1
ATOM 3622 N N . SER B 1 131 ? 0.975 10.805 7.035 1 98.62 131 SER B N 1
ATOM 3623 C CA . SER B 1 131 ? 0.181 9.586 7.145 1 98.62 131 SER B CA 1
ATOM 3624 C C . SER B 1 131 ? -1.215 9.883 7.684 1 98.62 131 SER B C 1
ATOM 3626 O O . SER B 1 131 ? -1.87 10.828 7.238 1 98.62 131 SER B O 1
ATOM 3628 N N . SER B 1 132 ? -1.728 9.07 8.453 1 97.69 132 SER B N 1
ATOM 3629 C CA . SER B 1 132 ? -3.076 9.312 8.961 1 97.69 132 SER B CA 1
ATOM 3630 C C . SER B 1 132 ? -3.432 8.352 10.086 1 97.69 132 SER B C 1
ATOM 3632 O O . SER B 1 132 ? -3.008 7.195 10.078 1 97.69 132 SER B O 1
ATOM 3634 N N . ALA B 1 133 ? -4.25 8.883 11 1 96.56 133 ALA B N 1
ATOM 3635 C CA . ALA B 1 133 ? -4.805 8.008 12.023 1 96.56 133 ALA B CA 1
ATOM 3636 C C . ALA B 1 133 ? -5.621 6.879 11.398 1 96.56 133 ALA B C 1
ATOM 3638 O O . ALA B 1 133 ? -5.918 5.879 12.055 1 96.56 133 ALA B O 1
ATOM 3639 N N . ALA B 1 134 ? -5.922 7.016 10.141 1 96.94 134 ALA B N 1
ATOM 3640 C CA . ALA B 1 134 ? -6.695 6 9.43 1 96.94 134 ALA B CA 1
ATOM 3641 C C . ALA B 1 134 ? -5.914 4.695 9.312 1 96.94 134 ALA B C 1
ATOM 3643 O O . ALA B 1 134 ? -6.484 3.652 8.984 1 96.94 134 ALA B O 1
ATOM 3644 N N . VAL B 1 135 ? -4.602 4.688 9.609 1 98 135 VAL B N 1
ATOM 3645 C CA . VAL B 1 135 ? -3.816 3.459 9.617 1 98 135 VAL B CA 1
ATOM 3646 C C . VAL B 1 135 ? -4.207 2.605 10.828 1 98 135 VAL B C 1
ATOM 3648 O O . VAL B 1 135 ? -4.004 1.39 10.828 1 98 135 VAL B O 1
ATOM 3651 N N . LEU B 1 136 ? -4.809 3.301 11.828 1 96.94 136 LEU B N 1
ATOM 3652 C CA . LEU B 1 136 ? -5.242 2.596 13.031 1 96.94 136 LEU B CA 1
ATOM 3653 C C . LEU B 1 136 ? -6.559 1.866 12.789 1 96.94 136 LEU B C 1
ATOM 3655 O O . LEU B 1 136 ? -7.328 2.244 11.898 1 96.94 136 LEU B O 1
ATOM 3659 N N . GLY B 1 137 ? -6.801 0.783 13.484 1 94.56 137 GLY B N 1
ATOM 3660 C CA . GLY B 1 137 ? -8.078 0.091 13.5 1 94.56 137 GLY B CA 1
ATOM 3661 C C . GLY B 1 137 ? -9 0.556 14.609 1 94.56 137 GLY B C 1
ATOM 3662 O O . GLY B 1 137 ? -8.711 1.537 15.297 1 94.56 137 GLY B O 1
ATOM 3663 N N . PRO B 1 138 ? -10.086 -0.083 14.672 1 94.56 138 PRO B N 1
ATOM 3664 C CA . PRO B 1 138 ? -11.008 0.231 15.773 1 94.56 138 PRO B CA 1
ATOM 3665 C C . PRO B 1 138 ? -10.43 -0.12 17.141 1 94.56 138 PRO B C 1
ATOM 3667 O O . PRO B 1 138 ? -9.492 -0.911 17.234 1 94.56 138 PRO B O 1
ATOM 3670 N N . PRO B 1 139 ? -10.977 0.501 18.172 1 93.88 139 PRO B N 1
ATOM 3671 C CA . PRO B 1 139 ? -10.477 0.22 19.516 1 93.88 139 PRO B CA 1
ATOM 3672 C C . PRO B 1 139 ? -10.43 -1.274 19.828 1 93.88 139 PRO B C 1
ATOM 3674 O O . PRO B 1 139 ? -9.516 -1.736 20.516 1 93.88 139 PRO B O 1
ATOM 3677 N N . SER B 1 140 ? -11.344 -2.061 19.312 1 93.44 140 SER B N 1
ATOM 3678 C CA . SER B 1 140 ? -11.453 -3.484 19.609 1 93.44 140 SER B CA 1
ATOM 3679 C C . SER B 1 140 ? -10.266 -4.258 19.031 1 93.44 140 SER B C 1
ATOM 3681 O O . SER B 1 140 ? -10.039 -5.41 19.406 1 93.44 140 SER B O 1
ATOM 3683 N N . ALA B 1 141 ? -9.492 -3.656 18.156 1 92.75 141 ALA B N 1
ATOM 3684 C CA . ALA B 1 141 ? -8.352 -4.324 17.531 1 92.75 141 ALA B CA 1
ATOM 3685 C C . ALA B 1 141 ? -7.133 -4.289 18.453 1 92.75 141 ALA B C 1
ATOM 3687 O O . ALA B 1 141 ? -6.125 -4.949 18.172 1 92.75 141 ALA B O 1
ATOM 3688 N N . TYR B 1 142 ? -7.211 -3.598 19.516 1 94.12 142 TYR B N 1
ATOM 3689 C CA . TYR B 1 142 ? -6.047 -3.387 20.375 1 94.12 142 TYR B CA 1
ATOM 3690 C C . TYR B 1 142 ? -6.312 -3.895 21.797 1 94.12 142 TYR B C 1
ATOM 3692 O O . TYR B 1 142 ? -7.402 -3.701 22.328 1 94.12 142 TYR B O 1
ATOM 3700 N N . THR B 1 143 ? -5.352 -4.582 22.344 1 90.75 143 THR B N 1
ATOM 3701 C CA . THR B 1 143 ? -5.504 -5.141 23.688 1 90.75 143 THR B CA 1
ATOM 3702 C C . THR B 1 143 ? -4.793 -4.273 24.719 1 90.75 143 THR B C 1
ATOM 3704 O O . THR B 1 143 ? -5.094 -4.34 25.906 1 90.75 143 THR B O 1
ATOM 3707 N N . GLU B 1 144 ? -3.828 -3.49 24.281 1 90.88 144 GLU B N 1
ATOM 3708 C CA . GLU B 1 144 ? -3.057 -2.623 25.172 1 90.88 144 GLU B CA 1
ATOM 3709 C C . GLU B 1 144 ? -3.016 -1.191 24.641 1 90.88 144 GLU B C 1
ATOM 3711 O O . GLU B 1 144 ? -2.887 -0.971 23.438 1 90.88 144 GLU B O 1
ATOM 3716 N N . THR B 1 145 ? -3.18 -0.229 25.609 1 92.56 145 THR B N 1
ATOM 3717 C CA . THR B 1 145 ? -3.133 1.196 25.297 1 92.56 145 THR B CA 1
ATOM 3718 C C . THR B 1 145 ? -2.209 1.927 26.266 1 92.56 145 THR B C 1
ATOM 3720 O O . THR B 1 145 ? -1.991 1.467 27.391 1 92.56 145 THR B O 1
ATOM 3723 N N . PRO B 1 146 ? -1.626 3.105 25.984 1 96.62 146 PRO B N 1
ATOM 3724 C CA . PRO B 1 146 ? -1.725 3.719 24.656 1 96.62 146 PRO B CA 1
ATOM 3725 C C . PRO B 1 146 ? -1.035 2.895 23.578 1 96.62 146 PRO B C 1
ATOM 3727 O O . PRO B 1 146 ? -0.004 2.268 23.828 1 96.62 146 PRO B O 1
ATOM 3730 N N . VAL B 1 147 ? -1.643 2.879 22.375 1 97.12 147 VAL B N 1
ATOM 3731 C CA . VAL B 1 147 ? -1.091 2.129 21.25 1 97.12 147 VAL B CA 1
ATOM 3732 C C . VAL B 1 147 ? 0.238 2.744 20.812 1 97.12 147 VAL B C 1
ATOM 3734 O O . VAL B 1 147 ? 0.304 3.936 20.5 1 97.12 147 VAL B O 1
ATOM 3737 N N . PRO B 1 148 ? 1.318 2.061 20.797 1 96.5 148 PRO B N 1
ATOM 3738 C CA . PRO B 1 148 ? 2.617 2.617 20.406 1 96.5 148 PRO B CA 1
ATOM 3739 C C . PRO B 1 148 ? 2.693 2.965 18.922 1 96.5 148 PRO B C 1
ATOM 3741 O O . PRO B 1 148 ? 1.874 2.49 18.125 1 96.5 148 PRO B O 1
ATOM 3744 N N . ASP B 1 149 ? 3.682 3.824 18.594 1 96.44 149 ASP B N 1
ATOM 3745 C CA . ASP B 1 149 ? 3.867 4.242 17.203 1 96.44 149 ASP B CA 1
ATOM 3746 C C . ASP B 1 149 ? 4.137 3.037 16.297 1 96.44 149 ASP B C 1
ATOM 3748 O O . ASP B 1 149 ? 3.639 2.979 15.172 1 96.44 149 ASP B O 1
ATOM 3752 N N . ASP B 1 150 ? 5.012 2.193 16.812 1 92.81 150 ASP B N 1
ATOM 3753 C CA . ASP B 1 150 ? 5.375 1.01 16.047 1 92.81 150 ASP B CA 1
ATOM 3754 C C . ASP B 1 150 ? 4.465 -0.169 16.391 1 92.81 150 ASP B C 1
ATOM 3756 O O . ASP B 1 150 ? 4.777 -0.961 17.281 1 92.81 150 ASP B O 1
ATOM 3760 N N . TYR B 1 151 ? 3.322 -0.223 15.836 1 92.62 151 TYR B N 1
ATOM 3761 C CA . TYR B 1 151 ? 2.326 -1.271 16.031 1 92.62 151 TYR B CA 1
ATOM 3762 C C . TYR B 1 151 ? 1.867 -1.839 14.688 1 92.62 151 TYR B C 1
ATOM 3764 O O . TYR B 1 151 ? 2.047 -1.206 13.648 1 92.62 151 TYR B O 1
ATOM 3772 N N . TYR B 1 152 ? 1.429 -3.105 14.75 1 88.44 152 TYR B N 1
ATOM 3773 C CA . TYR B 1 152 ? 0.82 -3.711 13.57 1 88.44 152 TYR B CA 1
ATOM 3774 C C . TYR B 1 152 ? -0.639 -3.291 13.43 1 88.44 152 TYR B C 1
ATOM 3776 O O . TYR B 1 152 ? -1.479 -3.664 14.25 1 88.44 152 TYR B O 1
ATOM 3784 N N . HIS B 1 153 ? -0.902 -2.502 12.375 1 93.81 153 HIS B N 1
ATOM 3785 C CA . HIS B 1 153 ? -2.242 -1.95 12.211 1 93.81 153 HIS B CA 1
ATOM 3786 C C . HIS B 1 153 ? -3.004 -2.676 11.102 1 93.81 153 HIS B C 1
ATOM 3788 O O . HIS B 1 153 ? -2.395 -3.238 10.188 1 93.81 153 HIS B O 1
ATOM 3794 N N . LYS B 1 154 ? -4.27 -2.777 11.258 1 94 154 LYS B N 1
ATOM 3795 C CA . LYS B 1 154 ? -5.215 -3.232 10.242 1 94 154 LYS B CA 1
ATOM 3796 C C . LYS B 1 154 ? -6.227 -2.141 9.906 1 94 154 LYS B C 1
ATOM 3798 O O . LYS B 1 154 ? -7.32 -2.105 10.477 1 94 154 LYS B O 1
ATOM 3803 N N . PRO B 1 155 ? -5.879 -1.319 8.906 1 97 155 PRO B N 1
ATOM 3804 C CA . PRO B 1 155 ? -6.738 -0.171 8.602 1 97 155 PRO B CA 1
ATOM 3805 C C . PRO B 1 155 ? -8.164 -0.578 8.242 1 97 155 PRO B C 1
ATOM 3807 O O . PRO B 1 155 ? -8.375 -1.588 7.566 1 97 155 PRO B O 1
ATOM 3810 N N . GLY B 1 156 ? -9.164 0.277 8.633 1 96.5 156 GLY B N 1
ATOM 3811 C CA . GLY B 1 156 ? -10.562 0.004 8.367 1 96.5 156 GLY B CA 1
ATOM 3812 C C . GLY B 1 156 ? -11.07 0.668 7.098 1 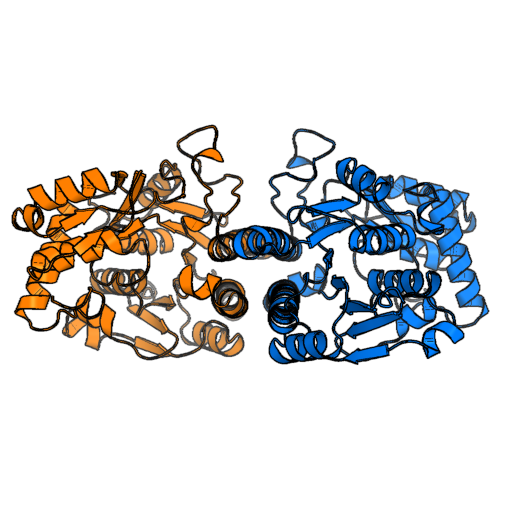96.5 156 GLY B C 1
ATOM 3813 O O . GLY B 1 156 ? -12.227 0.5 6.719 1 96.5 156 GLY B O 1
ATOM 3814 N N . THR B 1 157 ? -10.219 1.447 6.438 1 97.19 157 THR B N 1
ATOM 3815 C CA . THR B 1 157 ? -10.57 2.121 5.191 1 97.19 157 THR B CA 1
ATOM 3816 C C . THR B 1 157 ? -9.469 1.935 4.148 1 97.19 157 THR B C 1
ATOM 3818 O O . THR B 1 157 ? -8.312 1.709 4.496 1 97.19 157 THR B O 1
ATOM 3821 N N . ILE B 1 158 ? -9.859 1.994 2.846 1 98.5 158 ILE B N 1
ATOM 3822 C CA . ILE B 1 158 ? -8.891 1.838 1.771 1 98.5 158 ILE B CA 1
ATOM 3823 C C . ILE B 1 158 ? -7.887 2.99 1.811 1 98.5 158 ILE B C 1
ATOM 3825 O O . ILE B 1 158 ? -6.707 2.807 1.496 1 9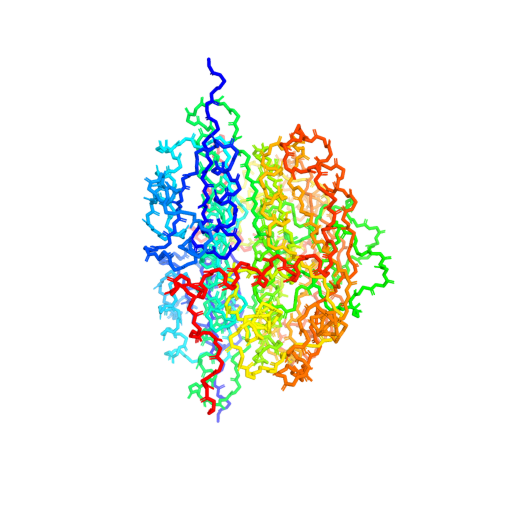8.5 158 ILE B O 1
ATOM 3829 N N . TYR B 1 159 ? -8.375 4.203 2.203 1 98.12 159 TYR B N 1
ATOM 3830 C CA . TYR B 1 159 ? -7.496 5.332 2.469 1 98.12 159 TYR B CA 1
ATOM 3831 C C . TYR B 1 159 ? -6.422 4.961 3.484 1 98.12 159 TYR B C 1
ATOM 3833 O O . TYR B 1 159 ? -5.238 5.23 3.271 1 98.12 159 TYR B O 1
ATOM 3841 N N . GLY B 1 160 ? -6.805 4.359 4.609 1 98.5 160 GLY B N 1
ATOM 3842 C CA . GLY B 1 160 ? -5.859 3.91 5.617 1 98.5 160 GLY B CA 1
ATOM 3843 C C . GLY B 1 160 ? -4.844 2.916 5.086 1 98.5 160 GLY B C 1
ATOM 3844 O O . GLY B 1 160 ? -3.676 2.945 5.477 1 98.5 160 GLY B O 1
ATOM 3845 N N . VAL B 1 161 ? -5.273 2.02 4.211 1 98.75 161 VAL B N 1
ATOM 3846 C CA . VAL B 1 161 ? -4.383 1.041 3.596 1 98.75 161 VAL B CA 1
ATOM 3847 C C . VAL B 1 161 ? -3.322 1.758 2.766 1 98.75 161 VAL B C 1
ATOM 3849 O O . VAL B 1 161 ? -2.145 1.393 2.803 1 98.75 161 VAL B O 1
ATOM 3852 N N . PHE B 1 162 ? -3.732 2.795 1.968 1 98.88 162 PHE B N 1
ATOM 3853 C CA . PHE B 1 162 ? -2.795 3.561 1.155 1 98.88 162 PHE B CA 1
ATOM 3854 C C . PHE B 1 162 ? -1.765 4.262 2.033 1 98.88 162 PHE B C 1
ATOM 3856 O O . PHE B 1 162 ? -0.574 4.273 1.714 1 98.88 162 PHE B O 1
ATOM 3863 N N . LYS B 1 163 ? -2.213 4.855 3.119 1 98.88 163 LYS B N 1
ATOM 3864 C CA . LYS B 1 163 ? -1.295 5.559 4.008 1 98.88 163 LYS B CA 1
ATOM 3865 C C . LYS B 1 163 ? -0.326 4.594 4.68 1 98.88 163 LYS B C 1
ATOM 3867 O O . LYS B 1 163 ? 0.847 4.914 4.875 1 98.88 163 LYS B O 1
ATOM 3872 N N . LEU B 1 164 ? -0.844 3.463 5.082 1 98.69 164 LEU B N 1
ATOM 3873 C CA . LEU B 1 164 ? 0.039 2.447 5.641 1 98.69 164 LEU B CA 1
ATOM 3874 C C . LEU B 1 164 ? 1.067 1.991 4.609 1 98.69 164 LEU B C 1
ATOM 3876 O O . LEU B 1 164 ? 2.221 1.727 4.953 1 98.69 164 LEU B O 1
ATOM 3880 N N . CYS B 1 165 ? 0.645 1.846 3.396 1 98.81 165 CYS B N 1
ATOM 3881 C CA . CYS B 1 165 ? 1.552 1.527 2.299 1 98.81 165 CYS B CA 1
ATOM 3882 C C . CYS B 1 165 ? 2.662 2.564 2.189 1 98.81 165 CYS B C 1
ATOM 3884 O O . CYS B 1 165 ? 3.83 2.215 2.014 1 98.81 165 CYS B O 1
ATOM 3886 N N . ASN B 1 166 ? 2.297 3.838 2.318 1 98.94 166 ASN B N 1
ATOM 3887 C CA . ASN B 1 166 ? 3.279 4.914 2.268 1 98.94 166 ASN B CA 1
ATOM 3888 C C . ASN B 1 166 ? 4.32 4.773 3.377 1 98.94 166 ASN B C 1
ATOM 3890 O O . ASN B 1 166 ? 5.508 5.02 3.154 1 98.94 166 ASN B O 1
ATOM 3894 N N . GLU B 1 167 ? 3.875 4.434 4.586 1 98.81 167 GLU B N 1
ATOM 3895 C CA . GLU B 1 167 ? 4.805 4.238 5.695 1 98.81 167 GLU B CA 1
ATOM 3896 C C . GLU B 1 167 ? 5.789 3.111 5.395 1 98.81 167 GLU B C 1
ATOM 3898 O O . GLU B 1 167 ? 6.98 3.223 5.699 1 98.81 167 GLU B O 1
ATOM 3903 N N . GLY B 1 168 ? 5.254 2.002 4.875 1 98.5 168 GLY B N 1
ATOM 3904 C CA . GLY B 1 168 ? 6.121 0.908 4.477 1 98.5 168 GLY B CA 1
ATOM 3905 C C . GLY B 1 168 ? 7.145 1.308 3.428 1 98.5 168 GLY B C 1
ATOM 3906 O O . GLY B 1 168 ? 8.312 0.93 3.518 1 98.5 168 GLY B O 1
ATOM 3907 N N . CYS B 1 169 ? 6.711 2.062 2.408 1 98.88 169 CYS B N 1
ATOM 3908 C CA . CYS B 1 169 ? 7.609 2.535 1.362 1 98.88 169 CYS B CA 1
ATOM 3909 C C . CYS B 1 169 ? 8.703 3.426 1.943 1 98.88 169 CYS B C 1
ATOM 3911 O O . CYS B 1 169 ? 9.875 3.299 1.578 1 98.88 169 CYS B O 1
ATOM 3913 N N . ALA B 1 170 ? 8.289 4.316 2.855 1 98.81 170 ALA B N 1
ATOM 3914 C CA . ALA B 1 170 ? 9.266 5.195 3.498 1 98.81 170 ALA B CA 1
ATOM 3915 C C . ALA B 1 170 ? 10.352 4.387 4.207 1 98.81 170 ALA B C 1
ATOM 3917 O O . ALA B 1 170 ? 11.539 4.695 4.094 1 98.81 170 ALA B O 1
ATOM 3918 N N . ARG B 1 171 ? 9.938 3.414 4.93 1 97.94 171 ARG B N 1
ATOM 3919 C CA . ARG B 1 171 ? 10.883 2.539 5.617 1 97.94 171 ARG B CA 1
ATOM 3920 C C . ARG B 1 171 ? 11.867 1.914 4.633 1 97.94 171 ARG B C 1
ATOM 3922 O O . ARG B 1 171 ? 13.062 1.83 4.91 1 97.94 171 ARG B O 1
ATOM 3929 N N . LEU B 1 172 ? 11.375 1.484 3.496 1 98.38 172 LEU B N 1
ATOM 3930 C CA . LEU B 1 172 ? 12.219 0.8 2.523 1 98.38 172 LEU B CA 1
ATOM 3931 C C . LEU B 1 172 ? 13.141 1.788 1.813 1 98.38 172 LEU B C 1
ATOM 3933 O O . LEU B 1 172 ? 14.266 1.439 1.438 1 98.38 172 LEU B O 1
ATOM 3937 N N . TYR B 1 173 ? 12.703 3.037 1.596 1 98.5 173 TYR B N 1
ATOM 3938 C CA . TYR B 1 173 ? 13.594 4.055 1.05 1 98.5 173 TYR B CA 1
ATOM 3939 C C . TYR B 1 173 ? 14.766 4.32 1.991 1 98.5 173 TYR B C 1
ATOM 3941 O O . TYR B 1 173 ? 15.875 4.609 1.545 1 98.5 173 TYR B O 1
ATOM 3949 N N . TRP B 1 174 ? 14.484 4.289 3.301 1 97.81 174 TRP B N 1
ATOM 3950 C CA . TRP B 1 174 ? 15.586 4.398 4.25 1 97.81 174 TRP B CA 1
ATOM 3951 C C . TRP B 1 174 ? 16.5 3.186 4.164 1 97.81 174 TRP B C 1
ATOM 3953 O O . TRP B 1 174 ? 17.734 3.328 4.043 1 97.81 174 TRP B O 1
ATOM 3963 N N . GLN B 1 175 ? 15.922 2.023 4.184 1 96.69 175 GLN B N 1
ATOM 3964 C CA . GLN B 1 175 ? 16.672 0.773 4.164 1 96.69 175 GLN B CA 1
ATOM 3965 C C . GLN B 1 175 ? 17.562 0.683 2.92 1 96.69 175 GLN B C 1
ATOM 3967 O O . GLN B 1 175 ? 18.734 0.321 3.012 1 96.69 175 GLN B O 1
ATOM 3972 N N . ASP B 1 176 ? 17.016 1.028 1.788 1 96.56 176 ASP B N 1
ATOM 3973 C CA . ASP B 1 176 ? 17.672 0.771 0.514 1 96.56 176 ASP B CA 1
ATOM 3974 C C . ASP B 1 176 ? 18.531 1.963 0.09 1 96.56 176 ASP B C 1
ATOM 3976 O O . ASP B 1 176 ? 19.516 1.802 -0.638 1 96.56 176 ASP B O 1
ATOM 3980 N N . HIS B 1 177 ? 18.156 3.205 0.532 1 96.38 177 HIS B N 1
ATOM 3981 C CA . HIS B 1 177 ? 18.797 4.395 -0.014 1 96.38 177 HIS B CA 1
ATOM 3982 C C . HIS B 1 177 ? 19.203 5.363 1.095 1 96.38 177 HIS B C 1
ATOM 3984 O O . HIS B 1 177 ? 19.719 6.445 0.821 1 96.38 177 HIS B O 1
ATOM 3990 N N . GLN B 1 178 ? 18.922 5.047 2.35 1 95.94 178 GLN B N 1
ATOM 3991 C CA . GLN B 1 178 ? 19.234 5.891 3.498 1 95.94 178 GLN B CA 1
ATOM 3992 C C . GLN B 1 178 ? 18.562 7.258 3.371 1 95.94 178 GLN B C 1
ATOM 3994 O O . GLN B 1 178 ? 19.203 8.289 3.596 1 95.94 178 GLN B O 1
ATOM 3999 N N . MET B 1 179 ? 17.375 7.293 2.85 1 96.5 179 MET B N 1
ATOM 4000 C CA . MET B 1 179 ? 16.547 8.5 2.785 1 96.5 179 MET B CA 1
ATOM 4001 C C . MET B 1 179 ? 15.734 8.672 4.062 1 96.5 179 MET B C 1
ATOM 4003 O O . MET B 1 179 ? 14.727 7.984 4.254 1 96.5 179 MET B O 1
ATOM 4007 N N . PRO B 1 180 ? 16.094 9.602 4.941 1 96.06 180 PRO B N 1
ATOM 4008 C CA . PRO B 1 180 ? 15.328 9.781 6.18 1 96.06 180 PRO B CA 1
ATOM 4009 C C . PRO B 1 180 ? 13.977 10.453 5.945 1 96.06 180 PRO B C 1
ATOM 4011 O O . PRO B 1 180 ? 13.844 11.289 5.055 1 96.06 180 PRO B O 1
ATOM 4014 N N . SER B 1 181 ? 13.008 10.102 6.719 1 98.5 181 SER B N 1
ATOM 4015 C CA . SER B 1 181 ? 11.68 10.711 6.652 1 98.5 181 SER B CA 1
ATOM 4016 C C . SER B 1 181 ? 10.93 10.547 7.969 1 98.5 181 SER B C 1
ATOM 4018 O O . SER B 1 181 ? 11.344 9.766 8.828 1 98.5 181 SER B O 1
ATOM 4020 N N . VAL B 1 182 ? 9.914 11.367 8.156 1 98.5 182 VAL B N 1
ATOM 4021 C CA . VAL B 1 182 ? 9.008 11.266 9.297 1 98.5 182 VAL B CA 1
ATOM 4022 C C . VAL B 1 182 ? 7.562 11.242 8.812 1 98.5 182 VAL B C 1
ATOM 4024 O O . VAL B 1 182 ? 7.129 12.141 8.094 1 98.5 182 VAL B O 1
ATOM 4027 N N . GLY B 1 183 ? 6.91 10.164 9.125 1 98.81 183 GLY B N 1
ATOM 4028 C CA . GLY B 1 183 ? 5.473 10.117 8.914 1 98.81 183 GLY B CA 1
ATOM 4029 C C . GLY B 1 183 ? 4.676 10.555 10.125 1 98.81 183 GLY B C 1
ATOM 4030 O O . GLY B 1 183 ? 5.031 10.219 11.258 1 98.81 183 GLY B O 1
ATOM 4031 N N . LEU B 1 184 ? 3.621 11.336 9.898 1 98.75 184 LEU B N 1
ATOM 4032 C CA . LEU B 1 184 ? 2.809 11.836 11 1 98.75 184 LEU B CA 1
ATOM 4033 C C . LEU B 1 184 ? 1.351 11.43 10.828 1 98.75 184 LEU B C 1
ATOM 4035 O O . LEU B 1 184 ? 0.783 11.555 9.742 1 98.75 184 LEU B O 1
ATOM 4039 N N . ARG B 1 185 ? 0.72 10.898 11.898 1 98.56 185 ARG B N 1
ATOM 4040 C CA . ARG B 1 185 ? -0.649 10.391 11.914 1 98.56 185 ARG B CA 1
ATOM 4041 C C . ARG B 1 185 ? -1.551 11.281 12.758 1 98.56 185 ARG B C 1
ATOM 4043 O O . ARG B 1 185 ? -1.936 10.906 13.867 1 98.56 185 ARG B O 1
ATOM 4050 N N . PRO B 1 186 ? -1.944 12.414 12.25 1 97.19 186 PRO B N 1
ATOM 4051 C CA . PRO B 1 186 ? -2.883 13.195 13.055 1 97.19 186 PRO B CA 1
ATOM 4052 C C . PRO B 1 186 ? -4.238 12.508 13.211 1 97.19 186 PRO B C 1
ATOM 4054 O O . PRO B 1 186 ? -4.742 11.906 12.266 1 97.19 186 PRO B O 1
ATOM 4057 N N . LEU B 1 187 ? -4.816 12.531 14.383 1 96.06 187 LEU B N 1
ATOM 4058 C CA . LEU B 1 187 ? -6.191 12.078 14.578 1 96.06 187 LEU B CA 1
ATOM 4059 C C . LEU B 1 187 ? -7.184 13.133 14.102 1 96.06 187 LEU B C 1
ATOM 4061 O O . LEU B 1 187 ? -7.023 13.703 13.023 1 96.06 187 LEU B O 1
ATOM 4065 N N . THR B 1 188 ? -8.203 13.453 14.758 1 95.12 188 THR B N 1
ATOM 4066 C CA . THR B 1 188 ? -9.227 14.398 14.328 1 95.12 188 THR B CA 1
ATOM 4067 C C . THR B 1 188 ? -8.695 15.828 14.359 1 95.12 188 THR B C 1
ATOM 4069 O O . THR B 1 188 ? -8.812 16.516 15.375 1 95.12 188 THR B O 1
ATOM 4072 N N . CYS B 1 189 ? -8.211 16.25 13.234 1 96.25 189 CYS B N 1
ATOM 4073 C CA . CYS B 1 189 ? -7.672 17.609 13.102 1 96.25 189 CYS B CA 1
ATOM 4074 C C . CYS B 1 189 ? -8.789 18.625 12.898 1 96.25 189 CYS B C 1
ATOM 4076 O O . CYS B 1 189 ? -9.672 18.406 12.062 1 96.25 189 CYS B O 1
ATOM 4078 N N . PHE B 1 190 ? -8.766 19.703 13.656 1 96.56 190 PHE B N 1
ATOM 4079 C CA . PHE B 1 190 ? -9.805 20.719 13.508 1 96.56 190 PHE B CA 1
ATOM 4080 C C . PHE B 1 190 ? -9.211 22.125 13.57 1 96.56 190 PHE B C 1
ATOM 4082 O O . PHE B 1 190 ? -8.109 22.312 14.102 1 96.56 190 PHE B O 1
ATOM 4089 N N . GLY B 1 191 ? -9.859 23.031 13.031 1 96.94 191 GLY B N 1
ATOM 4090 C CA . GLY B 1 191 ? -9.453 24.422 12.922 1 96.94 191 GLY B CA 1
ATOM 4091 C C . GLY B 1 191 ? -9.93 25.078 11.633 1 96.94 191 GLY B C 1
ATOM 4092 O O . GLY B 1 191 ? -10.555 24.438 10.797 1 96.94 191 GLY B O 1
ATOM 4093 N N . VAL B 1 192 ? -9.617 26.344 11.461 1 96.19 192 VAL B N 1
ATOM 4094 C CA . VAL B 1 192 ? -10.055 27.125 10.305 1 96.19 192 VAL B CA 1
ATOM 4095 C C . VAL B 1 192 ? -9.547 26.469 9.016 1 96.19 192 VAL B C 1
ATOM 4097 O O . VAL B 1 192 ? -8.359 26.172 8.898 1 96.19 192 VAL B O 1
ATOM 4100 N N . GLY B 1 193 ? -10.469 26.203 8.117 1 93.88 193 GLY B N 1
ATOM 4101 C CA . GLY B 1 193 ? -10.125 25.609 6.836 1 93.88 193 GLY B CA 1
ATOM 4102 C C . GLY B 1 193 ? -10.562 24.156 6.707 1 93.88 193 GLY B C 1
ATOM 4103 O O . GLY B 1 193 ? -10.602 23.609 5.605 1 93.88 193 GLY B O 1
ATOM 4104 N N . ARG B 1 194 ? -10.875 23.516 7.836 1 91.81 194 ARG B N 1
ATOM 4105 C CA . ARG B 1 194 ? -11.352 22.125 7.785 1 91.81 194 ARG B CA 1
ATOM 4106 C C . ARG B 1 194 ? -12.805 22.062 7.336 1 91.81 194 ARG B C 1
ATOM 4108 O O . ARG B 1 194 ? -13.711 22.406 8.094 1 91.81 194 ARG B O 1
ATOM 4115 N N . GLU B 1 195 ? -13.109 21.562 6.191 1 78.62 195 GLU B N 1
ATOM 4116 C CA . GLU B 1 195 ? -14.445 21.797 5.648 1 78.62 195 GLU B CA 1
ATOM 4117 C C . GLU B 1 195 ? -15.125 20.484 5.273 1 78.62 195 GLU B C 1
ATOM 4119 O O . GLU B 1 195 ? -16.359 20.406 5.191 1 78.62 195 GLU B O 1
ATOM 4124 N N . ILE B 1 196 ? -14.383 19.453 5.117 1 77.5 196 ILE B N 1
ATOM 4125 C CA . ILE B 1 196 ? -15.008 18.281 4.5 1 77.5 196 ILE B CA 1
ATOM 4126 C C . ILE B 1 196 ? -14.766 17.047 5.363 1 77.5 196 ILE B C 1
ATOM 4128 O O . ILE B 1 196 ? -13.719 16.922 5.992 1 77.5 196 ILE B O 1
ATOM 4132 N N . GLY B 1 197 ? -15.781 16.125 5.309 1 78.19 197 GLY B N 1
ATOM 4133 C CA . GLY B 1 197 ? -15.633 14.82 5.926 1 78.19 197 GLY B CA 1
ATOM 4134 C C . GLY B 1 197 ? -16.188 14.758 7.336 1 78.19 197 GLY B C 1
ATOM 4135 O O . GLY B 1 197 ? -16.516 15.789 7.93 1 78.19 197 GLY B O 1
ATOM 4136 N N . LEU B 1 198 ? -16.203 13.578 7.832 1 76.62 198 LEU B N 1
ATOM 4137 C CA . LEU B 1 198 ? -16.766 13.297 9.148 1 76.62 198 LEU B CA 1
ATOM 4138 C C . LEU B 1 198 ? -15.984 14.023 10.242 1 76.62 198 LEU B C 1
ATOM 4140 O O . LEU B 1 198 ? -16.578 14.609 11.148 1 76.62 198 LEU B O 1
ATOM 4144 N N . THR B 1 199 ? -14.727 14.094 10.109 1 83.25 199 THR B N 1
ATOM 4145 C CA . THR B 1 199 ? -13.875 14.648 11.156 1 83.25 199 THR B CA 1
ATOM 4146 C C . THR B 1 199 ? -13.812 16.172 11.055 1 83.25 199 THR B C 1
ATOM 4148 O O . THR B 1 199 ? -13.062 16.812 11.789 1 83.25 199 THR B O 1
ATOM 4151 N N . SER B 1 200 ? -14.648 16.719 10.18 1 90.38 200 SER B N 1
ATOM 4152 C CA . SER B 1 200 ? -14.734 18.172 10.102 1 90.38 200 SER B CA 1
ATOM 4153 C C . SER B 1 200 ? -15.766 18.719 11.078 1 90.38 200 SER B C 1
ATOM 4155 O O . SER B 1 200 ? -15.875 19.938 11.266 1 90.38 200 SER B O 1
ATOM 4157 N N . ALA B 1 201 ? -16.469 17.859 11.742 1 92.5 201 ALA B N 1
ATOM 4158 C CA . ALA B 1 201 ? -17.625 18.219 12.57 1 92.5 201 ALA B CA 1
ATOM 4159 C C . ALA B 1 201 ? -17.219 19.203 13.672 1 92.5 201 ALA B C 1
ATOM 4161 O O . ALA B 1 201 ? -17.922 20.188 13.922 1 92.5 201 ALA B O 1
ATOM 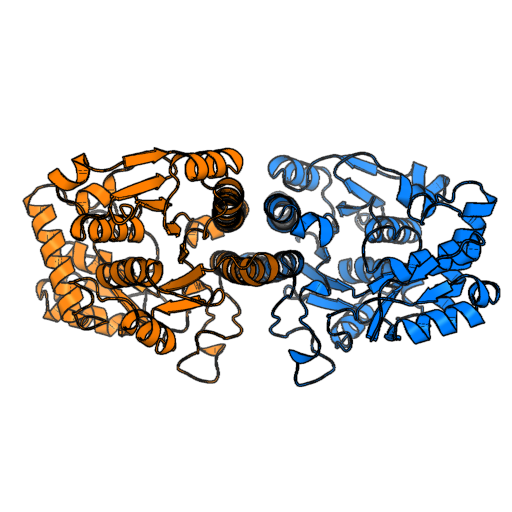4162 N N . PRO B 1 202 ? -16.078 18.984 14.289 1 94.88 202 PRO B N 1
ATOM 4163 C CA . PRO B 1 202 ? -15.688 19.953 15.328 1 94.88 202 PRO B CA 1
ATOM 4164 C C . PRO B 1 202 ? -15.516 21.375 14.781 1 94.88 202 PRO B C 1
ATOM 4166 O O . PRO B 1 202 ? -15.984 22.328 15.391 1 94.88 202 PRO B O 1
ATOM 4169 N N . THR B 1 203 ? -14.867 21.469 13.688 1 96.25 203 THR B N 1
ATOM 4170 C CA . THR B 1 203 ? -14.648 22.766 13.062 1 96.25 203 THR B CA 1
ATOM 4171 C C . THR B 1 203 ? -15.969 23.406 12.648 1 96.25 203 THR B C 1
ATOM 4173 O O . THR B 1 203 ? -16.188 24.594 12.875 1 96.25 203 THR B O 1
ATOM 4176 N N . LYS B 1 204 ? -16.812 22.594 12.062 1 95.25 204 LYS B N 1
ATOM 4177 C CA . LYS B 1 204 ? -18.094 23.078 11.578 1 95.25 204 LYS B CA 1
ATOM 4178 C C . LYS B 1 204 ? -18.984 23.516 12.734 1 95.25 204 LYS B C 1
ATOM 4180 O O . LYS B 1 204 ? -19.766 24.469 12.602 1 95.25 204 LYS B O 1
ATOM 4185 N N . ALA B 1 205 ? -18.938 22.828 13.805 1 96.06 205 ALA B N 1
ATOM 4186 C CA . ALA B 1 205 ? -19.719 23.203 14.977 1 96.06 205 ALA B CA 1
ATOM 4187 C C . ALA B 1 205 ? -19.312 24.578 15.484 1 96.06 205 ALA B C 1
ATOM 4189 O O . ALA B 1 205 ? -20.188 25.391 15.828 1 96.06 205 ALA B O 1
ATOM 4190 N N . ILE B 1 206 ? -18.031 24.859 15.562 1 97 206 ILE B N 1
ATOM 4191 C CA . ILE B 1 206 ? -17.547 26.156 16 1 97 206 ILE B CA 1
ATOM 4192 C C . ILE B 1 206 ? -17.984 27.234 15.008 1 97 206 ILE B C 1
ATOM 4194 O O . ILE B 1 206 ? -18.484 28.281 15.406 1 97 206 ILE B O 1
ATOM 4198 N N . LYS B 1 207 ? -17.797 26.938 13.742 1 96.5 207 LYS B N 1
ATOM 4199 C CA . LYS B 1 207 ? -18.156 27.875 12.68 1 96.5 207 LYS B CA 1
ATOM 4200 C C . LYS B 1 207 ? -19.641 28.219 12.734 1 96.5 207 LYS B C 1
ATOM 4202 O O . LYS B 1 207 ? -20.031 29.375 12.641 1 96.5 207 LYS B O 1
ATOM 4207 N N . ALA B 1 208 ? -20.438 27.188 12.859 1 95.69 208 ALA B N 1
ATOM 4208 C CA . ALA B 1 208 ? -21.891 27.359 12.93 1 95.69 208 ALA B CA 1
ATOM 4209 C C . ALA B 1 208 ? -22.266 28.25 14.117 1 95.69 208 ALA B C 1
ATOM 4211 O O . ALA B 1 208 ? -23.141 29.109 14 1 95.69 208 ALA B O 1
ATOM 4212 N N . THR B 1 209 ? -21.672 28 15.219 1 96.62 209 THR B N 1
ATOM 4213 C CA . THR B 1 209 ? -21.938 28.781 16.422 1 96.62 209 THR B CA 1
ATOM 4214 C C . THR B 1 209 ? -21.625 30.266 16.172 1 96.62 209 THR B C 1
ATOM 4216 O O . THR B 1 209 ? -22.438 31.125 16.5 1 96.62 209 THR B O 1
ATOM 4219 N N . VAL B 1 210 ? -20.469 30.516 15.586 1 96.06 210 VAL B N 1
ATOM 4220 C CA . VAL B 1 210 ? -20.031 31.875 15.32 1 96.06 210 VAL B CA 1
ATOM 4221 C C . VAL B 1 210 ? -21 32.562 14.359 1 96.06 210 VAL B C 1
ATOM 4223 O O . VAL B 1 210 ? -21.266 33.75 14.484 1 96.06 210 VAL B O 1
ATOM 4226 N N . LEU B 1 211 ? -21.562 31.812 13.477 1 94.69 211 LEU B N 1
ATOM 4227 C CA . LEU B 1 211 ? -22.438 32.344 12.445 1 94.69 211 LEU B CA 1
ATOM 4228 C C . LEU B 1 211 ? -23.891 32.344 12.906 1 94.69 211 LEU B C 1
ATOM 4230 O O . LEU B 1 211 ? -24.781 32.781 12.172 1 94.69 211 LEU B O 1
ATOM 4234 N N . GLY B 1 212 ? -24.156 31.797 14.086 1 94.5 212 GLY B N 1
ATOM 4235 C CA . GLY B 1 212 ? -25.516 31.719 14.602 1 94.5 212 GLY B CA 1
ATOM 4236 C C . GLY B 1 212 ? -26.391 30.734 13.852 1 94.5 212 GLY B C 1
ATOM 4237 O O . GLY B 1 212 ? -27.578 30.984 13.641 1 94.5 212 GLY B O 1
ATOM 4238 N N . ARG B 1 213 ? -25.797 29.688 13.375 1 94.94 213 ARG B N 1
ATOM 4239 C CA . ARG B 1 213 ? -26.516 28.672 12.609 1 94.94 213 ARG B CA 1
ATOM 4240 C C . ARG B 1 213 ? -26.609 27.359 13.383 1 94.94 213 ARG B C 1
ATOM 4242 O O . ARG B 1 213 ? -25.703 27.016 14.148 1 94.94 213 ARG B O 1
ATOM 4249 N N . LYS B 1 214 ? -27.672 26.594 13.07 1 95.12 214 LYS B N 1
ATOM 4250 C CA . LYS B 1 214 ? -27.828 25.266 13.664 1 95.12 214 LYS B CA 1
ATOM 4251 C C . LYS B 1 214 ? -26.906 24.25 12.977 1 95.12 214 LYS B C 1
ATOM 4253 O O . LYS B 1 214 ? -26.719 24.312 11.758 1 95.12 214 LYS B O 1
ATOM 4258 N N . TYR B 1 215 ? -26.359 23.406 13.758 1 94.81 215 TYR B N 1
ATOM 4259 C CA . TYR B 1 215 ? -25.516 22.344 13.227 1 94.81 215 TYR B CA 1
ATOM 4260 C C . TYR B 1 215 ? -25.562 21.109 14.125 1 94.81 215 TYR B C 1
ATOM 4262 O O . TYR B 1 215 ? -25.578 21.219 15.352 1 94.81 215 TYR B O 1
ATOM 4270 N N . THR B 1 216 ? -25.703 19.953 13.555 1 94.56 216 THR B N 1
ATOM 4271 C CA . THR B 1 216 ? -25.641 18.688 14.273 1 94.56 216 THR B CA 1
ATOM 4272 C C . THR B 1 216 ? -24.297 18 14.047 1 94.56 216 THR B C 1
ATOM 4274 O O . THR B 1 216 ? -23.953 17.656 12.914 1 94.56 216 THR B O 1
ATOM 4277 N N . VAL B 1 217 ? -23.531 17.859 15.109 1 94 217 VAL B N 1
ATOM 4278 C CA . VAL B 1 217 ? -22.281 17.109 15.039 1 94 217 VAL B CA 1
ATOM 4279 C C . VAL B 1 217 ? -22.562 15.656 14.68 1 94 217 VAL B C 1
ATOM 4281 O O . VAL B 1 217 ? -23.312 14.977 15.391 1 94 217 VAL B O 1
ATOM 4284 N N . THR B 1 218 ? -21.859 15.203 13.648 1 90.5 218 THR B N 1
ATOM 4285 C CA . THR B 1 218 ? -22.25 13.922 13.062 1 90.5 218 THR B CA 1
ATOM 4286 C C . THR B 1 218 ? -21.281 12.82 13.492 1 90.5 218 THR B C 1
ATOM 4288 O O . THR B 1 218 ? -21.234 11.758 12.875 1 90.5 218 THR B O 1
ATOM 4291 N N . CYS B 1 219 ? -20.484 13.055 14.336 1 89.38 219 CYS B N 1
ATOM 4292 C CA . CYS B 1 219 ? -19.609 12.031 14.875 1 89.38 219 CYS B CA 1
ATOM 4293 C C . CYS B 1 219 ? -19.688 11.992 16.391 1 89.38 219 CYS B C 1
ATOM 4295 O O . CYS B 1 219 ? -19.812 13.031 17.047 1 89.38 219 CYS B O 1
ATOM 4297 N N . SER B 1 220 ? -19.656 10.812 16.938 1 92.81 220 SER B N 1
ATOM 4298 C CA . SER B 1 220 ? -19.734 10.625 18.391 1 92.81 220 SER B CA 1
ATOM 4299 C C . SER B 1 220 ? -18.578 9.758 18.891 1 92.81 220 SER B C 1
ATOM 4301 O O . SER B 1 220 ? -17.719 9.352 18.109 1 92.81 220 SER B O 1
ATOM 4303 N N . GLY B 1 221 ? -18.5 9.703 20.203 1 94.38 221 GLY B N 1
ATOM 4304 C CA . GLY B 1 221 ? -17.531 8.812 20.812 1 94.38 221 GLY B CA 1
ATOM 4305 C C . GLY B 1 221 ? -16.172 9.461 21.016 1 94.38 221 GLY B C 1
ATOM 4306 O O . GLY B 1 221 ? -16.047 10.688 20.953 1 94.38 221 GLY B O 1
ATOM 4307 N N . THR B 1 222 ? -15.203 8.625 21.344 1 96.19 222 THR B N 1
ATOM 4308 C CA . THR B 1 222 ? -13.883 9.094 21.75 1 96.19 222 THR B CA 1
ATOM 4309 C C . THR B 1 222 ? -12.984 9.281 20.516 1 96.19 222 THR B C 1
ATOM 4311 O O . THR B 1 222 ? -12.984 8.445 19.609 1 96.19 222 THR B O 1
ATOM 4314 N N . THR B 1 223 ? -12.258 10.336 20.453 1 96.12 223 THR B N 1
ATOM 4315 C CA . THR B 1 223 ? -11.242 10.602 19.438 1 96.12 223 THR B CA 1
ATOM 4316 C C . THR B 1 223 ? -10.125 11.477 20 1 96.12 223 THR B C 1
ATOM 4318 O O . THR B 1 223 ? -10.188 11.891 21.172 1 96.12 223 THR B O 1
ATOM 4321 N N . GLY B 1 224 ? -9.039 11.602 19.312 1 96.44 224 GLY B N 1
ATOM 4322 C CA . GLY B 1 224 ? -8 12.57 19.609 1 96.44 224 GLY B CA 1
ATOM 4323 C C . GLY B 1 224 ? -8.156 13.867 18.844 1 96.44 224 GLY B C 1
ATOM 4324 O O . GLY B 1 224 ? -7.926 13.898 17.625 1 96.44 224 GLY B O 1
ATOM 4325 N N . PHE B 1 225 ? -8.531 14.953 19.547 1 96.69 225 PHE B N 1
ATOM 4326 C CA . PHE B 1 225 ? -8.688 16.25 18.891 1 96.69 225 PHE B CA 1
ATOM 4327 C C . PHE B 1 225 ? -7.332 16.922 18.688 1 96.69 225 PHE B C 1
ATOM 4329 O O . PHE B 1 225 ? -6.648 17.25 19.656 1 96.69 225 PHE B O 1
ATOM 4336 N N . SER B 1 226 ? -6.965 17.094 17.438 1 96 226 SER B N 1
ATOM 4337 C CA . SER B 1 226 ? -5.695 17.719 17.078 1 96 226 SER B CA 1
ATOM 4338 C C . SER B 1 226 ? -5.91 19.109 16.469 1 96 226 SER B C 1
ATOM 4340 O O . SER B 1 226 ? -6.371 19.234 15.336 1 96 226 SER B O 1
ATOM 4342 N N . TYR B 1 227 ? -5.555 20.094 17.297 1 96.25 227 TYR B N 1
ATOM 4343 C CA . TYR B 1 227 ? -5.688 21.453 16.828 1 96.25 227 TYR B CA 1
ATOM 4344 C C . TYR B 1 227 ? -4.711 21.734 15.688 1 96.25 227 TYR B C 1
ATOM 4346 O O . TYR B 1 227 ? -3.516 21.469 15.805 1 96.25 227 TYR B O 1
ATOM 4354 N N . VAL B 1 228 ? -5.176 22.312 14.562 1 97.12 228 VAL B N 1
ATOM 4355 C CA . VAL B 1 228 ? -4.438 22.391 13.305 1 97.12 228 VAL B CA 1
ATOM 4356 C C . VAL B 1 228 ? -3.156 23.188 13.5 1 97.12 228 VAL B C 1
ATOM 4358 O O . VAL B 1 228 ? -2.133 22.906 12.883 1 97.12 228 VAL B O 1
ATOM 4361 N N . GLU B 1 229 ? -3.158 24.234 14.297 1 94.94 229 GLU B N 1
ATOM 4362 C CA . GLU B 1 229 ? -1.939 25.016 14.531 1 94.94 229 GLU B CA 1
ATOM 4363 C C . GLU B 1 229 ? -0.862 24.156 15.188 1 94.94 229 GLU B C 1
ATOM 4365 O O . GLU B 1 229 ? 0.32 24.266 14.852 1 94.94 229 GLU B O 1
ATOM 4370 N N . ASP B 1 230 ? -1.293 23.344 16.172 1 93.69 230 ASP B N 1
ATOM 4371 C CA . ASP B 1 230 ? -0.362 22.391 16.797 1 93.69 230 ASP B CA 1
ATOM 4372 C C . ASP B 1 230 ? 0.191 21.422 15.75 1 93.69 230 ASP B C 1
ATOM 4374 O O . ASP B 1 230 ? 1.392 21.141 15.734 1 93.69 230 ASP B O 1
ATOM 4378 N N . VAL B 1 231 ? -0.665 20.891 14.906 1 96.06 231 VAL B N 1
ATOM 4379 C CA . VAL B 1 231 ? -0.274 19.922 13.883 1 96.06 231 VAL B CA 1
ATOM 4380 C C . VAL B 1 231 ? 0.739 20.562 12.938 1 96.06 231 VAL B C 1
ATOM 4382 O O . VAL B 1 231 ? 1.75 19.938 12.594 1 96.06 231 VAL B O 1
ATOM 4385 N N . ALA B 1 232 ? 0.46 21.797 12.539 1 96.19 232 ALA B N 1
ATOM 4386 C CA . ALA B 1 232 ? 1.369 22.516 11.648 1 96.19 232 ALA B CA 1
ATOM 4387 C C . ALA B 1 232 ? 2.744 22.672 12.289 1 96.19 232 ALA B C 1
ATOM 4389 O O . ALA B 1 232 ? 3.77 22.469 11.633 1 96.19 232 ALA B O 1
ATOM 4390 N N . ARG B 1 233 ? 2.75 23.062 13.562 1 93.25 233 ARG B N 1
ATOM 4391 C CA . ARG B 1 233 ? 4.004 23.234 14.289 1 93.25 233 ARG B CA 1
ATOM 4392 C C . ARG B 1 233 ? 4.785 21.922 14.336 1 93.25 233 ARG B C 1
ATOM 4394 O O . ARG B 1 233 ? 6.016 21.922 14.25 1 93.25 233 ARG B O 1
ATOM 4401 N N . ILE B 1 234 ? 4.086 20.844 14.531 1 94.81 234 ILE B N 1
ATOM 4402 C CA . ILE B 1 234 ? 4.711 19.531 14.602 1 94.81 234 ILE B CA 1
ATOM 4403 C C . ILE B 1 234 ? 5.352 19.188 13.258 1 94.81 234 ILE B C 1
ATOM 4405 O O . ILE B 1 234 ? 6.496 18.734 13.203 1 94.81 234 ILE B O 1
ATOM 4409 N N . PHE B 1 235 ? 4.652 19.406 12.102 1 96.31 235 PHE B N 1
ATOM 4410 C CA . PHE B 1 235 ? 5.203 19.156 10.781 1 96.31 235 PHE B CA 1
ATOM 4411 C C . PHE B 1 235 ? 6.48 19.953 10.562 1 96.31 235 PHE B C 1
ATOM 4413 O O . PHE B 1 235 ? 7.496 19.406 10.125 1 96.31 235 PHE B O 1
ATOM 4420 N N . VAL B 1 236 ? 6.441 21.219 10.891 1 95.19 236 VAL B N 1
ATOM 4421 C CA . VAL B 1 236 ? 7.578 22.109 10.68 1 95.19 236 VAL B CA 1
ATOM 4422 C C . VAL B 1 236 ? 8.719 21.719 11.609 1 95.19 236 VAL B C 1
ATOM 4424 O O . VAL B 1 236 ? 9.891 21.734 11.211 1 95.19 236 VAL B O 1
ATOM 4427 N N . GLY B 1 237 ? 8.375 21.391 12.875 1 92.44 237 GLY B N 1
ATOM 4428 C CA . GLY B 1 237 ? 9.391 20.922 13.805 1 92.44 237 GLY B CA 1
ATOM 4429 C C . GLY B 1 237 ? 10.094 19.656 13.336 1 92.44 237 GLY B C 1
ATOM 4430 O O . GLY B 1 237 ? 11.32 19.562 13.43 1 92.44 237 GLY B O 1
ATOM 4431 N N . CYS B 1 238 ? 9.367 18.719 12.82 1 94.62 238 CYS B N 1
ATOM 4432 C CA . CYS B 1 238 ? 9.914 17.438 12.414 1 94.62 238 CYS B CA 1
ATOM 4433 C C . CYS B 1 238 ? 10.828 17.594 11.203 1 94.62 238 CYS B C 1
ATOM 4435 O O . CYS B 1 238 ? 11.766 16.812 11.031 1 94.62 238 CYS B O 1
ATOM 4437 N N . MET B 1 239 ? 10.586 18.578 10.344 1 93.62 239 MET B N 1
ATOM 4438 C CA . MET B 1 239 ? 11.445 18.75 9.172 1 93.62 239 MET B CA 1
ATOM 4439 C C . MET B 1 239 ? 12.859 19.141 9.578 1 93.62 239 MET B C 1
ATOM 4441 O O . MET B 1 239 ? 13.805 18.984 8.805 1 93.62 239 MET B O 1
ATOM 4445 N N . ARG B 1 240 ? 13 19.656 10.812 1 91.38 240 ARG B N 1
ATOM 4446 C CA . ARG B 1 240 ? 14.281 20.141 11.305 1 91.38 240 ARG B CA 1
ATOM 4447 C C . ARG B 1 240 ? 14.961 19.094 12.172 1 91.38 240 ARG B C 1
ATOM 4449 O O . ARG B 1 240 ? 16.078 19.297 12.648 1 91.38 240 ARG B O 1
ATOM 4456 N N . ALA B 1 241 ? 14.258 18.016 12.438 1 89.75 241 ALA B N 1
ATOM 4457 C CA . ALA B 1 241 ? 14.781 16.969 13.305 1 89.75 241 ALA B CA 1
ATOM 4458 C C . ALA B 1 241 ? 15.797 16.109 12.555 1 89.75 241 ALA B C 1
ATOM 4460 O O . ALA B 1 241 ? 15.758 16 11.328 1 89.75 241 ALA B O 1
ATOM 4461 N N . SER B 1 242 ? 16.75 15.625 13.297 1 88.75 242 SER B N 1
ATOM 4462 C CA . SER B 1 242 ? 17.625 14.586 12.773 1 88.75 242 SER B CA 1
ATOM 4463 C C . SER B 1 242 ? 17.109 13.195 13.133 1 88.75 242 SER B C 1
ATOM 4465 O O . SER B 1 242 ? 17.016 12.844 14.312 1 88.75 242 SER B O 1
ATOM 4467 N N . VAL B 1 243 ? 16.719 12.516 12.133 1 93 243 VAL B N 1
ATOM 4468 C CA . VAL B 1 243 ? 16.188 11.18 12.406 1 93 243 VAL B CA 1
ATOM 4469 C C . VAL B 1 243 ? 17.031 10.141 11.656 1 93 243 VAL B C 1
ATOM 4471 O O . VAL B 1 243 ? 17.531 10.406 10.562 1 93 243 VAL B O 1
ATOM 4474 N N . GLU B 1 244 ? 17.312 9.047 12.344 1 90.81 244 GLU B N 1
ATOM 4475 C CA . GLU B 1 244 ? 17.859 7.848 11.719 1 90.81 244 GLU B CA 1
ATOM 4476 C C . GLU B 1 244 ? 16.75 6.84 11.406 1 90.81 244 GLU B C 1
ATOM 4478 O O . GLU B 1 244 ? 16.172 6.246 12.312 1 90.81 244 GLU B O 1
ATOM 4483 N N . GLY B 1 245 ? 16.344 6.73 10.156 1 96.12 245 GLY B N 1
ATOM 4484 C CA . GLY B 1 245 ? 15.266 5.832 9.766 1 96.12 245 GLY B CA 1
ATOM 4485 C C . GLY B 1 245 ? 14.086 6.555 9.141 1 96.12 245 GLY B C 1
ATOM 4486 O O . GLY B 1 245 ? 14.25 7.594 8.5 1 96.12 245 GLY B O 1
ATOM 4487 N N . ALA B 1 246 ? 12.992 5.996 9.188 1 97.94 246 ALA B N 1
ATOM 4488 C CA . ALA B 1 246 ? 11.727 6.531 8.68 1 97.94 246 ALA B CA 1
ATOM 4489 C C . ALA B 1 246 ? 10.586 6.27 9.664 1 97.94 246 ALA B C 1
ATOM 4491 O O . ALA B 1 246 ? 9.609 5.605 9.32 1 97.94 246 ALA B O 1
ATOM 4492 N N . PRO B 1 247 ? 10.711 6.883 10.875 1 98.06 247 PRO B N 1
ATOM 4493 C CA . PRO B 1 247 ? 9.656 6.625 11.852 1 98.06 247 PRO B CA 1
ATOM 4494 C C . PRO B 1 247 ? 8.32 7.254 11.461 1 98.06 247 PRO B C 1
ATOM 4496 O O . PRO B 1 247 ? 8.297 8.258 10.75 1 98.06 247 PRO B O 1
ATOM 4499 N N . ALA B 1 248 ? 7.266 6.625 11.844 1 98.19 248 ALA B N 1
ATOM 4500 C CA . ALA B 1 248 ? 5.926 7.199 11.82 1 98.19 248 ALA B CA 1
ATOM 4501 C C . ALA B 1 248 ? 5.398 7.43 13.234 1 98.19 248 ALA B C 1
ATOM 4503 O O . ALA B 1 248 ? 5.504 6.547 14.094 1 98.19 248 ALA B O 1
ATOM 4504 N N . PHE B 1 249 ? 4.875 8.633 13.508 1 98 249 PHE B N 1
ATOM 4505 C CA . PHE B 1 249 ? 4.445 8.984 14.852 1 98 249 PHE B CA 1
ATOM 4506 C C . PHE B 1 249 ? 2.959 9.312 14.875 1 98 249 PHE B C 1
ATOM 4508 O O . PHE B 1 249 ? 2.439 9.945 13.953 1 98 249 PHE B O 1
ATOM 4515 N N . ASN B 1 250 ? 2.33 8.898 15.945 1 97.75 250 ASN B N 1
ATOM 4516 C CA . ASN B 1 250 ? 0.974 9.352 16.234 1 97.75 250 ASN B CA 1
ATOM 4517 C C . ASN B 1 250 ? 0.962 10.789 16.75 1 97.75 250 ASN B C 1
ATOM 4519 O O . ASN B 1 250 ? 1.816 11.172 17.547 1 97.75 250 ASN B O 1
ATOM 4523 N N . ILE B 1 251 ? 0.108 11.586 16.188 1 96.94 251 ILE B N 1
ATOM 4524 C CA . ILE B 1 251 ? -0.292 12.828 16.828 1 96.94 251 ILE B CA 1
ATOM 4525 C C . ILE B 1 251 ? -1.599 12.617 17.594 1 96.94 251 ILE B C 1
ATOM 4527 O O . ILE B 1 251 ? -2.684 12.703 17.016 1 96.94 251 ILE B O 1
ATOM 4531 N N . ARG B 1 252 ? -1.46 12.391 18.859 1 95 252 ARG B N 1
ATOM 4532 C CA . ARG B 1 252 ? -2.551 11.953 19.719 1 95 252 ARG B CA 1
ATOM 4533 C C . ARG B 1 252 ? -3.562 13.078 19.938 1 95 252 ARG B C 1
ATOM 4535 O O . ARG B 1 252 ? -4.773 12.844 19.922 1 95 252 ARG B O 1
ATOM 4542 N N . GLY B 1 253 ? -3.074 14.344 20.031 1 94.88 253 GLY B N 1
ATOM 4543 C CA . GLY B 1 253 ? -3.936 15.461 20.391 1 94.88 253 GLY B CA 1
ATOM 4544 C C . GLY B 1 253 ? -4.547 15.312 21.781 1 94.88 253 GLY B C 1
ATOM 4545 O O . GLY B 1 253 ? -3.93 14.75 22.672 1 94.88 253 GLY B O 1
ATOM 4546 N N . VAL B 1 254 ? -5.695 15.953 22.047 1 96.06 254 VAL B N 1
ATOM 4547 C CA . VAL B 1 254 ? -6.43 15.828 23.297 1 96.06 254 VAL B CA 1
ATOM 4548 C C . VAL B 1 254 ? -7.48 14.727 23.172 1 96.06 254 VAL B C 1
ATOM 4550 O O . VAL B 1 254 ? -8.477 14.891 22.469 1 96.06 254 VAL B O 1
ATOM 4553 N N . VAL B 1 255 ? -7.25 13.633 23.875 1 96.38 255 VAL B N 1
ATOM 4554 C CA . VAL B 1 255 ? -8.195 12.523 23.828 1 96.38 255 VAL B CA 1
ATOM 4555 C C . VAL B 1 255 ? -9.414 12.844 24.672 1 96.38 255 VAL B C 1
ATOM 4557 O O . VAL B 1 255 ? -9.289 13.086 25.875 1 96.38 255 VAL B O 1
ATOM 4560 N N . ASP B 1 256 ? -10.539 12.922 24.031 1 96.75 256 ASP B N 1
ATOM 4561 C CA . ASP B 1 256 ? -11.812 13.227 24.672 1 96.75 256 ASP B CA 1
ATOM 4562 C C . ASP B 1 256 ? -12.984 12.734 23.828 1 96.75 256 ASP B C 1
ATOM 4564 O O . ASP B 1 256 ? -12.789 12.18 22.75 1 96.75 256 ASP B O 1
ATOM 4568 N N . THR B 1 257 ? -14.164 12.82 24.312 1 96.75 257 THR B N 1
ATOM 4569 C CA . THR B 1 257 ? -15.352 12.445 23.547 1 96.75 257 THR B CA 1
ATOM 4570 C C . THR B 1 257 ? -15.891 13.633 22.766 1 96.75 257 THR B C 1
ATOM 4572 O O . THR B 1 257 ? -15.695 14.789 23.172 1 96.75 257 THR B O 1
ATOM 4575 N N . SER B 1 258 ? -16.531 13.305 21.609 1 96.44 258 SER B N 1
ATOM 4576 C CA . SER B 1 258 ? -17.203 14.359 20.859 1 96.44 258 SER B CA 1
ATOM 4577 C C . SER B 1 258 ? -18.25 15.07 21.703 1 96.44 258 SER B C 1
ATOM 4579 O O . SER B 1 258 ? -18.469 16.281 21.562 1 96.44 258 SER B O 1
ATOM 4581 N N . GLU B 1 259 ? -18.922 14.352 22.578 1 96.75 259 GLU B N 1
ATOM 4582 C CA . GLU B 1 259 ? -19.922 14.922 23.5 1 96.75 259 GLU B CA 1
ATOM 4583 C C . GLU B 1 259 ? -19.281 15.961 24.422 1 96.75 259 GLU B C 1
ATOM 4585 O O . GLU B 1 259 ? -19.828 17.047 24.594 1 96.75 259 GLU B O 1
ATOM 4590 N N . HIS B 1 260 ? -18.188 15.602 25 1 97.81 260 HIS B N 1
ATOM 4591 C CA . HIS B 1 260 ? -17.5 16.531 25.891 1 97.81 260 HIS B CA 1
ATOM 4592 C C . HIS B 1 260 ? -16.984 17.75 25.109 1 97.81 260 HIS B C 1
ATOM 4594 O O . HIS B 1 260 ? -16.969 18.859 25.641 1 97.81 260 HIS B O 1
ATOM 4600 N N . PHE B 1 261 ? -16.453 17.547 23.859 1 97.44 261 PHE B N 1
ATOM 4601 C CA . PHE B 1 261 ? -16.047 18.656 23 1 97.44 261 PHE B CA 1
ATOM 4602 C C . PHE B 1 261 ? -17.172 19.672 22.859 1 97.44 261 PHE B C 1
ATOM 4604 O O . PHE B 1 261 ? -16.953 20.875 22.984 1 97.44 261 PHE B O 1
ATOM 4611 N N . VAL B 1 262 ? -18.375 19.156 22.594 1 97.62 262 VAL B N 1
ATOM 4612 C CA . VAL B 1 262 ? -19.547 20.016 22.406 1 97.62 262 VAL B CA 1
ATOM 4613 C C . VAL B 1 262 ? -19.844 20.75 23.719 1 97.62 262 VAL B C 1
ATOM 4615 O O . VAL B 1 262 ? -20.219 21.922 23.703 1 97.62 262 VAL B O 1
ATOM 4618 N N . GLU B 1 263 ? -19.688 20.078 24.828 1 98.06 263 GLU B N 1
ATOM 4619 C CA . GLU B 1 263 ? -19.891 20.719 26.125 1 98.06 263 GLU B CA 1
ATOM 4620 C C . GLU B 1 263 ? -18.891 21.859 26.328 1 98.06 263 GLU B C 1
ATOM 4622 O O . GLU B 1 263 ? -19.266 22.922 26.812 1 98.06 263 GLU B O 1
ATOM 4627 N N . ILE B 1 264 ? -17.625 21.594 26 1 98.44 264 ILE B N 1
ATOM 4628 C CA . ILE B 1 264 ? -16.609 22.625 26.125 1 98.44 264 ILE B CA 1
ATOM 4629 C C . ILE B 1 264 ? -16.953 23.797 25.188 1 98.44 264 ILE B C 1
ATOM 4631 O O . ILE B 1 264 ? -16.797 24.969 25.562 1 98.44 264 ILE B O 1
ATOM 4635 N N . LEU B 1 265 ? -17.391 23.469 23.984 1 98.5 265 LEU B N 1
ATOM 4636 C CA . LEU B 1 265 ? -17.797 24.5 23.031 1 98.5 265 LEU B CA 1
ATOM 4637 C C . LEU B 1 265 ? -18.891 25.391 23.641 1 98.5 265 LEU B C 1
ATOM 4639 O O . LEU B 1 265 ? -18.812 26.609 23.531 1 98.5 265 LEU B O 1
ATOM 4643 N N . LYS B 1 266 ? -19.875 24.797 24.312 1 98.25 266 LYS B N 1
ATOM 4644 C CA . LYS B 1 266 ? -20.969 25.531 24.938 1 98.25 266 LYS B CA 1
ATOM 4645 C C . LYS B 1 266 ? -20.469 26.422 26.078 1 98.25 266 LYS B C 1
ATOM 4647 O O . LYS B 1 266 ? -21.016 27.484 26.328 1 98.25 266 LYS B O 1
ATOM 4652 N N . GLN B 1 267 ? -19.469 25.953 26.719 1 98.25 267 GLN B N 1
ATOM 4653 C CA . GLN B 1 267 ? -18.875 26.75 27.797 1 98.25 267 GLN B CA 1
ATOM 4654 C C . GLN B 1 267 ? -18.125 27.953 27.234 1 98.25 267 GLN B C 1
ATOM 4656 O O . GLN B 1 267 ? -18.188 29.047 27.812 1 98.25 267 GLN B O 1
ATOM 4661 N N . VAL B 1 268 ? -17.391 27.75 26.156 1 98.19 268 VAL B N 1
ATOM 4662 C CA . VAL B 1 268 ? -16.578 28.812 25.547 1 98.19 268 VAL B CA 1
ATOM 4663 C C . VAL B 1 268 ? -17.484 29.781 24.797 1 98.19 268 VAL B C 1
ATOM 4665 O O . VAL B 1 268 ? -17.25 31 24.828 1 98.19 268 VAL B O 1
ATOM 4668 N N . LEU B 1 269 ? -18.469 29.266 24.141 1 98.19 269 LEU B N 1
ATOM 4669 C CA . LEU B 1 269 ? -19.453 30.016 23.375 1 98.19 269 LEU B CA 1
ATOM 4670 C C . LEU B 1 269 ? -20.875 29.625 23.781 1 98.19 269 LEU B C 1
ATOM 4672 O O . LEU B 1 269 ? -21.5 28.781 23.156 1 98.19 269 LEU B O 1
ATOM 4676 N N . PRO B 1 270 ? -21.406 30.266 24.656 1 97.56 270 PRO B N 1
ATOM 4677 C CA . PRO B 1 270 ? -22.688 29.875 25.234 1 97.56 270 PRO B CA 1
ATOM 4678 C C . PRO B 1 270 ? -23.797 29.781 24.188 1 97.56 270 PRO B C 1
ATOM 4680 O O . PRO B 1 270 ? -24.734 29 24.344 1 97.56 270 PRO B O 1
ATOM 4683 N N . GLU B 1 271 ? -23.766 30.547 23.141 1 96.31 271 GLU B N 1
ATOM 4684 C CA . GLU B 1 271 ? -24.75 30.5 22.062 1 96.31 271 GLU B CA 1
ATOM 4685 C C . GLU B 1 271 ? -24.859 29.094 21.469 1 96.31 271 GLU B C 1
ATOM 4687 O O . GLU B 1 271 ? -25.875 28.734 20.891 1 96.31 271 GLU B O 1
ATOM 4692 N N . ALA B 1 272 ? -23.812 28.297 21.594 1 97.44 272 ALA B N 1
ATOM 4693 C CA . ALA B 1 272 ? -23.797 26.938 21.047 1 97.44 272 ALA B CA 1
ATOM 4694 C C . ALA B 1 272 ? -24.875 26.062 21.703 1 97.44 272 ALA B C 1
ATOM 4696 O O . ALA B 1 272 ? -25.312 25.078 21.125 1 97.44 272 ALA B O 1
ATOM 4697 N N . GLY B 1 273 ? -25.25 26.344 22.875 1 96.94 273 GLY B N 1
ATOM 4698 C CA . GLY B 1 273 ? -26.234 25.562 23.609 1 96.94 273 GLY B CA 1
ATOM 4699 C C . GLY B 1 273 ? -27.516 25.359 22.828 1 96.94 273 GLY B C 1
ATOM 4700 O O . GLY B 1 273 ? -28.125 24.281 22.875 1 96.94 273 GLY B O 1
ATOM 4701 N N . GLN B 1 274 ? -27.953 26.344 22.078 1 96.5 274 GLN B N 1
ATOM 4702 C CA . GLN B 1 274 ? -29.203 26.266 21.344 1 96.5 274 GLN B CA 1
ATOM 4703 C C . GLN B 1 274 ? -28.953 25.906 19.875 1 96.5 274 GLN B C 1
ATOM 4705 O O . GLN B 1 274 ? -29.875 25.578 19.141 1 96.5 274 GLN B O 1
ATOM 4710 N N . LEU B 1 275 ? -27.75 25.875 19.516 1 96.81 275 LEU B N 1
ATOM 4711 C CA . LEU B 1 275 ? -27.438 25.797 18.094 1 96.81 275 LEU B CA 1
ATOM 4712 C C . LEU B 1 275 ? -26.859 24.422 17.75 1 96.81 275 LEU B C 1
ATOM 4714 O O . LEU B 1 275 ? -27.031 23.938 16.625 1 96.81 275 LEU B O 1
ATOM 4718 N N . ILE B 1 276 ? -26.141 23.812 18.688 1 97.38 276 ILE B N 1
ATOM 4719 C CA . ILE B 1 276 ? -25.328 22.641 18.344 1 97.38 276 ILE B CA 1
ATOM 4720 C C . ILE B 1 276 ? -25.922 21.391 19 1 97.38 276 ILE B C 1
ATOM 4722 O O . ILE B 1 276 ? -26.125 21.359 20.219 1 97.38 276 ILE B O 1
ATOM 4726 N N . ASP B 1 277 ? -26.172 20.406 18.219 1 95.88 277 ASP B N 1
ATOM 4727 C CA . ASP B 1 277 ? -26.562 19.078 18.672 1 95.88 277 ASP B CA 1
ATOM 4728 C C . ASP B 1 277 ? -25.531 18.031 18.25 1 95.88 277 ASP B C 1
ATOM 4730 O O . ASP B 1 277 ? -24.625 18.312 17.484 1 95.88 277 ASP B O 1
ATOM 4734 N N . ILE B 1 278 ? -25.672 16.875 18.828 1 94.94 278 ILE B N 1
ATOM 4735 C CA . ILE B 1 278 ? -24.75 15.789 18.469 1 94.94 278 ILE B CA 1
ATOM 4736 C C . ILE B 1 278 ? -25.547 14.5 18.234 1 94.94 278 ILE B C 1
ATOM 4738 O O . ILE B 1 278 ? -26.375 14.125 19.062 1 94.94 278 ILE B O 1
ATOM 4742 N N . LYS B 1 279 ? -25.438 13.969 17.047 1 91.38 279 LYS B N 1
ATOM 4743 C CA . LYS B 1 279 ? -26.047 12.703 16.641 1 91.38 279 LYS B CA 1
ATOM 4744 C C . LYS B 1 279 ? -25.234 12.023 15.555 1 91.38 279 LYS B C 1
ATOM 4746 O O . LYS B 1 279 ? -24.891 12.648 14.539 1 91.38 279 LYS B O 1
ATOM 4751 N N . GLY B 1 280 ? -24.812 10.867 15.773 1 89.31 280 GLY B N 1
ATOM 4752 C CA . GLY B 1 280 ? -24.062 10.125 14.781 1 89.31 280 GLY B CA 1
ATOM 4753 C C . GLY B 1 280 ? -23.312 8.938 15.367 1 89.31 280 GLY B C 1
ATOM 4754 O O . GLY B 1 280 ? -23.281 8.758 16.578 1 89.31 280 GLY B O 1
ATOM 4755 N N . PRO B 1 281 ? -22.75 8.156 14.492 1 89.25 281 PRO B N 1
ATOM 4756 C CA . PRO B 1 281 ? -22.016 6.98 14.961 1 89.25 281 PRO B CA 1
ATOM 4757 C C . PRO B 1 281 ? -20.656 7.34 15.586 1 89.25 281 PRO B C 1
ATOM 4759 O O . PRO B 1 281 ? -20.172 8.453 15.391 1 89.25 281 PRO B O 1
ATOM 4762 N N . SER B 1 282 ? -20.188 6.363 16.344 1 92.06 282 SER B N 1
ATOM 4763 C CA . SER B 1 282 ? -18.859 6.543 16.922 1 92.06 282 SER B CA 1
ATOM 4764 C C . SER B 1 282 ? -17.781 6.418 15.859 1 92.06 282 SER B C 1
ATOM 4766 O O . SER B 1 282 ? -17.875 5.582 14.953 1 92.06 282 SER B O 1
ATOM 4768 N N . ILE B 1 283 ? -16.766 7.254 15.984 1 88.75 283 ILE B N 1
ATOM 4769 C CA . ILE B 1 283 ? -15.602 7.152 15.102 1 88.75 283 ILE B CA 1
ATOM 4770 C C . ILE B 1 283 ? -14.867 5.84 15.367 1 88.75 283 ILE B C 1
ATOM 4772 O O . ILE B 1 283 ? -14.422 5.59 16.5 1 88.75 283 ILE B O 1
ATOM 4776 N N . PRO B 1 284 ? -14.719 4.992 14.367 1 91.25 284 PRO B N 1
ATOM 4777 C CA . PRO B 1 284 ? -14.164 3.656 14.594 1 91.25 284 PRO B CA 1
ATOM 4778 C C . PRO B 1 284 ? -12.641 3.631 14.484 1 91.25 284 PRO B C 1
ATOM 4780 O O . PRO B 1 284 ? -12.078 2.756 13.82 1 91.25 284 PRO B O 1
ATOM 4783 N N . ILE B 1 285 ? -11.969 4.547 15.109 1 95.06 285 ILE B N 1
ATOM 4784 C CA . ILE B 1 285 ? -10.508 4.641 15.102 1 95.06 285 ILE B CA 1
ATOM 4785 C C . ILE B 1 285 ? -9.992 4.762 16.531 1 95.06 285 ILE B C 1
ATOM 4787 O O . ILE B 1 285 ? -10.516 5.555 17.328 1 95.06 285 ILE B O 1
ATOM 4791 N N . MET B 1 286 ? -9.023 3.982 16.891 1 96.5 286 MET B N 1
ATOM 4792 C CA . MET B 1 286 ? -8.414 4.027 18.219 1 96.5 286 MET B CA 1
ATOM 4793 C C . MET B 1 286 ? -7.824 5.402 18.5 1 96.5 286 MET B C 1
ATOM 4795 O O . MET B 1 286 ? -7.016 5.906 17.719 1 96.5 286 MET B O 1
ATOM 4799 N N . ALA B 1 287 ? -8.219 6.004 19.609 1 96.25 287 ALA B N 1
ATOM 4800 C CA . ALA B 1 287 ? -7.793 7.363 19.938 1 96.25 287 ALA B CA 1
ATOM 4801 C C . ALA B 1 287 ? -6.633 7.348 20.922 1 96.25 287 ALA B C 1
ATOM 4803 O O . ALA B 1 287 ? -5.801 8.258 20.922 1 96.25 287 ALA B O 1
ATOM 4804 N N . ASP B 1 288 ? -6.602 6.391 21.797 1 96.38 288 ASP B N 1
ATOM 4805 C CA . ASP B 1 288 ? -5.578 6.336 22.844 1 96.38 288 ASP B CA 1
ATOM 4806 C C . ASP B 1 288 ? -4.254 5.816 22.297 1 96.38 288 ASP B C 1
ATOM 4808 O O . ASP B 1 288 ? -3.939 4.633 22.438 1 96.38 288 ASP B O 1
ATOM 4812 N N . THR B 1 289 ? -3.457 6.652 21.734 1 97.56 289 THR B N 1
ATOM 4813 C CA . THR B 1 289 ? -2.184 6.32 21.094 1 97.56 289 THR B CA 1
ATOM 4814 C C . THR B 1 289 ? -1.023 6.98 21.844 1 97.56 289 THR B C 1
ATOM 4816 O O . THR B 1 289 ? -1.221 7.945 22.578 1 97.56 289 THR B O 1
ATOM 4819 N N . ASP B 1 290 ? 0.135 6.398 21.75 1 97.25 290 ASP B N 1
ATOM 4820 C CA . ASP B 1 290 ? 1.351 6.914 22.375 1 97.25 290 ASP B CA 1
ATOM 4821 C C . ASP B 1 290 ? 1.969 8.031 21.531 1 97.25 290 ASP B C 1
ATOM 4823 O O . ASP B 1 290 ? 2 7.941 20.312 1 97.25 290 ASP B O 1
ATOM 4827 N N . GLU B 1 291 ? 2.365 9.109 22.172 1 95.38 291 GLU B N 1
ATOM 4828 C CA . GLU B 1 291 ? 2.98 10.242 21.484 1 95.38 291 GLU B CA 1
ATOM 4829 C C . GLU B 1 291 ? 4.336 10.586 22.094 1 95.38 291 GLU B C 1
ATOM 4831 O O . GLU B 1 291 ? 4.863 11.68 21.875 1 95.38 291 GLU B O 1
ATOM 4836 N N . SER B 1 292 ? 4.898 9.742 22.922 1 94.88 292 SER B N 1
ATOM 4837 C CA . SER B 1 292 ? 6.105 10.023 23.688 1 94.88 292 SER B CA 1
ATOM 4838 C C . SER B 1 292 ? 7.312 10.203 22.766 1 94.88 292 SER B C 1
ATOM 4840 O O . SER B 1 292 ? 8.117 11.117 22.984 1 94.88 292 SER B O 1
ATOM 4842 N N . ALA B 1 293 ? 7.477 9.305 21.797 1 95.06 293 ALA B N 1
ATOM 4843 C CA . ALA B 1 293 ? 8.625 9.398 20.891 1 95.06 293 ALA B CA 1
ATOM 4844 C C . ALA B 1 293 ? 8.586 10.688 20.078 1 95.06 293 ALA B C 1
ATOM 4846 O O . ALA B 1 293 ? 9.617 11.305 19.828 1 95.06 293 ALA B O 1
ATOM 4847 N N . LEU B 1 294 ? 7.418 11.062 19.609 1 94.44 294 LEU B N 1
ATOM 4848 C CA . LEU B 1 294 ? 7.254 12.328 18.891 1 94.44 294 LEU B CA 1
ATOM 4849 C C . LEU B 1 294 ? 7.652 13.508 19.781 1 94.44 294 LEU B C 1
ATOM 4851 O O . LEU B 1 294 ? 8.359 14.406 19.328 1 94.44 294 LEU B O 1
ATOM 4855 N N . THR B 1 295 ? 7.145 13.523 20.984 1 92.38 295 THR B N 1
ATOM 4856 C CA . THR B 1 295 ? 7.453 14.586 21.938 1 92.38 295 THR B CA 1
ATOM 4857 C C . THR B 1 295 ? 8.961 14.688 22.172 1 92.38 295 THR B C 1
ATOM 4859 O O . THR B 1 295 ? 9.516 15.781 22.203 1 92.38 295 THR B O 1
ATOM 4862 N N . ALA B 1 296 ? 9.594 13.555 22.344 1 91.88 296 ALA B N 1
ATOM 4863 C CA . ALA B 1 296 ? 11.039 13.523 22.531 1 91.88 296 ALA B CA 1
ATOM 4864 C C . ALA B 1 296 ? 11.766 14.094 21.312 1 91.88 296 ALA B C 1
ATOM 4866 O O . ALA B 1 296 ? 12.734 14.844 21.453 1 91.88 296 ALA B O 1
ATOM 4867 N N . LEU B 1 297 ? 11.32 13.727 20.172 1 92.62 297 LEU B N 1
ATOM 4868 C CA . LEU B 1 297 ? 11.922 14.227 18.938 1 92.62 297 LEU B CA 1
ATOM 4869 C C . LEU B 1 297 ? 11.797 15.742 18.844 1 92.62 297 LEU B C 1
ATOM 4871 O O . LEU B 1 297 ? 12.758 16.422 18.5 1 92.62 297 LEU B O 1
ATOM 4875 N N . LEU B 1 298 ? 10.633 16.234 19.125 1 90.62 298 LEU B N 1
ATOM 4876 C CA . LEU B 1 298 ? 10.375 17.672 19.016 1 90.62 298 LEU B CA 1
ATOM 4877 C C . LEU B 1 298 ? 11.203 18.453 20.016 1 90.62 298 LEU B C 1
ATOM 4879 O O . LEU B 1 298 ? 11.609 19.594 19.75 1 90.62 298 LEU B O 1
ATOM 4883 N N . LYS B 1 299 ? 11.469 17.859 21.141 1 88.12 299 LYS B N 1
ATOM 4884 C CA . LYS B 1 299 ? 12.305 18.5 22.156 1 88.12 299 LYS B CA 1
ATOM 4885 C C . LYS B 1 299 ? 13.75 18.594 21.688 1 88.12 299 LYS B C 1
ATOM 4887 O O . LYS B 1 299 ? 14.508 19.438 22.172 1 88.12 299 LYS B O 1
ATOM 4892 N N . SER B 1 300 ? 14.109 17.734 20.797 1 86 300 SER B N 1
ATOM 4893 C CA . SER B 1 300 ? 15.492 17.688 20.328 1 86 300 SER B CA 1
ATOM 4894 C C . SER B 1 300 ? 15.75 18.734 19.25 1 86 300 SER B C 1
ATOM 4896 O O . SER B 1 300 ? 16.906 18.984 18.891 1 86 300 SER B O 1
ATOM 4898 N N . VAL B 1 301 ? 14.719 19.312 18.703 1 85.88 301 VAL B N 1
ATOM 4899 C CA . VAL B 1 301 ? 14.859 20.297 17.625 1 85.88 301 VAL B CA 1
ATOM 4900 C C . VAL B 1 301 ? 14.977 21.703 18.219 1 85.88 301 VAL B C 1
ATOM 4902 O O . VAL B 1 301 ? 14.383 21.984 19.25 1 85.88 301 VAL B O 1
ATOM 4905 N N . PRO B 1 302 ? 16.016 22.422 17.672 1 69.5 302 PRO B N 1
ATOM 4906 C CA . PRO B 1 302 ? 16.094 23.797 18.172 1 69.5 302 PRO B CA 1
ATOM 4907 C C . PRO B 1 302 ? 14.766 24.531 18.062 1 69.5 302 PRO B C 1
ATOM 4909 O O . PRO B 1 302 ? 14.062 24.391 17.047 1 69.5 302 PRO B O 1
ATOM 4912 N N . ALA B 1 303 ? 14.172 24.609 19.188 1 57.91 303 ALA B N 1
ATOM 4913 C CA . ALA B 1 303 ? 12.82 25.141 19.297 1 57.91 303 ALA B CA 1
ATOM 4914 C C . ALA B 1 303 ? 12.633 26.359 18.406 1 57.91 303 ALA B C 1
ATOM 4916 O O . ALA B 1 303 ? 13.414 27.312 18.469 1 57.91 303 ALA B O 1
ATOM 4917 N N . PRO B 1 304 ? 12 26.062 17.281 1 54.19 304 PRO B N 1
ATOM 4918 C CA . PRO B 1 304 ? 11.594 27.391 16.812 1 54.19 304 PRO B CA 1
ATOM 4919 C C . PRO B 1 304 ? 10.875 28.203 17.891 1 54.19 304 PRO B C 1
ATOM 4921 O O . PRO B 1 304 ? 10.383 27.641 18.859 1 54.19 304 PRO B O 1
ATOM 4924 N N . HIS B 1 305 ? 10.922 29.484 17.875 1 46.66 305 HIS B N 1
ATOM 4925 C CA . HIS B 1 305 ? 10.32 30.406 18.828 1 46.66 305 HIS B CA 1
ATOM 4926 C C . HIS B 1 305 ? 8.992 29.875 19.344 1 46.66 305 HIS B C 1
ATOM 4928 O O . HIS B 1 305 ? 8.688 29.969 20.531 1 46.66 305 HIS B O 1
ATOM 4934 N N . ASP B 1 306 ? 8.141 29.188 18.516 1 52.06 306 ASP B N 1
ATOM 4935 C CA . ASP B 1 306 ? 6.73 29.031 18.875 1 52.06 306 ASP B CA 1
ATOM 4936 C C . ASP B 1 306 ? 6.438 27.625 19.375 1 52.06 306 ASP B C 1
ATOM 4938 O O . ASP B 1 306 ? 5.301 27.312 19.734 1 52.06 306 ASP B O 1
ATOM 4942 N N . LEU B 1 307 ? 7.418 26.625 19.25 1 56.94 307 LEU B N 1
ATOM 4943 C CA . LEU B 1 307 ? 7.141 25.328 19.875 1 56.94 307 LEU B CA 1
ATOM 4944 C C . LEU B 1 307 ? 7.25 25.422 21.406 1 56.94 307 LEU B C 1
ATOM 4946 O O . LEU B 1 307 ? 7.168 24.422 22.094 1 56.94 307 LEU B O 1
ATOM 4950 N N . LYS B 1 308 ? 7.285 26.562 21.891 1 56.66 308 LYS B N 1
ATOM 4951 C CA . LYS B 1 308 ? 7.434 26.828 23.328 1 56.66 308 LYS B CA 1
ATOM 4952 C C . LYS B 1 308 ? 6.098 26.703 24.047 1 56.66 308 LYS B C 1
ATOM 4954 O O . LYS B 1 308 ? 6.059 26.641 25.281 1 56.66 308 LYS B O 1
ATOM 4959 N N . GLU B 1 309 ? 5.062 26.688 23.234 1 63.44 309 GLU B N 1
ATOM 4960 C CA . GLU B 1 309 ? 3.779 26.484 23.906 1 63.44 309 GLU B CA 1
ATOM 4961 C C . GLU B 1 309 ? 3.561 25.016 24.25 1 63.44 309 GLU B C 1
ATOM 4963 O O . GLU B 1 309 ? 4.168 24.125 23.641 1 63.44 309 GLU B O 1
ATOM 4968 N N . PRO B 1 310 ? 2.785 24.891 25.328 1 69.44 310 PRO B N 1
ATOM 4969 C CA . PRO B 1 310 ? 2.438 23.516 25.672 1 69.44 310 PRO B CA 1
ATOM 4970 C C . PRO B 1 310 ? 1.854 22.75 24.484 1 69.44 310 PRO B C 1
ATOM 4972 O O . PRO B 1 310 ? 1.149 23.328 23.656 1 69.44 310 PRO B O 1
ATOM 4975 N N . PHE B 1 311 ? 2.359 21.672 24.234 1 78.88 311 PHE B N 1
ATOM 4976 C CA . PHE B 1 311 ? 1.813 20.75 23.25 1 78.88 311 PHE B CA 1
ATOM 4977 C C . PHE B 1 311 ? 1.278 19.5 23.922 1 78.88 311 PHE B C 1
ATOM 4979 O O . PHE B 1 311 ? 1.984 18.859 24.719 1 78.88 311 PHE B O 1
ATOM 4986 N N . PRO B 1 312 ? -0.147 19.188 23.672 1 87.88 312 PRO B N 1
ATOM 4987 C CA . PRO B 1 312 ? -1.171 19.938 22.938 1 87.88 312 PRO B CA 1
ATOM 4988 C C . PRO B 1 312 ? -1.763 21.078 23.75 1 87.88 312 PRO B C 1
ATOM 4990 O O . PRO B 1 312 ? -1.753 21.047 24.984 1 87.88 312 PRO B O 1
ATOM 4993 N N . LEU B 1 313 ? -2.246 22.125 23.062 1 91.19 313 LEU B N 1
ATOM 4994 C CA . LEU B 1 313 ? -3.023 23.172 23.719 1 91.19 313 LEU B CA 1
ATOM 4995 C C . LEU B 1 313 ? -4.332 22.609 24.281 1 91.19 313 LEU B C 1
ATOM 4997 O O . LEU B 1 313 ? -4.906 21.688 23.703 1 91.19 313 LEU B O 1
ATOM 5001 N N . PRO B 1 314 ? -4.789 23.203 25.391 1 93.88 314 PRO B N 1
ATOM 5002 C CA . PRO B 1 314 ? -6.078 22.766 25.922 1 93.88 314 PRO B CA 1
ATOM 5003 C C . PRO B 1 314 ? -7.234 23 24.953 1 93.88 314 PRO B C 1
ATOM 5005 O O . PRO B 1 314 ? -7.25 24.016 24.25 1 93.88 314 PRO B O 1
ATOM 5008 N N . LEU B 1 315 ? -8.242 22.156 25.016 1 96.62 315 LEU B N 1
ATOM 5009 C CA . LEU B 1 315 ? -9.328 22.188 24.031 1 96.62 315 LEU B CA 1
ATOM 5010 C C . LEU B 1 315 ? -10.078 23.516 24.094 1 96.62 315 LEU B C 1
ATOM 5012 O O . LEU B 1 315 ? -10.5 24.031 23.047 1 96.62 315 LEU B O 1
ATOM 5016 N N . ASP B 1 316 ? -10.297 23.953 25.312 1 97.62 316 ASP B N 1
ATOM 5017 C CA . ASP B 1 316 ? -11.039 25.219 25.438 1 97.62 316 ASP B CA 1
ATOM 5018 C C . ASP B 1 316 ? -10.289 26.359 24.766 1 97.62 316 ASP B C 1
ATOM 5020 O O . ASP B 1 316 ? -10.906 27.188 24.094 1 97.62 316 ASP B O 1
ATOM 5024 N N . GLU B 1 317 ? -8.938 26.375 24.922 1 96.56 317 GLU B N 1
ATOM 5025 C CA . GLU B 1 317 ? -8.117 27.391 24.266 1 96.56 317 GLU B CA 1
ATOM 5026 C C . GLU B 1 317 ? -8.164 27.219 22.75 1 96.56 317 GLU B C 1
ATOM 5028 O O . GLU B 1 317 ? -8.242 28.219 22.016 1 96.56 317 GLU B O 1
ATOM 5033 N N . CYS B 1 318 ? -8.086 26 22.25 1 97.31 318 CYS B N 1
ATOM 5034 C CA . CYS B 1 318 ? -8.148 25.719 20.812 1 97.31 318 CYS B CA 1
ATOM 5035 C C . CYS B 1 318 ? -9.477 26.188 20.234 1 97.31 318 CYS B C 1
ATOM 5037 O O . CYS B 1 318 ? -9.508 26.766 19.141 1 97.31 318 CYS B O 1
ATOM 5039 N N . ILE B 1 319 ? -10.578 25.906 20.922 1 98.06 319 ILE B N 1
ATOM 5040 C CA . ILE B 1 319 ? -11.914 26.297 20.5 1 98.06 319 ILE B CA 1
ATOM 5041 C C . ILE B 1 319 ? -12.008 27.828 20.469 1 98.06 319 ILE B C 1
ATOM 5043 O O . ILE B 1 319 ? -12.516 28.406 19.5 1 98.06 319 ILE B O 1
ATOM 5047 N N . ARG B 1 320 ? -11.492 28.453 21.516 1 98.19 320 ARG B N 1
ATOM 5048 C CA . ARG B 1 320 ? -11.523 29.906 21.594 1 98.19 320 ARG B CA 1
ATOM 5049 C C . ARG B 1 320 ? -10.758 30.547 20.438 1 98.19 320 ARG B C 1
ATOM 5051 O O . ARG B 1 320 ? -11.266 31.453 19.781 1 98.19 320 ARG B O 1
ATOM 5058 N N . ARG B 1 321 ? -9.539 30.031 20.188 1 97.12 321 ARG B N 1
ATOM 5059 C CA . ARG B 1 321 ? -8.719 30.562 19.109 1 97.12 321 ARG B CA 1
ATOM 5060 C C . ARG B 1 321 ? -9.398 30.375 17.75 1 97.12 321 ARG B C 1
ATOM 5062 O O . ARG B 1 321 ? -9.359 31.266 16.891 1 97.12 321 ARG B O 1
ATOM 5069 N N . THR B 1 322 ? -9.977 29.234 17.531 1 97.94 322 THR B N 1
ATOM 5070 C CA . THR B 1 322 ? -10.672 28.938 16.281 1 97.94 322 THR B CA 1
ATOM 5071 C C . THR B 1 322 ? -11.875 29.875 16.109 1 97.94 322 THR B C 1
ATOM 5073 O O . THR B 1 322 ? -12.086 30.422 15.023 1 97.94 322 THR B O 1
ATOM 5076 N N . ALA B 1 323 ? -12.664 30.062 17.203 1 97.94 323 ALA B N 1
ATOM 5077 C CA . A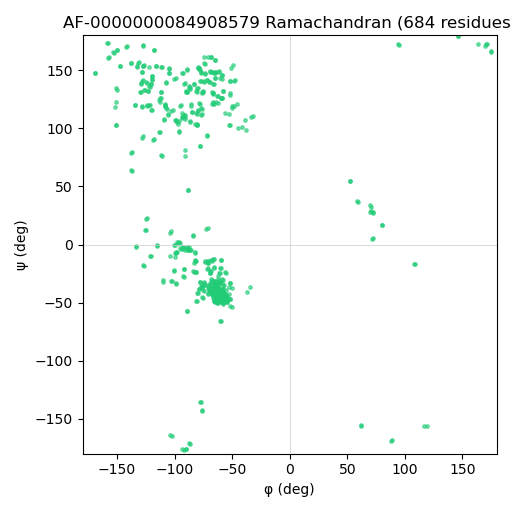LA B 1 323 ? -13.836 30.938 17.172 1 97.94 323 ALA B CA 1
ATOM 5078 C C . ALA B 1 323 ? -13.445 32.375 16.875 1 97.94 323 ALA B C 1
ATOM 5080 O O . ALA B 1 323 ? -14.109 33.062 16.078 1 97.94 323 ALA B O 1
ATOM 5081 N N . GLU B 1 324 ? -12.398 32.844 17.531 1 98.06 324 GLU B N 1
ATOM 5082 C CA . GLU B 1 324 ? -11.922 34.188 17.328 1 98.06 324 GLU B CA 1
ATOM 5083 C C . GLU B 1 324 ? -11.484 34.406 15.875 1 98.06 324 GLU B C 1
ATOM 5085 O O . GLU B 1 324 ? -11.734 35.469 15.289 1 98.06 324 GLU B O 1
ATOM 5090 N N . HIS B 1 325 ? -10.805 33.406 15.359 1 97.38 325 HIS B N 1
ATOM 5091 C CA . HIS B 1 325 ? -10.406 33.438 13.961 1 97.38 325 HIS B CA 1
ATOM 5092 C C . HIS B 1 325 ? -11.617 33.531 13.031 1 97.38 325 HIS B C 1
ATOM 5094 O O . HIS B 1 325 ? -11.648 34.344 12.117 1 97.38 325 HIS B O 1
ATOM 5100 N N . PHE B 1 326 ? -12.648 32.719 13.258 1 96.5 326 PHE B N 1
ATOM 5101 C CA . PHE B 1 326 ? -13.859 32.75 12.445 1 96.5 326 PHE B CA 1
ATOM 5102 C C . PHE B 1 326 ? -14.578 34.094 12.578 1 96.5 326 PHE B C 1
ATOM 5104 O O . PHE B 1 326 ? -15.102 34.625 11.594 1 96.5 326 PHE B O 1
ATOM 5111 N N . LYS B 1 327 ? -14.633 34.625 13.797 1 96.81 327 LYS B N 1
ATOM 5112 C CA . LYS B 1 327 ? -15.266 35.906 14.016 1 96.81 327 LYS B CA 1
ATOM 5113 C C . LYS B 1 327 ? -14.578 37.031 13.211 1 96.81 327 LYS B C 1
ATOM 5115 O O . LYS B 1 327 ? -15.242 37.875 12.609 1 96.81 327 LYS B O 1
ATOM 5120 N N . ARG B 1 328 ? -13.266 36.969 13.266 1 95.88 328 ARG B N 1
ATOM 5121 C CA . ARG B 1 328 ? -12.508 37.938 12.492 1 95.88 328 ARG B CA 1
ATOM 5122 C C . ARG B 1 328 ? -12.82 37.844 11.008 1 95.88 328 ARG B C 1
ATOM 5124 O O . ARG B 1 328 ? -13.023 38.844 10.328 1 95.88 328 ARG B O 1
ATOM 5131 N N . LEU B 1 329 ? -12.82 36.625 10.484 1 94.94 329 LEU B N 1
ATOM 5132 C CA . LEU B 1 329 ? -13.133 36.406 9.078 1 94.94 329 LEU B CA 1
ATOM 5133 C C . LEU B 1 329 ? -14.539 36.875 8.742 1 94.94 329 LEU B C 1
ATOM 5135 O O . LEU B 1 329 ? -14.773 37.469 7.676 1 94.94 329 LEU B O 1
ATOM 5139 N N . ALA B 1 330 ? -15.445 36.594 9.648 1 93.75 330 ALA B N 1
ATOM 5140 C CA . ALA B 1 330 ? -16.828 37.031 9.453 1 93.75 330 ALA B CA 1
ATOM 5141 C C . ALA B 1 330 ? -16.922 38.531 9.398 1 93.75 330 ALA B C 1
ATOM 5143 O O . ALA B 1 330 ? -17.609 39.094 8.547 1 93.75 330 ALA B O 1
ATOM 5144 N N . ASP B 1 331 ? -16.219 39.156 10.289 1 94.25 331 ASP B N 1
ATOM 5145 C CA . ASP B 1 331 ? -16.203 40.625 10.359 1 94.25 331 ASP B CA 1
ATOM 5146 C C . ASP B 1 331 ? -15.625 41.219 9.086 1 94.25 331 ASP B C 1
ATOM 5148 O O . ASP B 1 331 ? -16.047 42.312 8.656 1 94.25 331 ASP B O 1
ATOM 5152 N N . GLU B 1 332 ? -14.719 40.531 8.523 1 91.75 332 GLU B N 1
ATOM 5153 C CA . GLU B 1 332 ? -14.047 41 7.324 1 91.75 332 GLU B CA 1
ATOM 5154 C C . GLU B 1 332 ? -14.805 40.594 6.062 1 91.75 332 GLU B C 1
ATOM 5156 O O . GLU B 1 332 ? -14.414 40.969 4.953 1 91.75 332 GLU B O 1
ATOM 5161 N N . GLY B 1 333 ? -15.883 39.875 6.156 1 87.69 333 GLY B N 1
ATOM 5162 C CA . GLY B 1 333 ? -16.656 39.375 5.023 1 87.69 333 GLY B CA 1
ATOM 5163 C C . GLY B 1 333 ? -15.938 38.281 4.238 1 87.69 333 GLY B C 1
ATOM 5164 O O . GLY B 1 333 ? -16.172 38.125 3.037 1 87.69 333 GLY B O 1
ATOM 5165 N N . ARG B 1 334 ? -15.039 37.5 4.953 1 88.06 334 ARG B N 1
ATOM 5166 C CA . ARG B 1 334 ? -14.195 36.531 4.277 1 88.06 334 ARG B CA 1
ATOM 5167 C C . ARG B 1 334 ? -14.539 35.094 4.719 1 88.06 334 ARG B C 1
ATOM 5169 O O . ARG B 1 334 ? -13.93 34.156 4.254 1 88.06 334 ARG B O 1
ATOM 5176 N N . LEU B 1 335 ? -15.484 35 5.586 1 88 335 LEU B N 1
ATOM 5177 C CA . LEU B 1 335 ? -15.828 33.688 6.074 1 88 335 LEU B CA 1
ATOM 5178 C C . LEU B 1 335 ? -16.812 33 5.133 1 88 335 LEU B C 1
ATOM 5180 O O . LEU B 1 335 ? -17.906 33.5 4.887 1 88 335 LEU B O 1
ATOM 5184 N N . HIS B 1 336 ? -16.344 31.953 4.539 1 79.5 336 HIS B N 1
ATOM 5185 C CA . HIS B 1 336 ? -17.203 31.141 3.689 1 79.5 336 HIS B CA 1
ATOM 5186 C C . HIS B 1 336 ? -18.016 30.141 4.516 1 79.5 336 HIS B C 1
ATOM 5188 O O . HIS B 1 336 ? -17.516 29.609 5.508 1 79.5 336 HIS B O 1
ATOM 5194 N N . SER B 1 337 ? -19.359 29.953 4.172 1 77.12 337 SER B N 1
ATOM 5195 C CA . SER B 1 337 ? -20.203 29.062 4.965 1 77.12 337 SER B CA 1
ATOM 5196 C C . SER B 1 337 ? -20.844 28 4.094 1 77.12 337 SER B C 1
ATOM 5198 O O . SER B 1 337 ? -21.875 27.422 4.461 1 77.12 337 SER B O 1
ATOM 5200 N N . ASN B 1 338 ? -20.25 27.719 2.928 1 71.56 338 ASN B N 1
ATOM 5201 C CA . ASN B 1 338 ? -20.844 26.766 1.992 1 71.56 338 ASN B CA 1
ATOM 5202 C C . ASN B 1 338 ? -20.75 25.328 2.512 1 71.56 338 ASN B C 1
ATOM 5204 O O . ASN B 1 338 ? -21.453 24.453 2.031 1 71.56 338 ASN B O 1
ATOM 5208 N N . ASP B 1 339 ? -19.953 25.078 3.455 1 73.69 339 ASP B N 1
ATOM 5209 C CA . ASP B 1 339 ? -19.75 23.734 3.98 1 73.69 339 ASP B CA 1
ATOM 5210 C C . ASP B 1 339 ? -20.734 23.422 5.098 1 73.69 339 ASP B C 1
ATOM 5212 O O . ASP B 1 339 ? -20.781 22.297 5.609 1 73.69 339 ASP B O 1
ATOM 5216 N N . LEU B 1 340 ? -21.547 24.375 5.461 1 76 340 LEU B N 1
ATOM 5217 C CA . LEU B 1 340 ? -22.562 24.188 6.477 1 76 340 LEU B CA 1
ATOM 5218 C C . LEU B 1 340 ? -23.938 23.953 5.836 1 76 340 LEU B C 1
ATOM 5220 O O . LEU B 1 340 ? -24.172 24.344 4.695 1 76 340 LEU B O 1
ATOM 5224 N N . PRO B 1 341 ? -24.734 23.078 6.441 1 66.94 341 PRO B N 1
ATOM 5225 C CA . PRO B 1 341 ? -26.094 22.922 5.902 1 66.94 341 PRO B CA 1
ATOM 5226 C C . PRO B 1 341 ? -26.781 24.266 5.656 1 66.94 341 PRO B C 1
ATOM 5228 O O . PRO B 1 341 ? -26.469 25.25 6.324 1 66.94 341 PRO B O 1
ATOM 5231 N N . PRO B 1 342 ? -27.531 24.203 4.484 1 55.38 342 PRO B N 1
ATOM 5232 C CA . PRO B 1 342 ? -28.266 25.438 4.18 1 55.38 342 PRO B CA 1
ATOM 5233 C C . PRO B 1 342 ? -29.109 25.922 5.355 1 55.38 342 PRO B C 1
ATOM 5235 O O . PRO B 1 342 ? -29.516 25.125 6.199 1 55.38 342 PRO B O 1
ATOM 5238 N N . LEU B 1 343 ? -29.156 27.375 5.602 1 50.31 343 LEU B N 1
ATOM 5239 C CA . LEU B 1 343 ? -30.016 28.016 6.586 1 50.31 343 LEU B CA 1
ATOM 5240 C C . LEU B 1 343 ? -31.469 27.547 6.43 1 50.31 343 LEU B C 1
ATOM 5242 O O . LEU B 1 343 ? -31.953 27.391 5.309 1 50.31 343 LEU B O 1
ATOM 5246 N N . GLU B 1 344 ? -31.969 26.938 7.488 1 38.91 344 GLU B N 1
ATOM 5247 C CA . GLU B 1 344 ? -33.406 26.797 7.43 1 38.91 344 GLU B CA 1
ATOM 5248 C C . GLU B 1 344 ? -34.094 28.156 7.387 1 38.91 344 GLU B C 1
ATOM 5250 O O . GLU B 1 344 ? -33.656 29.109 8.039 1 38.91 344 GLU B O 1
#

Nearest PDB structures (foldseek):
  1n7h-assembly1_B-2  TM=8.289E-01  e=2.814E-19  Arabidopsis thaliana
  2hun-assembly1_B  TM=8.124E-01  e=1.161E-19  Pyrococcus horikoshii OT3
  8shh-assembly1_B  TM=8.046E-01  e=7.670E-19  Micromonospora carbonacea
  6bi4-assembly2_C  TM=8.513E-01  e=1.465E-17  Bacillus anthracis str. Ames
  1r66-assembly1_A-2  TM=8.002E-01  e=9.691E-18  Streptomyces venezuelae

Radius of gyration: 27.72 Å; Cα contacts (8 Å, |Δi|>4): 1443; chains: 2; bounding box: 66×79×59 Å

pLDDT: mean 93.24, std 10.04, range [29.66, 98.94]